Protein AF-A0A3L8PY35-F1 (afdb_monomer_lite)

Sequence (473 aa):
MGLNYTQHKTWMLDGEMSINNSGISSAGLQVKLGQGNDEPKVETSASKVFNLTQVGLEAPSSVPQKADEHLDVKSSIEATAQSHKDAENQGVNLKKKAFIKNLAIAIGSGVAVGATLMATIGTLGATTPLLFLATTHLGVAVGDSICSYMDWKGKRPDLLPMGQDSVGNMAFAALKKLGYQDPKAFNFADKISMATRGLLAFATLSSNETIREKAPAVIKTAVKQGYYSAQASHIKQQDALATPVKLSQLSQQSDKASSVDESTPLLKTSEQAQDKVTELEEKHKHAEDVLNQKLKQVSDRRLQWSQKHSQAVQFDPSREQLTFRQSQPTGEPEKPTEVDTRGNDKSAARAKAQKSVEYRAIQHEIGNLRTQLDYREKIKAQHLQHKADQLKHSPLMQRSQVVNKKGVESFKKNAVDETKVNAELRQEARRLDNQTEKLKAEIKDKRMQREKILSAAMEYYDIIDGHQLAESE

Structure (mmCIF, N/CA/C/O backbone):
data_AF-A0A3L8PY35-F1
#
_entry.id   AF-A0A3L8PY35-F1
#
loop_
_atom_site.group_PDB
_atom_site.id
_atom_site.type_symbol
_atom_site.label_atom_id
_atom_site.label_alt_id
_atom_site.label_comp_id
_atom_site.label_asym_id
_atom_site.label_entity_id
_atom_site.label_seq_id
_atom_site.pdbx_PDB_ins_code
_atom_site.Cartn_x
_atom_site.Cartn_y
_atom_site.Cartn_z
_atom_site.occupancy
_atom_site.B_iso_or_equiv
_atom_site.auth_seq_id
_atom_site.auth_comp_id
_atom_site.auth_asym_id
_atom_site.auth_atom_id
_atom_site.pdbx_PDB_model_num
ATOM 1 N N . MET A 1 1 ? 28.977 22.858 -81.854 1.00 36.41 1 MET A N 1
ATOM 2 C CA . MET A 1 1 ? 28.378 24.186 -81.591 1.00 36.41 1 MET A CA 1
ATOM 3 C C . MET A 1 1 ? 27.694 24.070 -80.232 1.00 36.41 1 MET A C 1
ATOM 5 O O . MET A 1 1 ? 26.712 23.357 -80.158 1.00 36.41 1 MET A O 1
ATOM 9 N N . GLY A 1 2 ? 28.368 24.355 -79.109 1.00 35.72 2 GLY A N 1
ATOM 10 C CA . GLY A 1 2 ? 28.514 25.694 -78.500 1.00 35.72 2 GLY A CA 1
ATOM 11 C C . GLY A 1 2 ? 27.171 26.090 -77.859 1.00 35.72 2 GLY A C 1
ATOM 12 O O . GLY A 1 2 ? 26.210 26.196 -78.600 1.00 35.72 2 GLY A O 1
ATOM 13 N N . LEU A 1 3 ? 26.976 26.261 -76.547 1.00 37.19 3 LEU A N 1
ATOM 14 C CA . LEU A 1 3 ? 27.824 26.814 -75.486 1.00 37.19 3 LEU A CA 1
ATOM 15 C C . LEU A 1 3 ? 27.390 26.291 -74.097 1.00 37.19 3 LEU A C 1
ATOM 17 O O . LEU A 1 3 ? 26.212 26.041 -73.857 1.00 37.19 3 LEU A O 1
ATOM 21 N N . ASN A 1 4 ? 28.369 26.191 -73.195 1.00 39.25 4 ASN A N 1
ATOM 22 C CA . ASN A 1 4 ? 28.229 25.987 -71.751 1.00 39.25 4 ASN A CA 1
ATOM 23 C C . ASN A 1 4 ? 27.670 27.238 -71.053 1.00 39.25 4 ASN A C 1
ATOM 25 O O . ASN A 1 4 ? 28.065 28.350 -71.400 1.00 39.25 4 ASN A O 1
ATOM 29 N N . TYR A 1 5 ? 26.876 27.052 -69.993 1.00 40.47 5 TYR A N 1
ATOM 30 C CA . TYR A 1 5 ? 26.711 28.050 -68.931 1.00 40.47 5 TYR A CA 1
ATOM 31 C C . TYR A 1 5 ? 26.574 27.350 -67.573 1.00 40.47 5 TYR A C 1
ATOM 33 O O . TYR A 1 5 ? 25.541 26.772 -67.244 1.00 40.47 5 TYR A O 1
ATOM 41 N N . THR A 1 6 ? 27.649 27.406 -66.791 1.00 39.72 6 THR A N 1
ATOM 42 C CA . THR A 1 6 ? 27.736 26.931 -65.407 1.00 39.72 6 THR A CA 1
ATOM 43 C C . THR A 1 6 ? 27.689 28.165 -64.506 1.00 39.72 6 THR A C 1
ATOM 45 O O . THR A 1 6 ? 28.568 29.018 -64.603 1.00 39.72 6 THR A O 1
ATOM 48 N N . GLN A 1 7 ? 26.681 28.294 -63.638 1.00 40.94 7 GLN A N 1
ATOM 49 C CA . GLN A 1 7 ? 26.681 29.304 -62.573 1.00 40.94 7 GLN A CA 1
ATOM 50 C C . GLN A 1 7 ? 27.105 28.660 -61.250 1.00 40.94 7 GLN A C 1
ATOM 52 O O . GLN A 1 7 ? 26.333 27.947 -60.613 1.00 40.94 7 GLN A O 1
ATOM 57 N N . HIS A 1 8 ? 28.339 28.945 -60.834 1.00 32.97 8 HIS A N 1
ATOM 58 C CA . HIS A 1 8 ? 28.792 28.801 -59.454 1.00 32.97 8 HIS A CA 1
ATOM 59 C C . HIS A 1 8 ? 28.327 30.022 -58.655 1.00 32.97 8 HIS A C 1
ATOM 61 O O . HIS A 1 8 ? 28.639 31.156 -59.017 1.00 32.97 8 HIS A O 1
ATOM 67 N N . LYS A 1 9 ? 27.597 29.797 -57.558 1.00 39.84 9 LYS A N 1
ATOM 68 C CA . LYS A 1 9 ? 27.227 30.837 -56.593 1.00 39.84 9 LYS A CA 1
ATOM 69 C C . LYS A 1 9 ? 27.974 30.573 -55.286 1.00 39.84 9 LYS A C 1
ATOM 71 O O . LYS A 1 9 ? 27.567 29.740 -54.482 1.00 39.84 9 LYS A O 1
ATOM 76 N N . THR A 1 10 ? 29.102 31.255 -55.133 1.00 36.72 10 THR A N 1
ATOM 77 C CA . THR A 1 10 ? 29.947 31.265 -53.935 1.00 36.72 10 THR A CA 1
ATOM 78 C C . THR A 1 10 ? 29.349 32.240 -52.922 1.00 36.72 10 THR A C 1
ATOM 80 O O . THR A 1 10 ? 29.167 33.414 -53.239 1.00 36.72 10 THR A O 1
ATOM 83 N N . TRP A 1 11 ? 29.040 31.770 -51.715 1.00 41.81 11 TRP A N 1
ATOM 84 C CA . TRP A 1 11 ? 28.736 32.632 -50.573 1.00 41.81 11 TRP A CA 1
ATOM 85 C C . TRP A 1 11 ? 30.014 32.788 -49.747 1.00 41.81 11 TRP A C 1
ATOM 87 O O . TRP A 1 11 ? 30.497 31.814 -49.175 1.00 41.81 11 TRP A O 1
ATOM 97 N N . MET A 1 12 ? 30.573 33.999 -49.725 1.00 34.19 12 MET A N 1
ATOM 98 C CA . MET A 1 12 ? 31.579 34.413 -48.747 1.00 34.19 12 MET A CA 1
ATOM 99 C C . MET A 1 12 ? 30.862 34.865 -47.472 1.00 34.19 12 MET A C 1
ATOM 101 O O . MET A 1 12 ? 29.985 35.727 -47.531 1.00 34.19 12 MET A O 1
ATOM 105 N N . LEU A 1 13 ? 31.247 34.296 -46.335 1.00 37.38 13 LEU A N 1
ATOM 106 C CA . LEU A 1 13 ? 30.966 34.818 -45.000 1.00 37.38 13 LEU A CA 1
ATOM 107 C C . LEU A 1 13 ? 32.298 34.835 -44.250 1.00 37.38 13 LEU A C 1
ATOM 109 O O . LEU A 1 13 ? 32.650 33.873 -43.572 1.00 37.38 13 LEU A O 1
ATOM 113 N N . ASP A 1 14 ? 33.035 35.932 -44.410 1.00 37.38 14 ASP A N 1
ATOM 114 C CA . ASP A 1 14 ? 34.103 36.311 -43.493 1.00 37.38 14 ASP A CA 1
ATOM 115 C C . ASP A 1 14 ? 33.448 36.936 -42.259 1.00 37.38 14 ASP A C 1
ATOM 117 O O . ASP A 1 14 ? 32.879 38.028 -42.308 1.00 37.38 14 ASP A O 1
ATOM 121 N N . GLY A 1 15 ? 33.482 36.199 -41.153 1.00 33.78 15 GLY A N 1
ATOM 122 C CA . GLY A 1 15 ? 33.091 36.669 -39.833 1.00 33.78 15 GLY A CA 1
ATOM 123 C C . GLY A 1 15 ? 34.172 36.284 -38.836 1.00 33.78 15 GLY A C 1
ATOM 124 O O . GLY A 1 15 ? 34.145 35.185 -38.286 1.00 33.78 15 GLY A O 1
ATOM 125 N N . GLU A 1 16 ? 35.130 37.182 -38.614 1.00 35.75 16 GLU A N 1
ATOM 126 C CA . GLU A 1 16 ? 36.100 37.074 -37.526 1.00 35.75 16 GLU A CA 1
ATOM 127 C C . GLU A 1 16 ? 35.366 37.145 -36.176 1.00 35.75 16 GLU A C 1
ATOM 129 O O . GLU A 1 16 ? 34.964 38.211 -35.707 1.00 35.75 16 GLU A O 1
ATOM 134 N N . MET A 1 17 ? 35.174 35.993 -35.529 1.00 32.22 17 MET A N 1
ATOM 135 C CA . MET A 1 17 ? 34.784 35.931 -34.121 1.00 32.22 17 MET A CA 1
ATOM 136 C C . MET A 1 17 ? 36.033 36.077 -33.247 1.00 32.22 17 MET A C 1
ATOM 138 O O . MET A 1 17 ? 36.791 35.130 -33.045 1.00 32.22 17 MET A O 1
ATOM 142 N N . SER A 1 18 ? 36.225 37.276 -32.698 1.00 31.94 18 SER A N 1
ATOM 143 C CA . SER A 1 18 ? 37.152 37.522 -31.592 1.00 31.94 18 SER A CA 1
ATOM 144 C C . SER A 1 18 ? 36.645 36.803 -30.333 1.00 31.94 18 SER A C 1
ATOM 146 O O . SER A 1 18 ? 35.623 37.176 -29.754 1.00 31.94 18 SER A O 1
ATOM 148 N N . ILE A 1 19 ? 37.333 35.735 -29.922 1.00 36.28 19 ILE A N 1
ATOM 149 C CA . ILE A 1 19 ? 37.051 35.022 -28.671 1.00 36.28 19 ILE A CA 1
ATOM 150 C C . ILE A 1 19 ? 37.766 35.766 -27.539 1.00 36.28 19 ILE A C 1
ATOM 152 O O . ILE A 1 19 ? 38.977 35.647 -27.358 1.00 36.28 19 ILE A O 1
ATOM 156 N N . ASN A 1 20 ? 37.001 36.540 -26.767 1.00 34.97 20 ASN A N 1
ATOM 157 C CA . ASN A 1 20 ? 37.469 37.135 -25.519 1.00 34.97 20 ASN A CA 1
ATOM 158 C C . ASN A 1 20 ? 37.741 36.034 -24.485 1.00 34.97 20 ASN A C 1
ATOM 160 O O . ASN A 1 20 ? 36.846 35.296 -24.073 1.00 34.97 20 ASN A O 1
ATOM 164 N N . ASN A 1 21 ? 38.997 35.947 -24.057 1.00 40.00 21 ASN A N 1
ATOM 165 C CA . ASN A 1 21 ? 39.503 34.952 -23.122 1.00 40.00 21 ASN A CA 1
ATOM 166 C C . ASN A 1 21 ? 39.194 35.394 -21.676 1.00 40.00 21 ASN A C 1
ATOM 168 O O . ASN A 1 21 ? 40.032 35.980 -20.991 1.00 40.00 21 ASN A O 1
ATOM 172 N N . SER A 1 22 ? 37.960 35.179 -21.211 1.00 38.22 22 SER A N 1
ATOM 173 C CA . SER A 1 22 ? 37.576 35.440 -19.818 1.00 38.22 22 SER A CA 1
ATOM 174 C C . SER A 1 22 ? 37.982 34.261 -18.929 1.00 38.22 22 SER A C 1
ATOM 176 O O . SER A 1 22 ? 37.306 33.232 -18.895 1.00 38.22 22 SER A O 1
ATOM 178 N N . GLY A 1 23 ? 39.096 34.411 -18.211 1.00 39.97 23 GLY A N 1
ATOM 179 C CA . GLY A 1 23 ? 39.552 33.451 -17.208 1.00 39.97 23 GLY A CA 1
ATOM 180 C C . GLY A 1 23 ? 38.568 33.327 -16.041 1.00 39.97 23 GLY A C 1
ATOM 181 O O . GLY A 1 23 ? 38.151 34.323 -15.451 1.00 39.97 23 GLY A O 1
ATOM 182 N N . ILE A 1 24 ? 38.213 32.091 -15.690 1.00 41.66 24 ILE A N 1
ATOM 183 C CA . ILE A 1 24 ? 37.434 31.772 -14.492 1.00 41.66 24 ILE A CA 1
ATOM 184 C C . ILE A 1 24 ? 38.387 31.835 -13.294 1.00 41.66 24 ILE A C 1
ATOM 186 O O . ILE A 1 24 ? 39.263 30.988 -13.143 1.00 41.66 24 ILE A O 1
ATOM 190 N N . SER A 1 25 ? 38.227 32.856 -12.452 1.00 36.88 25 SER A N 1
ATOM 191 C CA . SER A 1 25 ? 38.953 32.995 -11.187 1.00 36.88 25 SER A CA 1
ATOM 192 C C . SER A 1 25 ? 38.088 32.466 -10.044 1.00 36.88 25 SER A C 1
ATOM 194 O O . SER A 1 25 ? 37.173 33.141 -9.577 1.00 36.88 25 SER A O 1
ATOM 196 N N . SER A 1 26 ? 38.373 31.247 -9.587 1.00 45.66 26 SER A N 1
ATOM 197 C CA . SER A 1 26 ? 38.008 30.796 -8.242 1.00 45.66 26 SER A CA 1
ATOM 198 C C . SER A 1 26 ? 39.240 30.956 -7.359 1.00 45.66 26 SER A C 1
ATOM 200 O O . SER A 1 26 ? 40.307 30.447 -7.709 1.00 45.66 26 SER A O 1
ATOM 202 N N . ALA A 1 27 ? 39.106 31.685 -6.250 1.00 51.94 27 ALA A N 1
ATOM 203 C CA . ALA A 1 27 ? 40.203 32.035 -5.352 1.00 51.94 27 ALA A CA 1
ATOM 204 C C . ALA A 1 27 ? 41.104 30.822 -5.039 1.00 51.94 27 ALA A C 1
ATOM 206 O O . ALA A 1 27 ? 40.707 29.918 -4.309 1.00 51.94 27 ALA A O 1
ATOM 207 N N . GLY A 1 28 ? 42.316 30.820 -5.606 1.00 51.00 28 GLY A N 1
ATOM 208 C CA . GLY A 1 28 ? 43.391 29.892 -5.247 1.00 51.00 28 GLY A CA 1
ATOM 209 C C . GLY A 1 28 ? 43.987 29.032 -6.366 1.00 51.00 28 GLY A C 1
ATOM 210 O O . GLY A 1 28 ? 45.041 28.452 -6.133 1.00 51.00 28 GLY A O 1
ATOM 211 N N . LEU A 1 29 ? 43.404 28.965 -7.569 1.00 43.56 29 LEU A N 1
ATOM 212 C CA . LEU A 1 29 ? 44.012 28.222 -8.685 1.00 43.56 29 LEU A CA 1
ATOM 213 C C . LEU A 1 29 ? 44.042 29.063 -9.964 1.00 43.56 29 LEU A C 1
ATOM 215 O O . LEU A 1 29 ? 42.996 29.418 -10.499 1.00 43.56 29 LEU A O 1
ATOM 219 N N . GLN A 1 30 ? 45.241 29.357 -10.472 1.00 46.06 30 GLN A N 1
ATOM 220 C CA . GLN A 1 30 ? 45.427 29.913 -11.812 1.00 46.06 30 GLN A CA 1
ATOM 221 C C . GLN A 1 30 ? 45.981 28.821 -12.725 1.00 46.06 30 GLN A C 1
ATOM 223 O O . GLN A 1 30 ? 47.087 28.333 -12.515 1.00 46.06 30 GLN A O 1
ATOM 228 N N . VAL A 1 31 ? 45.212 28.446 -13.745 1.00 50.59 31 VAL A N 1
ATOM 229 C CA . VAL A 1 31 ? 45.666 27.552 -14.814 1.00 50.59 31 VAL A CA 1
ATOM 230 C C . VAL A 1 31 ? 45.904 28.412 -16.050 1.00 50.59 31 VAL A C 1
ATOM 232 O O . VAL A 1 31 ? 44.960 28.970 -16.607 1.00 50.59 31 VAL A O 1
ATOM 235 N N . LYS A 1 32 ? 47.166 28.555 -16.467 1.00 56.16 32 LYS A N 1
ATOM 236 C CA . LYS A 1 32 ? 47.515 29.185 -17.747 1.00 56.16 32 LYS A CA 1
ATOM 237 C C . LYS A 1 32 ? 47.523 28.116 -18.834 1.00 56.16 32 LYS A C 1
ATOM 239 O O . LYS A 1 32 ? 48.321 27.188 -18.780 1.00 56.16 32 LYS A O 1
ATOM 244 N N . LEU A 1 33 ? 46.648 28.265 -19.822 1.00 50.22 33 LEU A N 1
ATOM 245 C CA . LEU A 1 33 ? 46.668 27.471 -21.049 1.00 50.22 33 LEU A CA 1
ATOM 246 C C . LEU A 1 33 ? 47.522 28.214 -22.083 1.00 50.22 33 LEU A C 1
ATOM 248 O O . LEU A 1 33 ? 47.181 29.329 -22.476 1.00 50.22 33 LEU A O 1
ATOM 252 N N . GLY A 1 34 ? 48.653 27.625 -22.474 1.00 55.09 34 GLY A N 1
ATOM 253 C CA . GLY A 1 34 ? 49.469 28.118 -23.584 1.00 55.09 34 GLY A CA 1
ATOM 254 C C . GLY A 1 34 ? 48.838 27.748 -24.929 1.00 55.09 34 GLY A C 1
ATOM 255 O O . GLY A 1 34 ? 48.243 26.682 -25.063 1.00 55.09 34 GLY A O 1
ATOM 256 N N . GLN A 1 35 ? 48.944 28.626 -25.927 1.00 48.94 35 GLN A N 1
ATOM 257 C CA . GLN A 1 35 ? 48.568 28.300 -27.304 1.00 48.94 35 GLN A CA 1
ATOM 258 C C . GLN A 1 35 ? 49.704 27.516 -27.972 1.00 48.94 35 GLN A C 1
ATOM 260 O O . GLN A 1 35 ? 50.740 28.085 -28.303 1.00 48.94 35 GLN A O 1
ATOM 265 N N . GLY A 1 36 ? 49.493 26.215 -28.161 1.00 59.00 36 GLY A N 1
ATOM 266 C CA . GLY A 1 36 ? 50.427 25.293 -28.814 1.00 59.00 36 GLY A CA 1
ATOM 267 C C . GLY A 1 36 ? 50.343 23.902 -28.186 1.00 59.00 36 GLY A C 1
ATOM 268 O O . GLY A 1 36 ? 49.946 23.794 -27.033 1.00 59.00 36 GLY A O 1
ATOM 269 N N . ASN A 1 37 ? 50.679 22.852 -28.944 1.00 55.38 37 ASN A N 1
ATOM 270 C CA . ASN A 1 37 ? 50.536 21.421 -28.599 1.00 55.38 37 ASN A CA 1
ATOM 271 C C . ASN A 1 37 ? 51.391 20.921 -27.404 1.00 55.38 37 ASN A C 1
ATOM 273 O O . ASN A 1 37 ? 51.711 19.735 -27.339 1.00 55.38 37 ASN A O 1
ATOM 277 N N . ASP A 1 38 ? 51.741 21.780 -26.452 1.00 54.62 38 ASP A N 1
ATOM 278 C CA . ASP A 1 38 ? 52.511 21.402 -25.270 1.00 54.62 38 ASP A CA 1
ATOM 279 C C . ASP A 1 38 ? 51.585 21.063 -24.089 1.00 54.62 38 ASP A C 1
ATOM 281 O O . ASP A 1 38 ? 50.570 21.723 -23.847 1.00 54.62 38 ASP A O 1
ATOM 285 N N . GLU A 1 39 ? 51.932 20.003 -23.351 1.00 48.34 39 GLU A N 1
ATOM 286 C CA . GLU A 1 39 ? 51.164 19.501 -22.205 1.00 48.34 39 GLU A CA 1
ATOM 287 C C . GLU A 1 39 ? 50.941 20.579 -21.123 1.00 48.34 39 GLU A C 1
ATOM 289 O O . GLU A 1 39 ? 51.856 21.344 -20.793 1.00 48.34 39 GLU A O 1
ATOM 294 N N . PRO A 1 40 ? 49.742 20.636 -20.507 1.00 51.66 40 PRO A N 1
ATOM 295 C CA . PRO A 1 40 ? 49.423 21.637 -19.497 1.00 51.66 40 PRO A CA 1
ATOM 296 C C . PRO A 1 40 ? 50.278 21.439 -18.240 1.00 51.66 40 PRO A C 1
ATOM 298 O O . PRO A 1 40 ? 50.112 20.480 -17.486 1.00 51.66 40 PRO A O 1
ATOM 301 N N . LYS A 1 41 ? 51.177 22.392 -17.983 1.00 48.31 41 LYS A N 1
ATOM 302 C CA . LYS A 1 41 ? 52.038 22.414 -16.799 1.00 48.31 41 LYS A CA 1
ATOM 303 C C . LYS A 1 41 ? 51.361 23.205 -15.674 1.00 48.31 41 LYS A C 1
ATOM 305 O O . LYS A 1 41 ? 51.139 24.407 -15.794 1.00 48.31 41 LYS A O 1
ATOM 310 N N . VAL A 1 42 ? 51.014 22.526 -14.580 1.00 53.38 42 VAL A N 1
ATOM 311 C CA . VAL A 1 42 ? 50.388 23.143 -13.398 1.00 53.38 42 VAL A CA 1
ATOM 312 C C . VAL A 1 42 ? 51.480 23.659 -12.460 1.00 53.38 42 VAL A C 1
ATOM 314 O O . VAL A 1 42 ? 52.168 22.873 -11.813 1.00 53.38 42 VAL A O 1
ATOM 317 N N . GLU A 1 43 ? 51.640 24.979 -12.366 1.00 48.19 43 GLU A N 1
ATOM 318 C CA . GLU A 1 43 ? 52.507 25.607 -11.364 1.00 48.19 43 GLU A CA 1
ATOM 319 C C . GLU A 1 43 ? 51.713 25.863 -10.077 1.00 48.19 43 GLU A C 1
ATOM 321 O O . GLU A 1 43 ? 50.929 26.805 -9.967 1.00 48.19 43 GLU A O 1
ATOM 326 N N . THR A 1 44 ? 51.907 25.010 -9.072 1.00 47.41 44 THR A N 1
ATOM 327 C CA . THR A 1 44 ? 51.380 25.241 -7.723 1.00 47.41 44 THR A CA 1
ATOM 328 C C . THR A 1 44 ? 52.201 26.329 -7.037 1.00 47.41 44 THR A C 1
ATOM 330 O O . THR A 1 44 ? 53.342 26.092 -6.638 1.00 47.41 44 THR A O 1
ATOM 333 N N . SER A 1 45 ? 51.636 27.529 -6.887 1.00 50.31 45 SER A N 1
ATOM 334 C CA . SER A 1 45 ? 52.240 28.582 -6.064 1.00 50.31 45 SER A CA 1
ATOM 335 C C . SER A 1 45 ? 52.341 28.104 -4.612 1.00 50.31 45 SER A C 1
ATOM 337 O O . SER A 1 45 ? 51.365 27.606 -4.051 1.00 50.31 45 SER A O 1
ATOM 339 N N . ALA A 1 46 ? 53.531 28.230 -4.020 1.00 50.78 46 ALA A N 1
ATOM 340 C CA . ALA A 1 46 ? 53.840 27.781 -2.666 1.00 50.78 46 ALA A CA 1
ATOM 341 C C . ALA A 1 46 ? 52.783 28.252 -1.652 1.00 50.78 46 ALA A C 1
ATOM 343 O O . ALA A 1 46 ? 52.460 29.440 -1.571 1.00 50.78 46 ALA A O 1
ATOM 344 N N . SER A 1 47 ? 52.239 27.306 -0.880 1.00 47.56 47 SER A N 1
ATOM 345 C CA . SER A 1 47 ? 51.201 27.572 0.112 1.00 47.56 47 SER A CA 1
ATOM 346 C C . SER A 1 47 ? 51.696 28.589 1.136 1.00 47.56 47 SER A C 1
ATOM 348 O O . SER A 1 47 ? 52.657 28.335 1.867 1.00 47.56 47 SER A O 1
ATOM 350 N N . LYS A 1 48 ? 51.015 29.730 1.231 1.00 50.97 48 LYS A N 1
ATOM 351 C CA . LYS A 1 48 ? 51.178 30.651 2.353 1.00 50.97 48 LYS A CA 1
ATOM 352 C C . LYS A 1 48 ? 50.670 29.926 3.602 1.00 50.97 48 LYS A C 1
ATOM 354 O O . LYS A 1 48 ? 49.468 29.722 3.747 1.00 50.97 48 LYS A O 1
ATOM 359 N N . VAL A 1 49 ? 51.596 29.465 4.443 1.00 55.44 49 VAL A N 1
ATOM 360 C CA . VAL A 1 49 ? 51.311 28.746 5.692 1.00 55.44 49 VAL A CA 1
ATOM 361 C C . VAL A 1 49 ? 50.379 29.607 6.543 1.00 55.44 49 VAL A C 1
ATOM 363 O O . VAL A 1 49 ? 50.748 30.693 6.988 1.00 55.44 49 VAL A O 1
ATOM 366 N N . PHE A 1 50 ? 49.144 29.140 6.710 1.00 55.16 50 PHE A N 1
ATOM 367 C CA . PHE A 1 50 ? 48.139 29.774 7.551 1.00 55.16 50 PHE A CA 1
ATOM 368 C C . PHE A 1 50 ? 48.580 29.638 9.013 1.00 55.16 50 PHE A C 1
ATOM 370 O O . PHE A 1 50 ? 48.672 28.530 9.540 1.00 55.16 50 PHE A O 1
ATOM 377 N N . ASN A 1 51 ? 48.919 30.758 9.651 1.00 50.75 51 ASN A N 1
ATOM 378 C CA . ASN A 1 51 ? 49.417 30.776 11.021 1.00 50.75 51 ASN A CA 1
ATOM 379 C C . ASN A 1 51 ? 48.235 30.987 11.982 1.00 50.75 51 ASN A C 1
ATOM 381 O O . ASN A 1 51 ? 47.687 32.086 12.064 1.00 50.75 51 ASN A O 1
ATOM 385 N N . LEU A 1 52 ? 47.834 29.924 12.693 1.00 54.78 52 LEU A N 1
ATOM 386 C CA . LEU A 1 52 ? 46.670 29.895 13.598 1.00 54.78 52 LEU A CA 1
ATOM 387 C C . LEU A 1 52 ? 46.737 30.922 14.746 1.00 54.78 52 LEU A C 1
ATOM 389 O O . LEU A 1 52 ? 45.735 31.170 15.406 1.00 54.78 52 LEU A O 1
ATOM 393 N N . THR A 1 53 ? 47.899 31.528 14.987 1.00 58.00 53 THR A N 1
ATOM 394 C CA . THR A 1 53 ? 48.124 32.501 16.066 1.00 58.00 53 THR A CA 1
ATOM 395 C C . THR A 1 53 ? 47.624 33.915 15.755 1.00 58.00 53 THR A C 1
ATOM 397 O O . THR A 1 53 ? 47.610 34.753 16.651 1.00 58.00 53 THR A O 1
ATOM 400 N N . GLN A 1 54 ? 47.180 34.198 14.524 1.00 55.12 54 GLN A N 1
ATOM 401 C CA . GLN A 1 54 ? 46.641 35.515 14.143 1.00 55.12 54 GLN A CA 1
ATOM 402 C C . GLN A 1 54 ? 45.111 35.626 14.239 1.00 55.12 54 GLN A C 1
ATOM 404 O O . GLN A 1 54 ? 44.564 36.697 13.982 1.00 55.12 54 GLN A O 1
ATOM 409 N N . VAL A 1 55 ? 44.411 34.561 14.645 1.00 53.38 55 VAL A N 1
ATOM 410 C CA . VAL A 1 55 ? 42.978 34.627 14.963 1.00 53.38 55 VAL A CA 1
ATOM 411 C C . VAL A 1 55 ? 42.838 34.848 16.467 1.00 53.38 55 VAL A C 1
ATOM 413 O O . VAL A 1 55 ? 42.831 33.901 17.250 1.00 53.38 55 VAL A O 1
ATOM 416 N N . GLY A 1 56 ? 42.775 36.115 16.879 1.00 47.50 56 GLY A N 1
ATOM 417 C CA . GLY A 1 56 ? 42.438 36.484 18.251 1.00 47.50 56 GLY A CA 1
ATOM 418 C C . GLY A 1 56 ? 40.996 36.087 18.553 1.00 47.50 56 GLY A C 1
ATOM 419 O O . GLY A 1 56 ? 40.067 36.794 18.176 1.00 47.50 56 GLY A O 1
ATOM 420 N N . LEU A 1 57 ? 40.803 34.939 19.202 1.00 47.59 57 LEU A N 1
ATOM 421 C CA . LEU A 1 57 ? 39.535 34.594 19.834 1.00 47.59 57 LEU A CA 1
ATOM 422 C C . LEU A 1 57 ? 39.420 35.456 21.092 1.00 47.59 57 LEU A C 1
ATOM 424 O O . LEU A 1 57 ? 40.009 35.137 22.126 1.00 47.59 57 LEU A O 1
ATOM 428 N N . GLU A 1 58 ? 38.714 36.581 20.987 1.00 47.56 58 GLU A N 1
ATOM 429 C CA . GLU A 1 58 ? 38.279 37.325 22.166 1.00 47.56 58 GLU A CA 1
ATOM 430 C C . GLU A 1 58 ? 37.508 36.363 23.078 1.00 47.56 58 GLU A C 1
ATOM 432 O O . GLU A 1 58 ? 36.592 35.660 22.642 1.00 47.56 58 GLU A O 1
ATOM 437 N N . ALA A 1 59 ? 37.939 36.279 24.339 1.00 53.62 59 ALA A N 1
ATOM 438 C CA . ALA A 1 59 ? 37.289 35.449 25.341 1.00 53.62 59 ALA A CA 1
ATOM 439 C C . ALA A 1 59 ? 35.798 35.825 25.407 1.00 53.62 59 ALA A C 1
ATOM 441 O O . ALA A 1 59 ? 35.490 37.020 25.438 1.00 53.62 59 ALA A O 1
ATOM 442 N N . PRO A 1 60 ? 34.869 34.850 25.414 1.00 48.25 60 PRO A N 1
ATOM 443 C CA . PRO A 1 60 ? 33.445 35.141 25.401 1.00 48.25 60 PRO A CA 1
ATOM 444 C C . PRO A 1 60 ? 33.090 35.969 26.635 1.00 48.25 60 PRO A C 1
ATOM 446 O O . PRO A 1 60 ? 33.096 35.475 27.763 1.00 48.25 60 PRO A O 1
ATOM 449 N N . SER A 1 61 ? 32.802 37.249 26.398 1.00 46.44 61 SER A N 1
ATOM 450 C CA . SER A 1 61 ? 32.188 38.131 27.378 1.00 46.44 61 SER A CA 1
ATOM 451 C C . SER A 1 61 ? 30.912 37.455 27.870 1.00 46.44 61 SER A C 1
ATOM 453 O O . SER A 1 61 ? 30.109 36.975 27.068 1.00 46.44 61 SER A O 1
ATOM 455 N N . SER A 1 62 ? 30.792 37.350 29.191 1.00 46.59 62 SER A N 1
ATOM 456 C CA . SER A 1 62 ? 29.713 36.700 29.932 1.00 46.59 62 SER A CA 1
ATOM 457 C C . SER A 1 62 ? 28.355 36.860 29.245 1.00 46.59 62 SER A C 1
ATOM 459 O O . SER A 1 62 ? 27.760 37.939 29.271 1.00 46.59 62 SER A O 1
ATOM 461 N N . VAL A 1 63 ? 27.870 35.774 28.637 1.00 48.22 63 VAL A N 1
ATOM 462 C CA . VAL A 1 63 ? 26.511 35.686 28.103 1.00 48.22 63 VAL A CA 1
ATOM 463 C C . VAL A 1 63 ? 25.556 35.894 29.283 1.00 48.22 63 VAL A C 1
ATOM 465 O O . VAL A 1 63 ? 25.637 35.127 30.246 1.00 48.22 63 VAL A O 1
ATOM 468 N N . PRO A 1 64 ? 24.676 36.912 29.265 1.00 48.25 64 PRO A N 1
ATOM 469 C CA . PRO A 1 64 ? 23.655 37.041 30.291 1.00 48.25 64 PRO A CA 1
ATOM 470 C C . PRO A 1 64 ? 22.800 35.774 30.257 1.00 48.25 64 PRO A C 1
ATOM 472 O O . PRO A 1 64 ? 22.264 35.413 29.206 1.00 48.25 64 PRO A O 1
ATOM 475 N N . GLN A 1 65 ? 22.723 35.077 31.394 1.00 45.22 65 GLN A N 1
ATOM 476 C CA . GLN A 1 65 ? 21.834 33.936 31.590 1.00 45.22 65 GLN A CA 1
ATOM 477 C C . GLN A 1 65 ? 20.430 34.339 31.129 1.00 45.22 65 GLN A C 1
ATOM 479 O O . GLN A 1 65 ? 19.778 35.179 31.750 1.00 45.22 65 GLN A O 1
ATOM 484 N N . LYS A 1 66 ? 19.992 33.768 30.002 1.00 48.31 66 LYS A N 1
ATOM 485 C CA . LYS A 1 66 ? 18.614 33.858 29.525 1.00 48.31 66 LYS A CA 1
ATOM 486 C C . LYS A 1 66 ? 17.742 33.214 30.595 1.00 48.31 66 LYS A C 1
ATOM 488 O O . LYS A 1 66 ? 17.751 31.996 30.743 1.00 48.31 66 LYS A O 1
ATOM 493 N N . ALA A 1 67 ? 17.057 34.054 31.363 1.00 49.41 67 ALA A N 1
ATOM 494 C CA . ALA A 1 67 ? 15.988 33.637 32.250 1.00 49.41 67 ALA A CA 1
ATOM 495 C C . ALA A 1 67 ? 14.972 32.807 31.452 1.00 49.41 67 ALA A C 1
ATOM 497 O O . ALA A 1 67 ? 14.671 33.147 30.306 1.00 49.41 67 ALA A O 1
ATOM 498 N N . ASP A 1 68 ? 14.493 31.723 32.061 1.00 50.12 68 ASP A N 1
ATOM 499 C CA . ASP A 1 68 ? 13.495 30.808 31.515 1.00 50.12 68 ASP A CA 1
ATOM 500 C C . ASP A 1 68 ? 12.287 31.573 30.962 1.00 50.12 68 ASP A C 1
ATOM 502 O O . ASP A 1 68 ? 11.400 32.028 31.688 1.00 50.12 68 ASP A O 1
ATOM 506 N N . GLU A 1 69 ? 12.261 31.727 29.641 1.00 51.94 69 GLU A N 1
ATOM 507 C CA . GLU A 1 69 ? 11.153 32.316 28.908 1.00 51.94 69 GLU A CA 1
ATOM 508 C C . GLU A 1 69 ? 10.042 31.262 28.861 1.00 51.94 69 GLU A C 1
ATOM 510 O O . GLU A 1 69 ? 9.976 30.406 27.976 1.00 51.94 69 GLU A O 1
ATOM 515 N N . HIS A 1 70 ? 9.201 31.269 29.895 1.00 55.06 70 HIS A N 1
ATOM 516 C CA . HIS A 1 70 ? 7.989 30.468 29.973 1.00 55.06 70 HIS A CA 1
ATOM 517 C C . HIS A 1 70 ? 7.097 30.880 28.790 1.00 55.06 70 HIS A C 1
ATOM 519 O O . HIS A 1 70 ? 6.397 31.888 28.852 1.00 55.06 70 HIS A O 1
ATOM 525 N N . LEU A 1 71 ? 7.183 30.141 27.678 1.00 57.72 71 LEU A N 1
ATOM 526 C CA . LEU A 1 71 ? 6.400 30.368 26.463 1.00 57.72 71 LEU A CA 1
ATOM 527 C C . LEU A 1 71 ? 4.912 30.354 26.819 1.00 57.72 71 LEU A C 1
ATOM 529 O O . LEU A 1 71 ? 4.295 29.294 26.954 1.00 57.72 71 LEU A O 1
ATOM 533 N N . ASP A 1 72 ? 4.337 31.543 26.984 1.00 77.75 72 ASP A N 1
ATOM 534 C CA . ASP A 1 72 ? 2.915 31.706 27.221 1.00 77.75 72 ASP A CA 1
ATOM 535 C C . ASP A 1 72 ? 2.166 31.268 25.959 1.00 77.75 72 ASP A C 1
ATOM 537 O O . ASP A 1 72 ? 2.073 31.977 24.955 1.00 77.75 72 ASP A O 1
ATOM 541 N N . VAL A 1 73 ? 1.645 30.044 25.999 1.00 72.69 73 VAL A N 1
ATOM 542 C CA . VAL A 1 73 ? 0.922 29.411 24.896 1.00 72.69 73 VAL A CA 1
ATOM 543 C C . VAL A 1 73 ? -0.252 30.279 24.429 1.00 72.69 73 VAL A C 1
ATOM 545 O O . VAL A 1 73 ? -0.582 30.239 23.242 1.00 72.69 73 VAL A O 1
ATOM 548 N N . LYS A 1 74 ? -0.854 31.099 25.302 1.00 80.88 74 LYS A N 1
ATOM 549 C CA . LYS A 1 74 ? -1.932 32.016 24.902 1.00 80.88 74 LYS A CA 1
ATOM 550 C C . LYS A 1 74 ? -1.427 33.088 23.942 1.00 80.88 74 LYS A C 1
ATOM 552 O O . LYS A 1 74 ? -2.020 33.256 22.877 1.00 80.88 74 LYS A O 1
ATOM 557 N N . SER A 1 75 ? -0.284 33.702 24.250 1.00 80.38 75 SER A N 1
ATOM 558 C CA . SER A 1 75 ? 0.353 34.691 23.371 1.00 80.38 75 SER A CA 1
ATOM 559 C C . SER A 1 75 ? 0.697 34.107 21.995 1.00 80.38 75 SER A C 1
ATOM 561 O O . SER A 1 75 ? 0.496 34.762 20.976 1.00 80.38 75 SER A O 1
ATOM 563 N N . SER A 1 76 ? 1.110 32.833 21.930 1.00 78.12 76 SER A N 1
ATOM 564 C CA . SER A 1 76 ? 1.396 32.163 20.653 1.00 78.12 76 SER A CA 1
ATOM 565 C C . SER A 1 76 ? 0.138 31.940 19.802 1.00 78.12 76 SER A C 1
ATOM 567 O O . SER A 1 76 ? 0.182 32.097 18.582 1.00 78.12 76 SER A O 1
ATOM 569 N N . ILE A 1 77 ? -1.005 31.626 20.423 1.00 81.19 77 ILE A N 1
ATOM 570 C CA . ILE A 1 77 ? -2.279 31.429 19.714 1.00 81.19 77 ILE A CA 1
ATOM 571 C C . ILE A 1 77 ? -2.782 32.765 19.165 1.00 81.19 77 ILE A C 1
ATOM 573 O O . ILE A 1 77 ? -3.171 32.840 17.998 1.00 81.19 77 ILE A O 1
ATOM 577 N N . GLU A 1 78 ? -2.724 33.822 19.976 1.00 85.25 78 GLU A N 1
ATOM 578 C CA . GLU A 1 78 ? -3.112 35.170 19.560 1.00 85.25 78 GLU A CA 1
ATOM 579 C C . GLU A 1 78 ? -2.196 35.703 18.452 1.00 85.25 78 GLU A C 1
ATOM 581 O O . GLU A 1 78 ? -2.695 36.187 17.437 1.00 85.25 78 GLU A O 1
ATOM 586 N N . ALA A 1 79 ? -0.878 35.510 18.564 1.00 83.88 79 ALA A N 1
ATOM 587 C CA . ALA A 1 79 ? 0.079 35.876 17.519 1.00 83.88 79 ALA A CA 1
ATOM 588 C C . ALA A 1 79 ? -0.178 35.126 16.201 1.00 83.88 79 ALA A C 1
ATOM 590 O O . ALA A 1 79 ? -0.061 35.706 15.119 1.00 83.88 79 ALA A O 1
ATOM 591 N N . THR A 1 80 ? -0.582 33.853 16.269 1.00 78.94 80 THR A N 1
ATOM 592 C CA . THR A 1 80 ? -0.915 33.059 15.074 1.00 78.94 80 THR A CA 1
ATOM 593 C C . THR A 1 80 ? -2.214 33.548 14.428 1.00 78.94 80 THR A C 1
ATOM 595 O O . THR A 1 80 ? -2.286 33.679 13.205 1.00 78.94 80 THR A O 1
ATOM 598 N N . ALA A 1 81 ? -3.232 33.869 15.234 1.00 82.31 81 ALA A N 1
ATOM 599 C CA . ALA A 1 81 ? -4.491 34.432 14.749 1.00 82.31 81 ALA A CA 1
ATOM 600 C C . ALA A 1 81 ? -4.292 35.821 14.118 1.00 82.31 81 ALA A C 1
ATOM 602 O O . ALA A 1 81 ? -4.879 36.116 13.075 1.00 82.31 81 ALA A O 1
ATOM 603 N N . GLN A 1 82 ? -3.428 36.646 14.713 1.00 88.88 82 GLN A N 1
ATOM 604 C CA . GLN A 1 82 ? -3.085 37.966 14.195 1.00 88.88 82 GLN A CA 1
ATOM 605 C C . GLN A 1 82 ? -2.296 37.864 12.886 1.00 88.88 82 GLN A C 1
ATOM 607 O O . GLN A 1 82 ? -2.687 38.470 11.894 1.00 88.88 82 GLN A O 1
ATOM 612 N N . SER A 1 83 ? -1.288 36.989 12.829 1.00 83.25 83 SER A N 1
ATOM 613 C CA . SER A 1 83 ? -0.526 36.717 11.601 1.00 83.25 83 SER A CA 1
ATOM 614 C C . SER A 1 83 ? -1.423 36.228 10.458 1.00 83.25 83 SER A C 1
ATOM 616 O O . SER A 1 83 ? -1.187 36.546 9.293 1.00 83.25 83 SER A O 1
ATOM 618 N N . HIS A 1 84 ? -2.480 35.471 10.776 1.00 79.88 84 HIS A N 1
ATOM 619 C CA . HIS A 1 84 ? -3.450 35.019 9.783 1.00 79.88 84 HIS A CA 1
ATOM 620 C C . HIS A 1 84 ? -4.285 36.179 9.222 1.00 79.88 84 HIS A C 1
ATOM 622 O O . HIS A 1 84 ? -4.492 36.248 8.011 1.00 79.88 84 HIS A O 1
ATOM 628 N N . LYS A 1 85 ? -4.727 37.108 10.081 1.00 83.88 85 LYS A N 1
ATOM 629 C CA . LYS A 1 85 ? -5.419 38.333 9.649 1.00 83.88 85 LYS A CA 1
ATOM 630 C C . LYS A 1 85 ? -4.501 39.239 8.834 1.00 83.88 85 LYS A C 1
ATOM 632 O O . LYS A 1 85 ? -4.924 39.758 7.808 1.00 83.88 85 LYS A O 1
ATOM 637 N N . ASP A 1 86 ? -3.244 39.384 9.239 1.00 84.94 86 ASP A N 1
ATOM 638 C CA . ASP A 1 86 ? -2.273 40.232 8.544 1.00 84.94 86 ASP A CA 1
ATOM 639 C C . ASP A 1 86 ? -1.937 39.684 7.149 1.00 84.94 86 ASP A C 1
ATOM 641 O O . ASP A 1 86 ? -1.892 40.442 6.181 1.00 84.94 86 ASP A O 1
ATOM 645 N N . ALA A 1 87 ? -1.796 38.362 7.004 1.00 78.12 87 ALA A N 1
ATOM 646 C CA . ALA A 1 87 ? -1.611 37.720 5.702 1.00 78.12 87 ALA A CA 1
ATOM 647 C C . ALA A 1 87 ? -2.836 37.886 4.780 1.00 78.12 87 ALA A C 1
ATOM 649 O O . ALA A 1 87 ? -2.682 38.078 3.570 1.00 78.12 87 ALA A O 1
ATOM 650 N N . GLU A 1 88 ? -4.046 37.841 5.343 1.00 81.44 88 GLU A N 1
ATOM 651 C CA . GLU A 1 88 ? -5.290 38.085 4.607 1.00 81.44 88 GLU A CA 1
ATOM 652 C C . GLU A 1 88 ? -5.404 39.556 4.170 1.00 81.44 88 GLU A C 1
ATOM 654 O O . GLU A 1 88 ? -5.706 39.832 3.007 1.00 81.44 88 GLU A O 1
ATOM 659 N N . ASN A 1 89 ? -5.043 40.493 5.053 1.00 82.38 89 ASN A N 1
ATOM 660 C CA . ASN A 1 89 ? -4.997 41.931 4.773 1.00 82.38 89 ASN A CA 1
ATOM 661 C C . ASN A 1 89 ? -3.955 42.296 3.701 1.00 82.38 89 ASN A C 1
ATOM 663 O O . ASN A 1 89 ? -4.165 43.229 2.929 1.00 82.38 89 ASN A O 1
ATOM 667 N N . GLN A 1 90 ? -2.858 41.540 3.598 1.00 83.56 90 GLN A N 1
ATOM 668 C CA . GLN A 1 90 ? -1.847 41.691 2.541 1.00 83.56 90 GLN A CA 1
ATOM 669 C C . GLN A 1 90 ? -2.273 41.080 1.191 1.00 83.56 90 GLN A C 1
ATOM 671 O O . GLN A 1 90 ? -1.478 41.017 0.253 1.00 83.56 90 GLN A O 1
ATOM 676 N N . GLY A 1 91 ? -3.518 40.603 1.065 1.00 73.50 91 GLY A N 1
ATOM 677 C CA . GLY A 1 91 ? -4.044 40.030 -0.175 1.00 73.50 91 GLY A CA 1
ATOM 678 C C . GLY A 1 91 ? -3.460 38.657 -0.520 1.00 73.50 91 GLY A C 1
ATOM 679 O O . GLY A 1 91 ? -3.698 38.135 -1.616 1.00 73.50 91 GLY A O 1
ATOM 680 N N . VAL A 1 92 ? -2.719 38.027 0.401 1.00 79.56 92 VAL A N 1
ATOM 681 C CA . VAL A 1 92 ? -2.239 36.658 0.217 1.00 79.56 92 VAL A CA 1
ATOM 682 C C . VAL A 1 92 ? -3.416 35.727 0.458 1.00 79.56 92 VAL A C 1
ATOM 684 O O . VAL A 1 92 ? -3.760 35.387 1.585 1.00 79.56 92 VAL A O 1
ATOM 687 N N . ASN A 1 93 ? -4.050 35.280 -0.625 1.00 84.38 93 ASN A N 1
ATOM 688 C CA . ASN A 1 93 ? -5.131 34.307 -0.536 1.00 84.38 93 ASN A CA 1
ATOM 689 C C . ASN A 1 93 ? -4.557 32.934 -0.125 1.00 84.38 93 ASN A C 1
ATOM 691 O O . ASN A 1 93 ? -4.204 32.103 -0.969 1.00 84.38 93 ASN A O 1
ATOM 695 N N . LEU A 1 94 ? -4.430 32.716 1.188 1.00 86.94 94 LEU A N 1
ATOM 696 C CA . LEU A 1 94 ? -3.869 31.507 1.800 1.00 86.94 94 LEU A CA 1
ATOM 697 C C . LEU A 1 94 ? -4.579 30.244 1.297 1.00 86.94 94 LEU A C 1
ATOM 699 O O . LEU A 1 94 ? -3.928 29.242 0.989 1.00 86.94 94 LEU A O 1
ATOM 703 N N . LYS A 1 95 ? -5.900 30.325 1.104 1.00 88.75 95 LYS A N 1
ATOM 704 C CA . LYS A 1 95 ? -6.716 29.228 0.572 1.00 88.75 95 LYS A CA 1
ATOM 705 C C . LYS A 1 95 ? -6.352 28.886 -0.872 1.00 88.75 95 LYS A C 1
ATOM 707 O O . LYS A 1 95 ? -6.197 27.713 -1.202 1.00 88.75 95 LYS A O 1
ATOM 712 N N . LYS A 1 96 ? -6.115 29.895 -1.720 1.00 92.00 96 LYS A N 1
ATOM 713 C CA . LYS A 1 96 ? -5.630 29.690 -3.097 1.00 92.00 96 LYS A CA 1
ATOM 714 C C . LYS A 1 96 ? -4.257 29.017 -3.117 1.00 92.00 96 LYS A C 1
ATOM 716 O O . LYS A 1 96 ? -4.053 28.079 -3.884 1.00 92.00 96 LYS A O 1
ATOM 721 N N . LYS A 1 97 ? -3.318 29.469 -2.276 1.00 91.38 97 LYS A N 1
ATOM 722 C CA . LYS A 1 97 ? -1.970 28.876 -2.183 1.00 91.38 97 LYS A CA 1
ATOM 723 C C . LYS A 1 97 ? -2.041 27.409 -1.764 1.00 91.38 97 LYS A C 1
ATOM 725 O O . LYS A 1 97 ? -1.368 26.563 -2.346 1.00 91.38 97 LYS A O 1
ATOM 730 N N . ALA A 1 98 ? -2.878 27.110 -0.782 1.00 89.75 98 ALA A N 1
ATOM 731 C CA . ALA A 1 98 ? -3.062 25.760 -0.287 1.00 89.75 98 ALA A CA 1
ATOM 732 C C . ALA A 1 98 ? -3.772 24.844 -1.305 1.00 89.75 98 ALA A C 1
ATOM 734 O O . ALA A 1 98 ? -3.365 23.697 -1.477 1.00 89.75 98 ALA A O 1
ATOM 735 N N . PHE A 1 99 ? -4.736 25.365 -2.071 1.00 93.44 99 PHE A N 1
ATOM 736 C CA . PHE A 1 99 ? -5.294 24.663 -3.230 1.00 93.44 99 PHE A CA 1
ATOM 737 C C . PHE A 1 99 ? -4.221 24.326 -4.275 1.00 93.44 99 PHE A C 1
ATOM 739 O O . PHE A 1 99 ? -4.112 23.170 -4.671 1.00 93.44 99 PHE A O 1
ATOM 746 N N . ILE A 1 100 ? -3.390 25.295 -4.682 1.00 94.00 100 ILE A N 1
ATOM 747 C CA . ILE A 1 100 ? -2.314 25.063 -5.664 1.00 94.00 100 ILE A CA 1
ATOM 748 C C . ILE A 1 100 ? -1.315 24.022 -5.144 1.00 94.00 100 ILE A C 1
ATOM 750 O O . ILE A 1 100 ? -0.905 23.138 -5.893 1.00 94.00 100 ILE A O 1
ATOM 754 N N . LYS A 1 101 ? -0.954 24.089 -3.857 1.00 93.88 101 LYS A N 1
ATOM 755 C CA . LYS A 1 101 ? -0.084 23.099 -3.210 1.00 93.88 101 LYS A CA 1
ATOM 756 C C . LYS A 1 101 ? -0.685 21.693 -3.287 1.00 93.88 101 LYS A C 1
ATOM 758 O O . LYS A 1 101 ? -0.001 20.774 -3.727 1.00 93.88 101 LYS A O 1
ATOM 763 N N . ASN A 1 102 ? -1.944 21.522 -2.883 1.00 91.25 102 ASN A N 1
ATOM 764 C CA . ASN A 1 102 ? -2.589 20.207 -2.888 1.00 91.25 102 ASN A CA 1
ATOM 765 C C . ASN A 1 102 ? -2.767 19.679 -4.315 1.00 91.25 102 ASN A C 1
ATOM 767 O O . ASN A 1 102 ? -2.489 18.509 -4.564 1.00 91.25 102 ASN A O 1
ATOM 771 N N . LEU A 1 103 ? -3.097 20.555 -5.268 1.00 94.19 103 LEU A N 1
ATOM 772 C CA . LEU A 1 103 ? -3.179 20.204 -6.682 1.00 94.19 103 LEU A CA 1
ATOM 773 C C . LEU A 1 103 ? -1.827 19.726 -7.231 1.00 94.19 103 LEU A C 1
ATOM 775 O O . LEU A 1 103 ? -1.773 18.718 -7.930 1.00 94.19 103 LEU A O 1
ATOM 779 N N . ALA A 1 104 ? -0.727 20.403 -6.889 1.00 93.88 104 ALA A N 1
ATOM 780 C CA . ALA A 1 104 ? 0.614 19.973 -7.279 1.00 93.88 104 ALA A CA 1
ATOM 781 C C . ALA A 1 104 ? 0.969 18.597 -6.687 1.00 93.88 104 ALA A C 1
ATOM 783 O O . ALA A 1 104 ? 1.529 17.754 -7.387 1.00 93.88 104 ALA A O 1
ATOM 784 N N . ILE A 1 105 ? 0.586 18.333 -5.431 1.00 91.00 105 ILE A N 1
ATOM 785 C CA . ILE A 1 105 ? 0.753 17.017 -4.790 1.00 91.00 105 ILE A CA 1
ATOM 786 C C . ILE A 1 105 ? -0.099 15.949 -5.495 1.00 91.00 105 ILE A C 1
ATOM 788 O O . ILE A 1 105 ? 0.376 14.836 -5.730 1.00 91.00 105 ILE A O 1
ATOM 792 N N . ALA A 1 106 ? -1.337 16.267 -5.880 1.00 93.06 106 ALA A N 1
ATOM 793 C CA . ALA A 1 106 ? -2.208 15.357 -6.623 1.00 93.06 106 ALA A CA 1
ATOM 794 C C . ALA A 1 106 ? -1.626 15.011 -8.005 1.00 93.06 106 ALA A C 1
ATOM 796 O O . ALA A 1 106 ? -1.565 13.841 -8.374 1.00 93.06 106 ALA A O 1
ATOM 797 N N . ILE A 1 107 ? -1.106 15.999 -8.738 1.00 93.50 107 ILE A N 1
ATOM 798 C CA . ILE A 1 107 ? -0.438 15.769 -10.029 1.00 93.50 107 ILE A CA 1
ATOM 799 C C . ILE A 1 107 ? 0.826 14.921 -9.839 1.00 93.50 107 ILE A C 1
ATOM 801 O O . ILE A 1 107 ? 1.010 13.923 -10.535 1.00 93.50 107 ILE A O 1
ATOM 805 N N . GLY A 1 108 ? 1.673 15.272 -8.865 1.00 90.75 108 GLY A N 1
ATOM 806 C CA . GLY A 1 108 ? 2.895 14.524 -8.564 1.00 90.75 108 GLY A CA 1
ATOM 807 C C . GLY A 1 108 ? 2.615 13.070 -8.172 1.00 90.75 108 GLY A C 1
ATOM 808 O O . GLY A 1 108 ? 3.284 12.155 -8.652 1.00 90.75 108 GLY A O 1
ATOM 809 N N . SER A 1 109 ? 1.578 12.831 -7.365 1.00 89.19 109 SER A N 1
ATOM 810 C CA . SER A 1 109 ? 1.145 11.469 -7.025 1.00 89.19 109 SER A CA 1
ATOM 811 C C . SER A 1 109 ? 0.555 10.718 -8.222 1.00 89.19 109 SER A C 1
ATOM 813 O O . SER A 1 109 ? 0.778 9.515 -8.336 1.00 89.19 109 SER A O 1
ATOM 815 N N . GLY A 1 110 ? -0.101 11.404 -9.163 1.00 91.00 110 GLY A N 1
ATOM 816 C CA . GLY A 1 110 ? -0.556 10.809 -10.423 1.00 91.00 110 GLY A CA 1
ATOM 817 C C . GLY A 1 110 ? 0.603 10.272 -11.266 1.00 91.00 110 GLY A C 1
ATOM 818 O O . GLY A 1 110 ? 0.552 9.138 -11.745 1.00 91.00 110 GLY A O 1
ATOM 819 N N . VAL A 1 111 ? 1.693 11.038 -11.371 1.00 92.12 111 VAL A N 1
ATOM 820 C CA . VAL A 1 111 ? 2.922 10.595 -12.052 1.00 92.12 111 VAL A CA 1
ATOM 821 C C . VAL A 1 111 ? 3.544 9.386 -11.344 1.00 92.12 111 VAL A C 1
ATOM 823 O O . VAL A 1 111 ? 3.937 8.423 -12.002 1.00 92.12 111 VAL A O 1
ATOM 826 N N . ALA A 1 112 ? 3.575 9.384 -10.007 1.00 86.25 112 ALA A N 1
ATOM 827 C CA . ALA A 1 112 ? 4.074 8.250 -9.229 1.00 86.25 112 ALA A CA 1
ATOM 828 C C . ALA A 1 112 ? 3.231 6.972 -9.429 1.00 86.25 112 ALA A C 1
ATOM 830 O O . ALA A 1 112 ? 3.785 5.877 -9.555 1.00 86.25 112 ALA A O 1
ATOM 831 N N . VAL A 1 113 ? 1.901 7.090 -9.518 1.00 91.75 113 VAL A N 1
ATOM 832 C CA . VAL A 1 113 ? 1.016 5.962 -9.864 1.00 91.75 113 VAL A CA 1
ATOM 833 C C . VAL A 1 113 ? 1.324 5.438 -11.269 1.00 91.75 113 VAL A C 1
ATOM 835 O O . VAL A 1 113 ? 1.444 4.231 -11.451 1.00 91.75 113 VAL A O 1
ATOM 838 N N . GLY A 1 114 ? 1.533 6.321 -12.249 1.00 88.62 114 GLY A N 1
ATOM 839 C CA . GLY A 1 114 ? 1.940 5.919 -13.600 1.00 88.62 114 GLY A CA 1
ATOM 840 C C . GLY A 1 114 ? 3.261 5.140 -13.611 1.00 88.62 114 GLY A C 1
ATOM 841 O O . GLY A 1 114 ? 3.345 4.063 -14.200 1.00 88.62 114 GLY A O 1
ATOM 842 N N . ALA A 1 115 ? 4.273 5.631 -12.892 1.00 89.12 115 ALA A N 1
ATOM 843 C CA . ALA A 1 115 ? 5.564 4.954 -12.770 1.00 89.12 115 ALA A CA 1
ATOM 844 C C . ALA A 1 115 ? 5.446 3.580 -12.083 1.00 89.12 115 ALA A C 1
ATOM 846 O O . ALA A 1 115 ? 6.005 2.591 -12.560 1.00 89.12 115 ALA A O 1
ATOM 847 N N . THR A 1 116 ? 4.683 3.491 -10.988 1.00 86.94 116 THR A N 1
ATOM 848 C CA . THR A 1 116 ? 4.466 2.222 -10.268 1.00 86.94 116 THR A CA 1
ATOM 849 C C . THR A 1 116 ? 3.629 1.226 -11.067 1.00 86.94 116 THR A C 1
ATOM 851 O O . THR A 1 116 ? 3.880 0.024 -10.984 1.00 86.94 116 THR A O 1
ATOM 854 N N . LEU A 1 117 ? 2.687 1.687 -11.892 1.00 90.31 117 LEU A N 1
ATOM 855 C CA . LEU A 1 117 ? 1.943 0.832 -12.817 1.00 90.31 117 LEU A CA 1
ATOM 856 C C . LEU A 1 117 ? 2.877 0.208 -13.861 1.00 90.31 117 LEU A C 1
ATOM 858 O O . LEU A 1 117 ? 2.860 -1.009 -14.035 1.00 90.31 117 LEU A O 1
ATOM 862 N N . MET A 1 118 ? 3.743 1.011 -14.490 1.00 90.44 118 MET A N 1
ATOM 863 C CA . MET A 1 118 ? 4.736 0.514 -15.453 1.00 90.44 118 MET A CA 1
ATOM 864 C C . MET A 1 118 ? 5.706 -0.478 -14.803 1.00 90.44 118 MET A C 1
ATOM 866 O O . MET A 1 118 ? 5.981 -1.533 -15.373 1.00 90.44 118 MET A O 1
ATOM 870 N N . ALA A 1 119 ? 6.158 -0.199 -13.576 1.00 87.38 119 ALA A N 1
ATOM 871 C CA . ALA A 1 119 ? 6.968 -1.138 -12.800 1.00 87.38 119 ALA A CA 1
ATOM 872 C C . ALA A 1 119 ? 6.211 -2.440 -12.483 1.00 87.38 119 ALA A C 1
ATOM 874 O O . ALA A 1 119 ? 6.793 -3.521 -12.529 1.00 87.38 119 ALA A O 1
ATOM 875 N N . THR A 1 120 ? 4.905 -2.367 -12.218 1.00 90.44 120 THR A N 1
ATOM 876 C CA . THR A 1 120 ? 4.071 -3.549 -11.942 1.00 90.44 120 THR A CA 1
ATOM 877 C C . THR A 1 120 ? 3.925 -4.425 -13.176 1.00 90.44 120 THR A C 1
ATOM 879 O O . THR A 1 120 ? 4.048 -5.641 -13.066 1.00 90.44 120 THR A O 1
ATOM 882 N N . ILE A 1 121 ? 3.738 -3.821 -14.351 1.00 88.00 121 ILE A N 1
ATOM 883 C CA . ILE A 1 121 ? 3.714 -4.546 -15.626 1.00 88.00 121 ILE A CA 1
ATOM 884 C C . ILE A 1 121 ? 5.083 -5.191 -15.886 1.00 88.00 121 ILE A C 1
ATOM 886 O O . ILE A 1 121 ? 5.153 -6.390 -16.146 1.00 88.00 121 ILE A O 1
ATOM 890 N N . GLY A 1 122 ? 6.174 -4.431 -15.737 1.00 85.88 122 GLY A N 1
ATOM 891 C CA . GLY A 1 122 ? 7.535 -4.923 -15.973 1.00 85.88 122 GLY A CA 1
ATOM 892 C C . GLY A 1 122 ? 7.988 -6.016 -14.999 1.00 85.88 122 GLY A C 1
ATOM 893 O O . GLY A 1 122 ? 8.784 -6.874 -15.363 1.00 85.88 122 GLY A O 1
ATOM 894 N N . THR A 1 123 ? 7.458 -6.023 -13.776 1.00 88.94 123 THR A N 1
ATOM 895 C CA . THR A 1 123 ? 7.759 -7.039 -12.753 1.00 88.94 123 THR A CA 1
ATOM 896 C C . THR A 1 123 ? 6.719 -8.158 -12.678 1.00 88.94 123 THR A C 1
ATOM 898 O O . THR A 1 123 ? 6.745 -8.946 -11.733 1.00 88.94 123 THR A O 1
ATOM 901 N N . LEU A 1 124 ? 5.790 -8.232 -13.642 1.00 88.94 124 LEU A N 1
ATOM 902 C CA . LEU A 1 124 ? 4.711 -9.229 -13.682 1.00 88.94 124 LEU A CA 1
ATOM 903 C C . LEU A 1 124 ? 3.887 -9.289 -12.378 1.00 88.94 124 LEU A C 1
ATOM 905 O O . LEU A 1 124 ? 3.462 -10.357 -11.943 1.00 88.94 124 LEU A O 1
ATOM 909 N N . GLY A 1 125 ? 3.663 -8.138 -11.739 1.00 84.69 125 GLY A N 1
ATOM 910 C CA . GLY A 1 125 ? 2.845 -8.023 -10.528 1.00 84.69 125 GLY A CA 1
ATOM 911 C C . GLY A 1 125 ? 3.611 -8.016 -9.202 1.00 84.69 125 GLY A C 1
ATOM 912 O O . GLY A 1 125 ? 2.984 -7.884 -8.152 1.00 84.69 125 GLY A O 1
ATOM 913 N N . ALA A 1 126 ? 4.946 -8.091 -9.191 1.00 84.56 126 ALA A N 1
ATOM 914 C CA . ALA A 1 126 ? 5.692 -8.073 -7.926 1.00 84.56 126 ALA A CA 1
ATOM 915 C C . ALA A 1 126 ? 5.479 -6.770 -7.123 1.00 84.56 126 ALA A C 1
ATOM 917 O O . ALA A 1 126 ? 5.502 -6.781 -5.892 1.00 84.56 126 ALA A O 1
ATOM 918 N N . THR A 1 127 ? 5.212 -5.647 -7.801 1.00 86.75 127 THR A N 1
ATOM 919 C CA . THR A 1 127 ? 4.977 -4.339 -7.162 1.00 86.75 127 THR A CA 1
ATOM 920 C C . THR A 1 127 ? 3.499 -3.994 -6.935 1.00 86.75 127 THR A C 1
ATOM 922 O O . THR A 1 127 ? 3.188 -2.847 -6.613 1.00 86.75 127 THR A O 1
ATOM 925 N N . THR A 1 128 ? 2.568 -4.952 -7.035 1.00 88.50 128 THR A N 1
ATOM 926 C CA . THR A 1 128 ? 1.132 -4.698 -6.794 1.00 88.50 128 THR A CA 1
ATOM 927 C C . THR A 1 128 ? 0.826 -4.040 -5.434 1.00 88.50 128 THR A C 1
ATOM 929 O O . THR A 1 128 ? 0.013 -3.112 -5.413 1.00 88.50 128 THR A O 1
ATOM 932 N N . PRO A 1 129 ? 1.470 -4.405 -4.301 1.00 87.69 129 PRO A N 1
ATOM 933 C CA . PRO A 1 129 ? 1.243 -3.707 -3.029 1.00 87.69 129 PRO A CA 1
ATOM 934 C C . PRO A 1 129 ? 1.635 -2.223 -3.068 1.00 87.69 129 PRO A C 1
ATOM 936 O O . PRO A 1 129 ? 0.966 -1.384 -2.466 1.00 87.69 129 PRO A O 1
ATOM 939 N N . LEU A 1 130 ? 2.695 -1.887 -3.811 1.00 85.62 130 LEU A N 1
ATOM 940 C CA . LEU A 1 130 ? 3.156 -0.510 -3.975 1.00 85.62 130 LEU A CA 1
ATOM 941 C C . LEU A 1 130 ? 2.169 0.300 -4.825 1.00 85.62 130 LEU A C 1
ATOM 943 O O . LEU A 1 130 ? 1.864 1.442 -4.490 1.00 85.62 130 LEU A O 1
ATOM 947 N N . LEU A 1 131 ? 1.608 -0.316 -5.870 1.00 89.81 131 LEU A N 1
ATOM 948 C CA . LEU A 1 131 ? 0.557 0.289 -6.690 1.00 89.81 131 LEU A CA 1
ATOM 949 C C . LEU A 1 131 ? -0.708 0.580 -5.864 1.00 89.81 131 LEU A C 1
ATOM 951 O O . LEU A 1 131 ? -1.301 1.651 -5.992 1.00 89.81 131 LEU A O 1
ATOM 955 N N . PHE A 1 132 ? -1.103 -0.332 -4.970 1.00 91.56 132 PHE A N 1
ATOM 956 C CA . PHE A 1 132 ? -2.237 -0.111 -4.065 1.00 91.56 132 PHE A CA 1
ATOM 957 C C . PHE A 1 132 ? -2.002 1.076 -3.112 1.00 91.56 132 PHE A C 1
ATOM 959 O O . PHE A 1 132 ? -2.884 1.913 -2.912 1.00 91.56 132 PHE A O 1
ATOM 966 N N . LEU A 1 133 ? -0.793 1.202 -2.558 1.00 88.44 133 LEU A N 1
ATOM 967 C CA . LEU A 1 133 ? -0.434 2.347 -1.717 1.00 88.44 133 LEU A CA 1
ATOM 968 C C . LEU A 1 133 ? -0.412 3.661 -2.507 1.00 88.44 133 LEU A C 1
ATOM 970 O O . LEU A 1 133 ? -0.983 4.654 -2.055 1.00 88.44 133 LEU A O 1
ATOM 974 N N . ALA A 1 134 ? 0.192 3.663 -3.697 1.00 89.31 134 ALA A N 1
ATOM 975 C CA . ALA A 1 134 ? 0.272 4.844 -4.552 1.00 89.31 134 ALA A CA 1
ATOM 976 C C . ALA A 1 134 ? -1.123 5.329 -4.984 1.00 89.31 134 ALA A C 1
ATOM 978 O O . ALA A 1 134 ? -1.409 6.524 -4.931 1.00 89.31 134 ALA A O 1
ATOM 979 N N . THR A 1 135 ? -2.018 4.405 -5.347 1.00 92.69 135 THR A N 1
ATOM 980 C CA . THR A 1 135 ? -3.409 4.727 -5.715 1.00 92.69 135 THR A CA 1
ATOM 981 C C . THR A 1 135 ? -4.214 5.253 -4.529 1.00 92.69 135 THR A C 1
ATOM 983 O O . THR A 1 135 ? -4.952 6.225 -4.681 1.00 92.69 135 THR A O 1
ATOM 986 N N . THR A 1 136 ? -4.020 4.692 -3.332 1.00 92.88 136 THR A N 1
ATOM 987 C CA . THR A 1 136 ? -4.643 5.208 -2.102 1.00 92.88 136 THR A CA 1
ATOM 988 C C . THR A 1 136 ? -4.165 6.630 -1.796 1.00 92.88 136 THR A C 1
ATOM 990 O O . THR A 1 136 ? -4.978 7.511 -1.520 1.00 92.88 136 THR A O 1
ATOM 993 N N . HIS A 1 137 ? -2.857 6.885 -1.902 1.00 92.25 137 HIS A N 1
ATOM 994 C CA . HIS A 1 137 ? -2.284 8.215 -1.692 1.00 92.25 137 HIS A CA 1
ATOM 995 C C . HIS A 1 137 ? -2.790 9.230 -2.727 1.00 92.25 137 HIS A C 1
ATOM 997 O O . HIS A 1 137 ? -3.119 10.360 -2.367 1.00 92.25 137 HIS A O 1
ATOM 1003 N N . LEU A 1 138 ? -2.898 8.833 -3.999 1.00 93.12 138 LEU A N 1
ATOM 1004 C CA . LEU A 1 138 ? -3.492 9.664 -5.046 1.00 93.12 138 LEU A CA 1
ATOM 1005 C C . LEU A 1 138 ? -4.951 10.006 -4.720 1.00 93.12 138 LEU A C 1
ATOM 1007 O O . LEU A 1 138 ? -5.338 11.166 -4.827 1.00 93.12 138 LEU A O 1
ATOM 1011 N N . GLY A 1 139 ? -5.744 9.028 -4.275 1.00 95.38 139 GLY A N 1
ATOM 1012 C CA . GLY A 1 139 ? -7.133 9.252 -3.867 1.00 95.38 139 GLY A CA 1
ATOM 1013 C C . GLY A 1 139 ? -7.256 10.303 -2.761 1.00 95.38 139 GLY A C 1
ATOM 1014 O O . GLY A 1 139 ? -8.054 11.232 -2.882 1.00 95.38 139 GLY A O 1
ATOM 1015 N N . VAL A 1 140 ? -6.411 10.210 -1.729 1.00 94.94 140 VAL A N 1
ATOM 1016 C CA . VAL A 1 140 ? -6.350 11.205 -0.644 1.00 94.94 140 VAL A CA 1
ATOM 1017 C C . VAL A 1 140 ? -5.902 12.574 -1.164 1.00 94.94 140 VAL A C 1
ATOM 1019 O O . VAL A 1 140 ? -6.527 13.579 -0.844 1.00 94.94 140 VAL A O 1
ATOM 1022 N N . ALA A 1 141 ? -4.873 12.640 -2.014 1.00 94.25 141 ALA A N 1
ATOM 1023 C CA . ALA A 1 141 ? -4.373 13.905 -2.559 1.00 94.25 141 ALA A CA 1
ATOM 1024 C C . ALA A 1 141 ? -5.400 14.616 -3.461 1.00 94.25 141 ALA A C 1
ATOM 1026 O O . ALA A 1 141 ? -5.540 15.842 -3.412 1.00 94.25 141 ALA A O 1
ATOM 1027 N N . VAL A 1 142 ? -6.148 13.857 -4.268 1.00 96.25 142 VAL A N 1
ATOM 1028 C CA . VAL A 1 142 ? -7.261 14.379 -5.075 1.00 96.25 142 VAL A CA 1
ATOM 1029 C C . VAL A 1 142 ? -8.388 14.867 -4.167 1.00 96.25 142 VAL A C 1
ATOM 1031 O O . VAL A 1 142 ? -8.890 15.972 -4.370 1.00 96.25 142 VAL A O 1
ATOM 1034 N N . GLY A 1 143 ? -8.740 14.096 -3.134 1.00 95.12 143 GLY A N 1
ATOM 1035 C CA . GLY A 1 143 ? -9.713 14.506 -2.123 1.00 95.12 143 GLY A CA 1
ATOM 1036 C C . GLY A 1 143 ? -9.328 15.828 -1.456 1.00 95.12 143 GLY A C 1
ATOM 1037 O O . GLY A 1 143 ? -10.120 16.769 -1.459 1.00 95.12 143 GLY A O 1
ATOM 1038 N N . ASP A 1 144 ? -8.097 15.933 -0.953 1.00 95.25 144 ASP A N 1
ATOM 1039 C CA . ASP A 1 144 ? -7.576 17.138 -0.297 1.00 95.25 144 ASP A CA 1
ATOM 1040 C C . ASP A 1 144 ? -7.550 18.334 -1.266 1.00 95.25 144 ASP A C 1
ATOM 1042 O O . ASP A 1 144 ? -7.801 19.472 -0.871 1.00 95.25 144 ASP A O 1
ATOM 1046 N N . SER A 1 145 ? -7.310 18.098 -2.560 1.00 94.88 145 SER A N 1
ATOM 1047 C CA . SER A 1 145 ? -7.381 19.141 -3.594 1.00 94.88 145 SER A CA 1
ATOM 1048 C C . SER A 1 145 ? -8.807 19.648 -3.813 1.00 94.88 145 SER A C 1
ATOM 1050 O O . SER A 1 145 ? -9.013 20.856 -3.948 1.00 94.88 145 SER A O 1
ATOM 1052 N N . ILE A 1 146 ? -9.799 18.751 -3.823 1.00 94.88 146 ILE A N 1
ATOM 1053 C CA . ILE A 1 146 ? -11.219 19.107 -3.957 1.00 94.88 146 ILE A CA 1
ATOM 1054 C C . ILE A 1 146 ? -11.695 19.867 -2.714 1.00 94.88 146 ILE A C 1
ATOM 1056 O O . ILE A 1 146 ? -12.322 20.918 -2.854 1.00 94.88 146 ILE A O 1
ATOM 1060 N N . CYS A 1 147 ? -11.357 19.394 -1.511 1.00 94.25 147 CYS A N 1
ATOM 1061 C CA . CYS A 1 147 ? -11.678 20.084 -0.260 1.00 94.25 147 CYS A CA 1
ATOM 1062 C C . CYS A 1 147 ? -11.054 21.486 -0.225 1.00 94.25 147 CYS A C 1
ATOM 1064 O O . CYS A 1 147 ? -11.760 22.459 0.042 1.00 94.25 147 CYS A O 1
ATOM 1066 N N . SER A 1 148 ? -9.777 21.627 -0.600 1.00 93.81 148 SER A N 1
ATOM 1067 C CA . SER A 1 148 ? -9.126 22.939 -0.715 1.00 93.81 148 SER A CA 1
ATOM 1068 C C . SER A 1 148 ? -9.758 23.840 -1.765 1.00 93.81 148 SER A C 1
ATOM 1070 O O . SER A 1 148 ? -9.853 25.048 -1.557 1.00 93.81 148 SER A O 1
ATOM 1072 N N . TYR A 1 149 ? -10.205 23.285 -2.892 1.00 95.31 149 TYR A N 1
ATOM 1073 C CA . TYR A 1 149 ? -10.913 24.053 -3.910 1.00 95.31 149 TYR A CA 1
ATOM 1074 C C . TYR A 1 149 ? -12.257 24.577 -3.392 1.00 95.31 149 TYR A C 1
ATOM 1076 O O . TYR A 1 149 ? -12.584 25.748 -3.591 1.00 95.31 149 TYR A O 1
ATOM 1084 N N . MET A 1 150 ? -13.034 23.725 -2.718 1.00 94.38 150 MET A N 1
ATOM 1085 C CA . MET A 1 150 ? -14.322 24.102 -2.133 1.00 94.38 150 MET A CA 1
ATOM 1086 C C . MET A 1 150 ? -14.160 25.162 -1.041 1.00 94.38 150 MET A C 1
ATOM 1088 O O . MET A 1 150 ? -14.891 26.155 -1.057 1.00 94.38 150 MET A O 1
ATOM 1092 N N . ASP A 1 151 ? -13.166 24.993 -0.165 1.00 92.44 151 ASP A N 1
ATOM 1093 C CA . ASP A 1 151 ? -12.821 25.962 0.877 1.00 92.44 151 ASP A CA 1
ATOM 1094 C C . ASP A 1 151 ? -12.357 27.301 0.278 1.00 92.44 151 ASP A C 1
ATOM 1096 O O . ASP A 1 151 ? -12.829 28.367 0.681 1.00 92.44 151 ASP A O 1
ATOM 1100 N N . TRP A 1 152 ? -11.516 27.272 -0.763 1.00 92.56 152 TRP A N 1
ATOM 1101 C CA . TRP A 1 152 ? -11.105 28.478 -1.489 1.00 92.56 152 TRP A CA 1
ATOM 1102 C C . TRP A 1 152 ? -12.287 29.198 -2.149 1.00 92.56 152 TRP A C 1
ATOM 1104 O O . TRP A 1 152 ? -12.347 30.427 -2.141 1.00 92.56 152 TRP A O 1
ATOM 1114 N N . LYS A 1 153 ? -13.255 28.456 -2.693 1.00 93.38 153 LYS A N 1
ATOM 1115 C CA . LYS A 1 153 ? -14.476 29.034 -3.270 1.00 93.38 153 LYS A CA 1
ATOM 1116 C C . LYS A 1 153 ? -15.498 29.482 -2.223 1.00 93.38 153 LYS A C 1
ATOM 1118 O O . LYS A 1 153 ? -16.524 30.028 -2.621 1.00 93.38 153 LYS A O 1
ATOM 1123 N N . GLY A 1 154 ? -15.260 29.233 -0.932 1.00 87.12 154 GLY A N 1
ATOM 1124 C CA . GLY A 1 154 ? -16.219 29.512 0.140 1.00 87.12 154 GLY A CA 1
ATOM 1125 C C . GLY A 1 154 ? -17.528 28.731 -0.010 1.00 87.12 154 GLY A C 1
ATOM 1126 O O . GLY A 1 154 ? -18.563 29.129 0.522 1.00 87.12 154 GLY A O 1
ATOM 1127 N N . LYS A 1 155 ? -17.522 27.634 -0.779 1.00 76.62 155 LYS A N 1
ATOM 1128 C CA . LYS A 1 155 ? -18.727 26.850 -1.043 1.00 76.62 155 LYS A CA 1
ATOM 1129 C C . LYS A 1 155 ? -18.929 25.863 0.100 1.00 76.62 155 LYS A C 1
ATOM 1131 O O . LYS A 1 155 ? -18.261 24.837 0.147 1.00 76.62 155 LYS A O 1
ATOM 1136 N N . ARG A 1 156 ? -19.924 26.157 0.943 1.00 80.69 156 ARG A N 1
ATOM 1137 C CA . ARG A 1 156 ? -20.427 25.297 2.028 1.00 80.69 156 ARG A CA 1
ATOM 1138 C C . ARG A 1 156 ? -19.405 25.051 3.159 1.00 80.69 156 ARG A C 1
ATOM 1140 O O . ARG A 1 156 ? -18.957 23.916 3.323 1.00 80.69 156 ARG A O 1
ATOM 1147 N N . PRO A 1 157 ? -19.070 26.082 3.959 1.00 79.50 157 PRO A N 1
ATOM 1148 C CA . PRO A 1 157 ? -18.174 25.932 5.112 1.00 79.50 157 PRO A CA 1
ATOM 1149 C C . PRO A 1 157 ? -18.668 24.867 6.106 1.00 79.50 157 PRO A C 1
ATOM 1151 O O . PRO A 1 157 ? -17.868 24.111 6.647 1.00 79.50 157 PRO A O 1
ATOM 1154 N N . ASP A 1 158 ? -19.986 24.720 6.248 1.00 84.69 158 ASP A N 1
ATOM 1155 C CA . ASP A 1 158 ? -20.614 23.767 7.173 1.00 84.69 158 ASP A CA 1
ATOM 1156 C C . ASP A 1 158 ? -20.335 22.291 6.830 1.00 84.69 158 ASP A C 1
ATOM 1158 O O . ASP A 1 158 ? -20.454 21.413 7.681 1.00 84.69 158 ASP A O 1
ATOM 1162 N N . LEU A 1 159 ? -19.976 21.997 5.575 1.00 85.50 159 LEU A N 1
ATOM 1163 C CA . LEU A 1 159 ? -19.696 20.637 5.099 1.00 85.50 159 LEU A CA 1
ATOM 1164 C C . LEU A 1 159 ? -18.227 20.232 5.235 1.00 85.50 159 LEU A C 1
ATOM 1166 O O . LEU A 1 159 ? -17.912 19.056 5.059 1.00 85.50 159 LEU A O 1
ATOM 1170 N N . LEU A 1 160 ? -17.340 21.183 5.533 1.00 90.62 160 LEU A N 1
ATOM 1171 C CA . LEU A 1 160 ? -15.896 20.970 5.619 1.00 90.62 160 LEU A CA 1
ATOM 1172 C C . LEU A 1 160 ? -15.371 21.451 6.981 1.00 90.62 160 LEU A C 1
ATOM 1174 O O . LEU A 1 160 ? -14.528 22.349 7.030 1.00 90.62 160 LEU A O 1
ATOM 1178 N N . PRO A 1 161 ? -15.841 20.869 8.101 1.00 92.31 161 PRO A N 1
ATOM 1179 C CA . PRO A 1 161 ? -15.425 21.299 9.435 1.00 92.31 161 PRO A CA 1
ATOM 1180 C C . PRO A 1 161 ? -13.918 21.137 9.663 1.00 92.31 161 PRO A C 1
ATOM 1182 O O . PRO A 1 161 ? -13.348 21.856 10.476 1.00 92.31 161 PRO A O 1
ATOM 1185 N N . MET A 1 162 ? -13.256 20.232 8.933 1.00 93.12 162 MET A N 1
ATOM 1186 C CA . MET A 1 162 ? -11.807 20.003 9.004 1.00 93.12 162 MET A CA 1
ATOM 1187 C C . MET A 1 162 ? -11.042 20.674 7.847 1.00 93.12 162 MET A C 1
ATOM 1189 O O . MET A 1 162 ? -9.900 20.320 7.550 1.00 93.12 162 MET A O 1
ATOM 1193 N N . GLY A 1 163 ? -11.670 21.631 7.157 1.00 93.44 163 GLY A N 1
ATOM 1194 C CA . GLY A 1 163 ? -11.060 22.405 6.080 1.00 93.44 163 GLY A CA 1
ATOM 1195 C C . GLY A 1 163 ? -10.621 21.531 4.905 1.00 93.44 163 GLY A C 1
ATOM 1196 O O . GLY A 1 163 ? -11.441 20.915 4.228 1.00 93.44 163 GLY A O 1
ATOM 1197 N N . GLN A 1 164 ? -9.313 21.482 4.662 1.00 94.44 164 GLN A N 1
ATOM 1198 C CA . GLN A 1 164 ? -8.703 20.841 3.490 1.00 94.44 164 GLN A CA 1
ATOM 1199 C C . GLN A 1 164 ? -8.494 19.333 3.635 1.00 94.44 164 GLN A C 1
ATOM 1201 O O . GLN A 1 164 ? -8.016 18.687 2.708 1.00 94.44 164 GLN A O 1
ATOM 1206 N N . ASP A 1 165 ? -8.816 18.776 4.799 1.00 94.94 165 ASP A N 1
ATOM 1207 C CA . ASP A 1 165 ? -8.587 17.375 5.116 1.00 94.94 165 ASP A CA 1
ATOM 1208 C C . ASP A 1 165 ? -9.737 16.486 4.637 1.00 94.94 165 ASP A C 1
ATOM 1210 O O . ASP A 1 165 ? -10.771 16.369 5.294 1.00 94.94 165 ASP A O 1
ATOM 1214 N N . SER A 1 166 ? -9.579 15.851 3.479 1.00 96.31 166 SER A N 1
ATOM 1215 C CA . SER A 1 166 ? -10.625 15.005 2.900 1.00 96.31 166 SER A CA 1
ATOM 1216 C C . SER A 1 166 ? -10.919 13.759 3.732 1.00 96.31 166 SER A C 1
ATOM 1218 O O . SER A 1 166 ? -12.086 13.398 3.894 1.00 96.31 166 SER A O 1
ATOM 1220 N N . VAL A 1 167 ? -9.891 13.133 4.313 1.00 96.12 167 VAL A N 1
ATOM 1221 C CA . VAL A 1 167 ? -10.039 11.936 5.154 1.00 96.12 167 VAL A CA 1
ATOM 1222 C C . VAL A 1 167 ? -10.744 12.297 6.454 1.00 96.12 167 VAL A C 1
ATOM 1224 O O . VAL A 1 167 ? -11.692 11.615 6.845 1.00 96.12 167 VAL A O 1
ATOM 1227 N N . GLY A 1 168 ? -10.328 13.395 7.088 1.00 96.25 168 GLY A N 1
ATOM 1228 C CA . GLY A 1 168 ? -10.975 13.935 8.278 1.00 96.25 168 GLY A CA 1
ATOM 1229 C C . GLY A 1 168 ? -12.438 14.294 8.017 1.00 96.25 168 GLY A C 1
ATOM 1230 O O . GLY A 1 168 ? -13.326 13.823 8.723 1.00 96.25 168 GLY A O 1
ATOM 1231 N N . ASN A 1 169 ? -12.724 15.037 6.945 1.00 96.31 169 ASN A N 1
ATOM 1232 C CA . ASN A 1 169 ? -14.096 15.405 6.585 1.00 96.31 169 ASN A CA 1
ATOM 1233 C C . ASN A 1 169 ? -14.970 14.174 6.269 1.00 96.31 169 ASN A C 1
ATOM 1235 O O . ASN A 1 169 ? -16.128 14.113 6.690 1.00 96.31 169 ASN A O 1
ATOM 1239 N N . MET A 1 170 ? -14.425 13.158 5.589 1.00 96.00 170 MET A N 1
ATOM 1240 C CA . MET A 1 170 ? -15.135 11.900 5.329 1.00 96.00 170 MET A CA 1
ATOM 1241 C C . MET A 1 170 ? -15.416 11.131 6.627 1.00 96.00 170 MET A C 1
ATOM 1243 O O . MET A 1 170 ? -16.540 10.668 6.838 1.00 96.00 170 MET A O 1
ATOM 1247 N N . ALA A 1 171 ? -14.422 11.017 7.512 1.00 96.50 171 ALA A N 1
ATOM 1248 C CA . ALA A 1 171 ? -14.569 10.370 8.811 1.00 96.50 171 ALA A CA 1
ATOM 1249 C C . ALA A 1 171 ? -15.591 11.106 9.689 1.00 96.50 171 ALA A C 1
ATOM 1251 O O . ALA A 1 171 ? -16.454 10.469 10.290 1.00 96.50 171 ALA A O 1
ATOM 1252 N N . PHE A 1 172 ? -15.561 12.440 9.703 1.00 96.94 172 PHE A N 1
ATOM 1253 C CA . PHE A 1 172 ? -16.532 13.269 10.410 1.00 96.94 172 PHE A CA 1
ATOM 1254 C C . PHE A 1 172 ? -17.955 13.025 9.897 1.00 96.94 172 PHE A C 1
ATOM 1256 O O . PHE A 1 172 ? -18.858 12.748 10.687 1.00 96.94 172 PHE A O 1
ATOM 1263 N N . ALA A 1 173 ? -18.155 13.044 8.576 1.00 96.19 173 ALA A N 1
ATOM 1264 C CA . ALA A 1 173 ? -19.455 12.766 7.969 1.00 96.19 173 ALA A CA 1
ATOM 1265 C C . ALA A 1 173 ? -19.961 11.350 8.303 1.00 96.19 173 ALA A C 1
ATOM 1267 O O . ALA A 1 173 ? -21.149 11.167 8.582 1.00 96.19 173 ALA A O 1
ATOM 1268 N N . ALA A 1 174 ? -19.072 10.353 8.322 1.00 96.62 174 ALA A N 1
ATOM 1269 C CA . ALA A 1 174 ? -19.409 8.990 8.726 1.00 96.62 174 ALA A CA 1
ATOM 1270 C C . ALA A 1 174 ? -19.811 8.911 10.210 1.00 96.62 174 ALA A C 1
ATOM 1272 O O . ALA A 1 174 ? -20.846 8.334 10.535 1.00 96.62 174 ALA A O 1
ATOM 1273 N N . LEU A 1 175 ? -19.057 9.548 11.110 1.00 97.06 175 LEU A N 1
ATOM 1274 C CA . LEU A 1 175 ? -19.351 9.578 12.549 1.00 97.06 175 LEU A CA 1
ATOM 1275 C C . LEU A 1 175 ? -20.655 10.313 12.863 1.00 97.06 175 LEU A C 1
ATOM 1277 O O . LEU A 1 175 ? -21.427 9.869 13.713 1.00 97.06 175 LEU A O 1
ATOM 1281 N N . LYS A 1 176 ? -20.949 11.399 12.142 1.00 97.06 176 LYS A N 1
ATOM 1282 C CA . LYS A 1 176 ? -22.231 12.104 12.251 1.00 97.06 176 LYS A CA 1
ATOM 1283 C C . LYS A 1 176 ? -23.402 11.216 11.842 1.00 97.06 176 LYS A C 1
ATOM 1285 O O . LYS A 1 176 ? -24.411 11.200 12.542 1.00 97.06 176 LYS A O 1
ATOM 1290 N N . LYS A 1 177 ? -23.259 10.423 10.773 1.00 97.00 177 LYS A N 1
ATOM 1291 C CA . LYS A 1 177 ? -24.272 9.423 10.379 1.00 97.00 177 LYS A CA 1
ATOM 1292 C C . LYS A 1 177 ? -24.460 8.320 11.424 1.00 97.00 177 LYS A C 1
ATOM 1294 O O . LYS A 1 177 ? -25.547 7.764 11.516 1.00 97.00 177 LYS A O 1
ATOM 1299 N N . LEU A 1 178 ? -23.435 8.039 12.226 1.00 96.62 178 LEU A N 1
ATOM 1300 C CA . LEU A 1 178 ? -23.492 7.101 13.350 1.00 96.62 178 LEU A CA 1
ATOM 1301 C C . LEU A 1 178 ? -24.037 7.730 14.649 1.00 96.62 178 LEU A C 1
ATOM 1303 O O . LEU A 1 178 ? -24.036 7.074 15.686 1.00 96.62 178 LEU A O 1
ATOM 1307 N N . GLY A 1 179 ? -24.500 8.985 14.620 1.00 97.31 179 GLY A N 1
ATOM 1308 C CA . GLY A 1 179 ? -25.124 9.647 15.770 1.00 97.31 179 GLY A CA 1
ATOM 1309 C C . GLY A 1 179 ? -24.143 10.240 16.786 1.00 97.31 179 GLY A C 1
ATOM 1310 O O . GLY A 1 179 ? -24.550 10.601 17.891 1.00 97.31 179 GLY A O 1
ATOM 1311 N N . TYR A 1 180 ? -22.856 10.370 16.448 1.00 96.19 180 TYR A N 1
ATOM 1312 C CA . TYR A 1 180 ? -21.902 11.051 17.324 1.00 96.19 180 TYR A CA 1
ATOM 1313 C C . TYR A 1 180 ? -22.195 12.559 17.393 1.00 96.19 180 TYR A C 1
ATOM 1315 O O . TYR A 1 180 ? -22.500 13.204 16.389 1.00 96.19 180 TYR A O 1
ATOM 1323 N N . GLN A 1 181 ? -22.058 13.137 18.590 1.00 95.94 181 GLN A N 1
ATOM 1324 C CA . GLN A 1 181 ? -22.121 14.588 18.800 1.00 95.94 181 GLN A CA 1
ATOM 1325 C C . GLN A 1 181 ? -20.952 15.291 18.092 1.00 95.94 181 GLN A C 1
ATOM 1327 O O . GLN A 1 181 ? -19.841 14.760 18.093 1.00 95.94 181 GLN A O 1
ATOM 1332 N N . ASP A 1 182 ? -21.177 16.499 17.565 1.00 94.38 182 ASP A N 1
ATOM 1333 C CA . ASP A 1 182 ? -20.190 17.285 16.801 1.00 94.38 182 ASP A CA 1
ATOM 1334 C C . ASP A 1 182 ? -18.780 17.340 17.412 1.00 94.38 182 ASP A C 1
ATOM 1336 O O . ASP A 1 182 ? -17.834 16.951 16.724 1.00 94.38 182 ASP A O 1
ATOM 1340 N N . PRO A 1 183 ? -18.587 17.714 18.695 1.00 94.81 183 PRO A N 1
ATOM 1341 C CA . PRO A 1 183 ? -17.241 17.804 19.264 1.00 94.81 183 PRO A CA 1
ATOM 1342 C C . PRO A 1 183 ? -16.544 16.439 19.359 1.00 94.81 183 PRO A C 1
ATOM 1344 O O . PRO A 1 183 ? -15.333 16.332 19.172 1.00 94.81 183 PRO A O 1
ATOM 1347 N N . LYS A 1 184 ? -17.301 15.362 19.613 1.00 94.81 184 LYS A N 1
ATOM 1348 C CA . LYS A 1 184 ? -16.748 14.001 19.679 1.00 94.81 184 LYS A CA 1
ATOM 1349 C C . LYS A 1 184 ? -16.419 13.470 18.286 1.00 94.81 184 LYS A C 1
ATOM 1351 O O . LYS A 1 184 ? -15.371 12.853 18.111 1.00 94.81 184 LYS A O 1
ATOM 1356 N N . ALA A 1 185 ? -17.293 13.723 17.313 1.00 95.31 185 ALA A N 1
ATOM 1357 C CA . ALA A 1 185 ? -17.080 13.352 15.921 1.00 95.31 185 ALA A CA 1
ATOM 1358 C C . ALA A 1 185 ? -15.839 14.052 15.354 1.00 95.31 185 ALA A C 1
ATOM 1360 O O . ALA A 1 185 ? -15.011 13.395 14.731 1.00 95.31 185 ALA A O 1
ATOM 1361 N N . PHE A 1 186 ? -15.666 15.346 15.642 1.00 95.31 186 PHE A N 1
ATOM 1362 C CA . PHE A 1 186 ? -14.497 16.121 15.231 1.00 95.31 186 PHE A CA 1
ATOM 1363 C C . PHE A 1 186 ? -13.198 15.542 15.803 1.00 95.31 186 PHE A C 1
ATOM 1365 O O . PHE A 1 186 ? -12.294 15.196 15.048 1.00 95.31 186 PHE A O 1
ATOM 1372 N N . ASN A 1 187 ? -13.136 15.329 17.123 1.00 94.44 187 ASN A N 1
ATOM 1373 C CA . ASN A 1 187 ? -11.942 14.785 17.780 1.00 94.44 187 ASN A CA 1
ATOM 1374 C C . ASN A 1 187 ? -11.575 13.378 17.286 1.00 94.44 187 ASN A C 1
ATOM 1376 O O . ASN A 1 187 ? -10.400 13.016 17.235 1.00 94.44 187 ASN A O 1
ATOM 1380 N N . PHE A 1 188 ? -12.567 12.546 16.967 1.00 94.69 188 PHE A N 1
ATOM 1381 C CA . PHE A 1 188 ? -12.308 11.197 16.473 1.00 94.69 188 PHE A CA 1
ATOM 1382 C C . PHE A 1 188 ? -11.891 11.206 14.998 1.00 94.69 188 PHE A C 1
ATOM 1384 O O . PHE A 1 188 ? -10.968 10.485 14.625 1.00 94.69 188 PHE A O 1
ATOM 1391 N N . ALA A 1 189 ? -12.507 12.061 14.179 1.00 95.12 189 ALA A N 1
ATOM 1392 C CA . ALA A 1 189 ? -12.114 12.275 12.791 1.00 95.12 189 ALA A CA 1
ATOM 1393 C C . ALA A 1 189 ? -10.680 12.817 12.668 1.00 95.12 189 ALA A C 1
ATOM 1395 O O . ALA A 1 189 ? -9.923 12.329 11.831 1.00 95.12 189 ALA A O 1
ATOM 1396 N N . ASP A 1 190 ? -10.276 13.734 13.553 1.00 94.81 190 ASP A N 1
ATOM 1397 C CA . ASP A 1 190 ? -8.905 14.255 13.628 1.00 94.81 190 ASP A CA 1
ATOM 1398 C C . ASP A 1 190 ? -7.887 13.148 13.914 1.00 94.81 190 ASP A C 1
ATOM 1400 O O . ASP A 1 190 ? -6.915 12.966 13.180 1.00 94.81 190 ASP A O 1
ATOM 1404 N N . LYS A 1 191 ? -8.176 12.300 14.908 1.00 94.38 191 LYS A N 1
ATOM 1405 C CA . LYS A 1 191 ? -7.341 11.133 15.227 1.00 94.38 191 LYS A CA 1
ATOM 1406 C C . LYS A 1 191 ? -7.257 10.144 14.066 1.00 94.38 191 LYS A C 1
ATOM 1408 O O . LYS A 1 191 ? -6.174 9.627 13.799 1.00 94.38 191 LYS A O 1
ATOM 1413 N N . ILE A 1 192 ? -8.368 9.882 13.373 1.00 93.75 192 ILE A N 1
ATOM 1414 C CA . ILE A 1 192 ? -8.385 9.008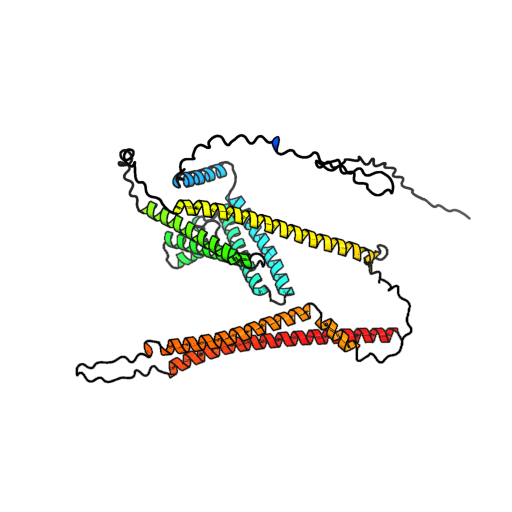 12.190 1.00 93.75 192 ILE A CA 1
ATOM 1415 C C . ILE A 1 192 ? -7.529 9.605 11.075 1.00 93.75 192 ILE A C 1
ATOM 1417 O O . ILE A 1 192 ? -6.739 8.877 10.473 1.00 93.75 192 ILE A O 1
ATOM 1421 N N . SER A 1 193 ? -7.655 10.905 10.804 1.00 93.06 193 SER A N 1
ATOM 1422 C CA . SER A 1 193 ? -6.858 11.569 9.774 1.00 93.06 193 SER A CA 1
ATOM 1423 C C . SER A 1 193 ? -5.368 11.523 10.106 1.00 93.06 193 SER A C 1
ATOM 1425 O O . SER A 1 193 ? -4.572 11.050 9.290 1.00 93.06 193 SER A O 1
ATOM 1427 N N . MET A 1 194 ? -4.986 11.910 11.329 1.00 92.06 194 MET A N 1
ATOM 1428 C CA . MET A 1 194 ? -3.599 11.836 11.793 1.00 92.06 194 MET A CA 1
ATOM 1429 C C . MET A 1 194 ? -3.040 10.415 11.695 1.00 92.06 194 MET A C 1
ATOM 1431 O O . MET A 1 194 ? -1.938 10.225 11.183 1.00 92.06 194 MET A O 1
ATOM 1435 N N . ALA A 1 195 ? -3.801 9.408 12.133 1.00 91.25 195 ALA A N 1
ATOM 1436 C CA . ALA A 1 195 ? -3.385 8.011 12.053 1.00 91.25 195 ALA A CA 1
ATOM 1437 C C . ALA A 1 195 ? -3.234 7.541 10.600 1.00 91.25 195 ALA A C 1
ATOM 1439 O O . ALA A 1 195 ? -2.246 6.893 10.264 1.00 91.25 195 ALA A O 1
ATOM 1440 N N . THR A 1 196 ? -4.176 7.902 9.725 1.00 91.06 196 THR A N 1
ATOM 1441 C CA . THR A 1 196 ? -4.160 7.523 8.306 1.00 91.06 196 THR A CA 1
ATOM 1442 C C . THR A 1 196 ? -2.976 8.162 7.590 1.00 91.06 196 THR A C 1
ATOM 1444 O O . THR A 1 196 ? -2.208 7.467 6.930 1.00 91.06 196 THR A O 1
ATOM 1447 N N . ARG A 1 197 ? -2.761 9.469 7.768 1.00 89.88 197 ARG A N 1
ATOM 1448 C CA . ARG A 1 197 ? -1.615 10.183 7.189 1.00 89.88 197 ARG A CA 1
ATOM 1449 C C . ARG A 1 197 ? -0.289 9.694 7.763 1.00 89.88 197 ARG A C 1
ATOM 1451 O O . ARG A 1 197 ? 0.662 9.529 7.007 1.00 89.88 197 ARG A O 1
ATOM 1458 N N . GLY A 1 198 ? -0.236 9.399 9.062 1.00 88.81 198 GLY A N 1
ATOM 1459 C CA . GLY A 1 198 ? 0.928 8.793 9.704 1.00 88.81 198 GLY A CA 1
ATOM 1460 C C . GLY A 1 198 ? 1.257 7.417 9.125 1.00 88.81 198 GLY A C 1
ATOM 1461 O O . GLY A 1 198 ? 2.412 7.146 8.807 1.00 88.81 198 GLY A O 1
ATOM 1462 N N . LEU A 1 199 ? 0.242 6.576 8.909 1.00 88.00 199 LEU A N 1
ATOM 1463 C CA . LEU A 1 199 ? 0.395 5.266 8.278 1.00 88.00 199 LEU A CA 1
ATOM 1464 C C . LEU A 1 199 ? 0.846 5.391 6.816 1.00 88.00 199 LEU A C 1
ATOM 1466 O O . LEU A 1 199 ? 1.746 4.666 6.406 1.00 88.00 199 LEU A O 1
ATOM 1470 N N . LEU A 1 200 ? 0.263 6.310 6.039 1.00 85.38 200 LEU A N 1
ATOM 1471 C CA . LEU A 1 200 ? 0.660 6.544 4.646 1.00 85.38 200 LEU A CA 1
ATOM 1472 C C . LEU A 1 200 ? 2.100 7.057 4.560 1.00 85.38 200 LEU A C 1
ATOM 1474 O O . LEU A 1 200 ? 2.887 6.527 3.782 1.00 85.38 200 LEU A O 1
ATOM 1478 N N . ALA A 1 201 ? 2.470 8.040 5.384 1.00 84.94 201 ALA A N 1
ATOM 1479 C CA . ALA A 1 201 ? 3.839 8.539 5.455 1.00 84.94 201 ALA A CA 1
ATOM 1480 C C . ALA A 1 201 ? 4.812 7.419 5.846 1.00 84.94 201 ALA A C 1
ATOM 1482 O O . ALA A 1 201 ? 5.866 7.265 5.231 1.00 84.94 201 ALA A O 1
ATOM 1483 N N . PHE A 1 202 ? 4.431 6.588 6.818 1.00 82.44 202 PHE A N 1
ATOM 1484 C CA . PHE A 1 202 ? 5.218 5.434 7.224 1.00 82.44 202 PHE A CA 1
ATOM 1485 C C . PHE A 1 202 ? 5.368 4.396 6.103 1.00 82.44 202 PHE A C 1
ATOM 1487 O O . PHE A 1 202 ? 6.471 3.911 5.855 1.00 82.44 202 PHE A O 1
ATOM 1494 N N . ALA A 1 203 ? 4.288 4.079 5.393 1.00 81.94 203 ALA A N 1
ATOM 1495 C CA . ALA A 1 203 ? 4.309 3.154 4.268 1.00 81.94 203 ALA A CA 1
ATOM 1496 C C . ALA A 1 203 ? 5.241 3.664 3.156 1.00 81.94 203 ALA A C 1
ATOM 1498 O O . ALA A 1 203 ? 6.102 2.921 2.687 1.00 81.94 203 ALA A O 1
ATOM 1499 N N . THR A 1 204 ? 5.155 4.953 2.818 1.00 79.62 204 THR A N 1
ATOM 1500 C CA . THR A 1 204 ? 6.046 5.591 1.840 1.00 79.62 204 THR A CA 1
ATOM 1501 C C . THR A 1 204 ? 7.505 5.535 2.292 1.00 79.62 204 THR A C 1
ATOM 1503 O O . THR A 1 204 ? 8.368 5.116 1.525 1.00 79.62 204 THR A O 1
ATOM 1506 N N . LEU A 1 205 ? 7.795 5.873 3.551 1.00 78.88 205 LEU A N 1
ATOM 1507 C CA . LEU A 1 205 ? 9.156 5.829 4.094 1.00 78.88 205 LEU A CA 1
ATOM 1508 C C . LEU A 1 205 ? 9.717 4.401 4.152 1.00 78.88 205 LEU A C 1
ATOM 1510 O O . LEU A 1 205 ? 10.865 4.179 3.785 1.00 78.88 205 LEU A O 1
ATOM 1514 N N . SER A 1 206 ? 8.917 3.420 4.569 1.00 75.62 206 SER A N 1
ATOM 1515 C CA . SER A 1 206 ? 9.347 2.018 4.678 1.00 75.62 206 SER A CA 1
ATOM 1516 C C . SER A 1 206 ? 9.609 1.344 3.327 1.00 75.62 206 SER A C 1
ATOM 1518 O O . SER A 1 206 ? 10.354 0.366 3.274 1.00 75.62 206 SER A O 1
ATOM 1520 N N . SER A 1 207 ? 9.038 1.879 2.243 1.00 69.25 207 SER A N 1
ATOM 1521 C CA . SER A 1 207 ? 9.273 1.393 0.879 1.00 69.25 207 SER A CA 1
ATOM 1522 C C . SER A 1 207 ? 10.651 1.765 0.317 1.00 69.25 207 SER A C 1
ATOM 1524 O O . SER A 1 207 ? 11.088 1.174 -0.667 1.00 69.25 207 SER A O 1
ATOM 1526 N N . ASN A 1 208 ? 11.362 2.701 0.950 1.00 73.69 208 ASN A N 1
ATOM 1527 C CA . ASN A 1 208 ? 12.705 3.090 0.542 1.00 73.69 208 ASN A CA 1
ATOM 1528 C C . ASN A 1 208 ? 13.749 2.227 1.278 1.00 73.69 208 ASN A C 1
ATOM 1530 O O . ASN A 1 208 ? 13.836 2.275 2.506 1.00 73.69 208 ASN A O 1
ATOM 1534 N N . GLU A 1 209 ? 14.540 1.426 0.551 1.00 65.12 209 GLU A N 1
ATOM 1535 C CA . GLU A 1 209 ? 15.507 0.471 1.129 1.00 65.12 209 GLU A CA 1
ATOM 1536 C C . GLU A 1 209 ? 16.515 1.132 2.079 1.00 65.12 209 GLU A C 1
ATOM 1538 O O . GLU A 1 209 ? 16.828 0.566 3.125 1.00 65.12 209 GLU A O 1
ATOM 1543 N N . THR A 1 210 ? 16.951 2.360 1.789 1.00 57.12 210 THR A N 1
ATOM 1544 C CA . THR A 1 210 ? 17.850 3.136 2.663 1.00 57.12 210 THR A CA 1
ATOM 1545 C C . THR A 1 210 ? 17.177 3.638 3.939 1.00 57.12 210 THR A C 1
ATOM 1547 O O . THR A 1 210 ? 17.850 3.874 4.942 1.00 57.12 210 THR A O 1
ATOM 1550 N N . ILE A 1 211 ? 15.852 3.796 3.937 1.00 53.66 211 ILE A N 1
ATOM 1551 C CA . ILE A 1 211 ? 15.081 4.231 5.109 1.00 53.66 211 ILE A CA 1
ATOM 1552 C C . ILE A 1 211 ? 14.598 3.024 5.911 1.00 53.66 211 ILE A C 1
ATOM 1554 O O . ILE A 1 211 ? 14.425 3.141 7.118 1.00 53.66 211 ILE A O 1
ATOM 1558 N N . ARG A 1 212 ? 14.450 1.845 5.301 1.00 54.62 212 ARG A N 1
ATOM 1559 C CA . ARG A 1 212 ? 13.994 0.618 5.969 1.00 54.62 212 ARG A CA 1
ATOM 1560 C C . ARG A 1 212 ? 14.855 0.226 7.177 1.00 54.62 212 ARG A C 1
ATOM 1562 O O . ARG A 1 212 ? 14.299 -0.214 8.181 1.00 54.62 212 ARG A O 1
ATOM 1569 N N . GLU A 1 213 ? 16.170 0.457 7.131 1.00 62.28 213 GLU A N 1
ATOM 1570 C CA . GLU A 1 213 ? 17.067 0.253 8.285 1.00 62.28 213 GLU A CA 1
ATOM 1571 C C . GLU A 1 213 ? 16.850 1.280 9.411 1.00 62.28 213 GLU A C 1
ATOM 1573 O O . GLU A 1 213 ? 16.999 0.959 10.589 1.00 62.28 213 GLU A O 1
ATOM 1578 N N . LYS A 1 214 ? 16.442 2.510 9.073 1.00 58.25 214 LYS A N 1
ATOM 1579 C CA . LYS A 1 214 ? 16.200 3.609 10.029 1.00 58.25 214 LYS A CA 1
ATOM 1580 C C . LYS A 1 214 ? 14.726 3.772 10.417 1.00 58.25 214 LYS A C 1
ATOM 1582 O O . LYS A 1 214 ? 14.406 4.509 11.352 1.00 58.25 214 LYS A O 1
ATOM 1587 N N . ALA A 1 215 ? 13.827 3.063 9.742 1.00 48.44 215 ALA A N 1
ATOM 1588 C CA . ALA A 1 215 ? 12.386 3.140 9.913 1.00 48.44 215 ALA A CA 1
ATOM 1589 C C . ALA A 1 215 ? 11.947 2.927 11.372 1.00 48.44 215 ALA A C 1
ATOM 1591 O O . ALA A 1 215 ? 11.152 3.734 11.846 1.00 48.44 215 ALA A O 1
ATOM 1592 N N . PRO A 1 216 ? 12.490 1.966 12.151 1.00 60.00 216 PRO A N 1
ATOM 1593 C CA . PRO A 1 216 ? 12.092 1.796 13.550 1.00 60.00 216 PRO A CA 1
ATOM 1594 C C . PRO A 1 216 ? 12.359 3.036 14.417 1.00 60.00 216 PRO A C 1
ATOM 1596 O O . PRO A 1 216 ? 11.579 3.335 15.322 1.00 60.00 216 PRO A O 1
ATOM 1599 N N . ALA A 1 217 ? 13.440 3.772 14.135 1.00 60.09 217 ALA A N 1
ATOM 1600 C CA . ALA A 1 217 ? 13.790 4.993 14.852 1.00 60.09 217 ALA A CA 1
ATOM 1601 C C . ALA A 1 217 ? 12.859 6.148 14.461 1.00 60.09 217 ALA A C 1
ATOM 1603 O O . ALA A 1 217 ? 12.297 6.796 15.338 1.00 60.09 217 ALA A O 1
ATOM 1604 N N . VAL A 1 218 ? 12.611 6.341 13.162 1.00 51.25 218 VAL A N 1
ATOM 1605 C CA . VAL A 1 218 ? 11.701 7.385 12.659 1.00 51.25 218 VAL A CA 1
ATOM 1606 C C . VAL A 1 218 ? 10.256 7.137 13.111 1.00 51.25 218 VAL A C 1
ATOM 1608 O O . VAL A 1 218 ? 9.582 8.079 13.518 1.00 51.25 218 VAL A O 1
ATOM 1611 N N . ILE A 1 219 ? 9.796 5.879 13.138 1.00 49.62 219 ILE A N 1
ATOM 1612 C CA . ILE A 1 219 ? 8.485 5.496 13.693 1.00 49.62 219 ILE A CA 1
ATOM 1613 C C . ILE A 1 219 ? 8.404 5.856 15.168 1.00 49.62 219 ILE A C 1
ATOM 1615 O O . ILE A 1 219 ? 7.428 6.472 15.586 1.00 49.62 219 ILE A O 1
ATOM 1619 N N . LYS A 1 220 ? 9.408 5.476 15.972 1.00 59.59 220 LYS A N 1
ATOM 1620 C CA . LYS A 1 220 ? 9.411 5.807 17.400 1.00 59.59 220 LYS A CA 1
ATOM 1621 C C . LYS A 1 220 ? 9.318 7.313 17.599 1.00 59.59 220 LYS A C 1
ATOM 1623 O O . LYS A 1 220 ? 8.550 7.739 18.452 1.00 59.59 220 LYS A O 1
ATOM 1628 N N . THR A 1 221 ? 10.028 8.106 16.802 1.00 54.88 221 THR A N 1
ATOM 1629 C CA . THR A 1 221 ? 9.992 9.568 16.903 1.00 54.88 221 THR A CA 1
ATOM 1630 C C . THR A 1 221 ? 8.653 10.140 16.443 1.00 54.88 221 THR A C 1
ATOM 1632 O O . THR A 1 221 ? 8.064 10.918 17.181 1.00 54.88 221 THR A O 1
ATOM 1635 N N . ALA A 1 222 ? 8.107 9.705 15.305 1.00 46.16 222 ALA A N 1
ATOM 1636 C CA . ALA A 1 222 ? 6.829 10.190 14.776 1.00 46.16 222 ALA A CA 1
ATOM 1637 C C . ALA A 1 222 ? 5.630 9.786 15.651 1.00 46.16 222 ALA A C 1
ATOM 1639 O O . ALA A 1 222 ? 4.750 10.603 15.912 1.00 46.16 222 ALA A O 1
ATOM 1640 N N . VAL A 1 223 ? 5.614 8.553 16.169 1.00 50.16 223 VAL A N 1
ATOM 1641 C CA . VAL A 1 223 ? 4.601 8.083 17.129 1.00 50.16 223 VAL A CA 1
ATOM 1642 C C . VAL A 1 223 ? 4.722 8.846 18.441 1.00 50.16 223 VAL A C 1
ATOM 1644 O O . VAL A 1 223 ? 3.712 9.262 18.992 1.00 50.16 223 VAL A O 1
ATOM 1647 N N . LYS A 1 224 ? 5.943 9.083 18.929 1.00 56.22 224 LYS A N 1
ATOM 1648 C CA . LYS A 1 224 ? 6.183 9.858 20.150 1.00 56.22 224 LYS A CA 1
ATOM 1649 C C . LYS A 1 224 ? 5.775 11.326 19.968 1.00 56.22 224 LYS A C 1
ATOM 1651 O O . LYS A 1 224 ? 5.158 11.894 20.858 1.00 56.22 224 LYS A O 1
ATOM 1656 N N . GLN A 1 225 ? 6.019 11.911 18.800 1.00 49.03 225 GLN A N 1
ATOM 1657 C CA . GLN A 1 225 ? 5.641 13.285 18.470 1.00 49.03 225 GLN A CA 1
ATOM 1658 C C . GLN A 1 225 ? 4.124 13.436 18.270 1.00 49.03 225 GLN A C 1
ATOM 1660 O O . GLN A 1 225 ? 3.548 14.392 18.778 1.00 49.03 225 GLN A O 1
ATOM 1665 N N . GLY A 1 226 ? 3.463 12.463 17.630 1.00 45.25 226 GLY A N 1
ATOM 1666 C CA . GLY A 1 226 ? 2.000 12.387 17.537 1.00 45.25 226 GLY A CA 1
ATOM 1667 C C . GLY A 1 226 ? 1.322 12.111 18.885 1.00 45.25 226 GLY A C 1
ATOM 1668 O O . GLY A 1 226 ? 0.266 12.661 19.184 1.00 45.25 226 GLY A O 1
ATOM 1669 N N . TYR A 1 227 ? 1.951 11.303 19.740 1.00 51.22 227 TYR A N 1
ATOM 1670 C CA . TYR A 1 227 ? 1.502 11.065 21.110 1.00 51.22 227 TYR A CA 1
ATOM 1671 C C . TYR A 1 227 ? 1.625 12.333 21.964 1.00 51.22 227 TYR A C 1
ATOM 1673 O O . TYR A 1 227 ? 0.672 12.698 22.647 1.00 51.22 227 TYR A O 1
ATOM 1681 N N . TYR A 1 228 ? 2.752 13.049 21.892 1.00 48.91 228 TYR A N 1
ATOM 1682 C CA . TYR A 1 228 ? 2.944 14.288 22.647 1.00 48.91 228 TYR A CA 1
ATOM 1683 C C . TYR A 1 228 ? 2.100 15.451 22.131 1.00 48.91 228 TYR A C 1
ATOM 1685 O O . TYR A 1 228 ? 1.616 16.232 22.946 1.00 48.91 228 TYR A O 1
ATOM 1693 N N . SER A 1 229 ? 1.856 15.566 20.823 1.00 44.09 229 SER A N 1
ATOM 1694 C CA . SER A 1 229 ? 0.935 16.581 20.296 1.00 44.09 229 SER A CA 1
ATOM 1695 C C . SER A 1 229 ? -0.509 16.307 20.733 1.00 44.09 229 SER A C 1
ATOM 1697 O O . SER A 1 229 ? -1.207 17.228 21.164 1.00 44.09 229 SER A O 1
ATOM 1699 N N . ALA A 1 230 ? -0.931 15.038 20.743 1.00 44.06 230 ALA A N 1
ATOM 1700 C CA . ALA A 1 230 ? -2.224 14.626 21.279 1.00 44.06 230 ALA A CA 1
ATOM 1701 C C . ALA A 1 230 ? -2.321 14.852 22.801 1.00 44.06 230 ALA A C 1
ATOM 1703 O O . ALA A 1 230 ? -3.334 15.360 23.284 1.00 44.06 230 ALA A O 1
ATOM 1704 N N . GLN A 1 231 ? -1.267 14.554 23.565 1.00 48.19 231 GLN A N 1
ATOM 1705 C CA . GLN A 1 231 ? -1.231 14.771 25.014 1.00 48.19 231 GLN A CA 1
ATOM 1706 C C . GLN A 1 231 ? -1.240 16.267 25.369 1.00 48.19 231 GLN A C 1
ATOM 1708 O O . GLN A 1 231 ? -1.998 16.681 26.244 1.00 48.19 231 GLN A O 1
ATOM 1713 N N . ALA A 1 232 ? -0.490 17.097 24.639 1.00 44.31 232 ALA A N 1
ATOM 1714 C CA . ALA A 1 232 ? -0.502 18.549 24.799 1.00 44.31 232 ALA A CA 1
ATOM 1715 C C . ALA A 1 232 ? -1.881 19.156 24.481 1.00 44.31 232 ALA A C 1
ATOM 1717 O O . ALA A 1 232 ? -2.302 20.102 25.141 1.00 44.31 232 ALA A O 1
ATOM 1718 N N . SER A 1 233 ? -2.624 18.596 23.518 1.00 42.00 233 SER A N 1
ATOM 1719 C CA . SER A 1 233 ? -4.007 19.017 23.240 1.00 42.00 233 SER A CA 1
ATOM 1720 C C . SER A 1 233 ? -4.993 18.626 24.354 1.00 42.00 233 SER A C 1
ATOM 1722 O O . SER A 1 233 ? -5.922 19.376 24.647 1.00 42.00 233 SER A O 1
ATOM 1724 N N . HIS A 1 234 ? -4.752 17.498 25.032 1.00 40.41 234 HIS A N 1
ATOM 1725 C CA . HIS A 1 234 ? -5.580 17.011 26.139 1.00 40.41 234 HIS A CA 1
ATOM 1726 C C . HIS A 1 234 ? -5.363 17.821 27.429 1.00 40.41 234 HIS A C 1
ATOM 1728 O O . HIS A 1 234 ? -6.325 18.118 28.136 1.00 40.41 234 HIS A O 1
ATOM 1734 N N . ILE A 1 235 ? -4.118 18.232 27.703 1.00 45.00 235 ILE A N 1
ATOM 1735 C CA . ILE A 1 235 ? -3.768 19.121 28.827 1.00 45.00 235 ILE A CA 1
ATOM 1736 C C . ILE A 1 235 ? -4.422 20.500 28.635 1.00 45.00 235 ILE A C 1
ATOM 1738 O O . ILE A 1 235 ? -5.069 21.008 29.546 1.00 45.00 235 ILE A O 1
ATOM 1742 N N . LYS A 1 236 ? -4.396 21.048 27.410 1.00 49.34 236 LYS A N 1
ATOM 1743 C CA . LYS A 1 236 ? -5.068 22.320 27.075 1.00 49.34 236 LYS A CA 1
ATOM 1744 C C . LYS A 1 236 ? -6.588 22.281 27.273 1.00 49.34 236 LYS A C 1
ATOM 1746 O O . LYS A 1 236 ? -7.183 23.303 27.600 1.00 49.34 236 LYS A O 1
ATOM 1751 N N . GLN A 1 237 ? -7.228 21.126 27.077 1.00 44.88 237 GLN A N 1
ATOM 1752 C CA . GLN A 1 237 ? -8.673 20.978 27.279 1.00 44.88 237 GLN A CA 1
ATOM 1753 C C . GLN A 1 237 ? -9.053 20.806 28.752 1.00 44.88 237 GLN A C 1
ATOM 1755 O O . GLN A 1 237 ? -10.107 21.295 29.149 1.00 44.88 237 GLN A O 1
ATOM 1760 N N . GLN A 1 238 ? -8.208 20.171 29.570 1.00 41.50 238 GLN A N 1
ATOM 1761 C CA . GLN A 1 238 ? -8.439 20.113 31.016 1.00 41.50 238 GLN A CA 1
ATOM 1762 C C . GLN A 1 238 ? -8.260 21.486 31.676 1.00 41.50 238 GLN A C 1
ATOM 1764 O O . GLN A 1 238 ? -9.115 21.861 32.473 1.00 41.50 238 GLN A O 1
ATOM 1769 N N . ASP A 1 239 ? -7.269 22.283 31.267 1.00 38.75 239 ASP A N 1
ATOM 1770 C CA . ASP A 1 239 ? -7.092 23.654 31.781 1.00 38.75 239 ASP A CA 1
ATOM 1771 C C . ASP A 1 239 ? -8.206 24.616 31.334 1.00 38.75 239 ASP A C 1
ATOM 1773 O O . ASP A 1 239 ? -8.650 25.467 32.110 1.00 38.75 239 ASP A O 1
ATOM 1777 N N . ALA A 1 240 ? -8.720 24.454 30.107 1.00 40.28 240 ALA A N 1
ATOM 1778 C CA . ALA A 1 240 ? -9.844 25.245 29.597 1.00 40.28 240 ALA A CA 1
ATOM 1779 C C . ALA A 1 240 ? -11.200 24.867 30.228 1.00 40.28 240 ALA A C 1
ATOM 1781 O O . ALA A 1 240 ? -12.118 25.685 30.233 1.00 40.28 240 ALA A O 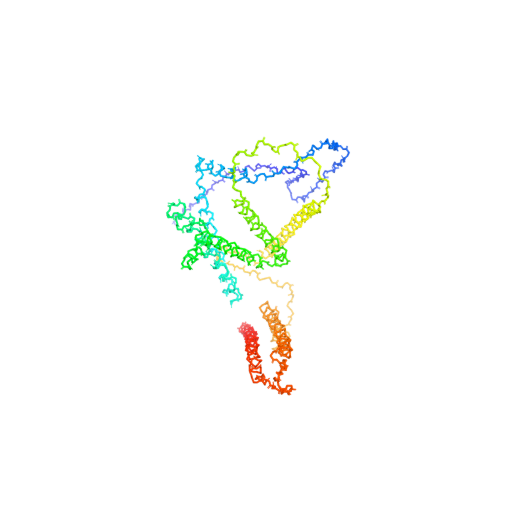1
ATOM 1782 N N . LEU A 1 241 ? -11.339 23.647 30.763 1.00 38.88 241 LEU A N 1
ATOM 1783 C CA . LEU A 1 241 ? -12.551 23.174 31.447 1.00 38.88 241 LEU A CA 1
ATOM 1784 C C . LEU A 1 241 ? -12.481 23.320 32.979 1.00 38.88 241 LEU A C 1
ATOM 1786 O O . LEU A 1 241 ? -13.523 23.279 33.629 1.00 38.88 241 LEU A O 1
ATOM 1790 N N . ALA A 1 242 ? -11.290 23.509 33.561 1.00 38.72 242 ALA A N 1
ATOM 1791 C CA . ALA A 1 242 ? -11.085 23.594 35.011 1.00 38.72 242 ALA A CA 1
ATOM 1792 C C . ALA A 1 242 ? -11.103 25.023 35.594 1.00 38.72 242 ALA A C 1
ATOM 1794 O O . ALA A 1 242 ? -10.965 25.178 36.805 1.00 38.72 242 ALA A O 1
ATOM 1795 N N . THR A 1 243 ? -11.302 26.075 34.791 1.00 38.88 243 THR A N 1
ATOM 1796 C CA . THR A 1 243 ? -11.271 27.466 35.283 1.00 38.88 243 THR A CA 1
ATOM 1797 C C . THR A 1 243 ? -12.610 28.203 35.133 1.00 38.88 243 THR A C 1
ATOM 1799 O O . THR A 1 243 ? -12.868 28.834 34.109 1.00 38.88 243 THR A O 1
ATOM 1802 N N . PRO A 1 244 ? -13.468 28.239 36.173 1.00 40.75 244 PRO A N 1
ATOM 1803 C CA . PRO A 1 244 ? -14.441 29.315 36.318 1.00 40.75 244 PRO A CA 1
ATOM 1804 C C . PRO A 1 244 ? -13.698 30.585 36.763 1.00 40.75 244 PRO A C 1
ATOM 1806 O O . PRO A 1 244 ? -13.450 30.802 37.948 1.00 40.75 244 PRO A O 1
ATOM 1809 N N . VAL A 1 245 ? -13.301 31.428 35.809 1.00 36.06 245 VAL A N 1
ATOM 1810 C CA . VAL A 1 245 ? -12.628 32.703 36.099 1.00 36.06 245 VAL A CA 1
ATOM 1811 C C . VAL A 1 245 ? -13.625 33.679 36.734 1.00 36.06 245 VAL A C 1
ATOM 1813 O O . VAL A 1 245 ? -14.455 34.275 36.050 1.00 36.06 245 VAL A O 1
ATOM 1816 N N . LYS A 1 246 ? -13.523 33.884 38.053 1.00 40.62 246 LYS A N 1
ATOM 1817 C CA . LYS A 1 246 ? -14.004 35.110 38.706 1.00 40.62 246 LYS A CA 1
ATOM 1818 C C . LYS A 1 246 ? -12.886 36.148 38.630 1.00 40.62 246 LYS A C 1
ATOM 1820 O O . LYS A 1 246 ? -11.850 36.002 39.270 1.00 40.62 246 LYS A O 1
ATOM 1825 N N . LEU A 1 247 ? -13.124 37.205 37.854 1.00 39.12 247 LEU A N 1
ATOM 1826 C CA . LEU A 1 247 ? -12.186 38.295 37.543 1.00 39.12 247 LEU A CA 1
ATOM 1827 C C . LEU A 1 247 ? -11.669 39.082 38.772 1.00 39.12 247 LEU A C 1
ATOM 1829 O O . LEU A 1 247 ? -10.814 39.947 38.632 1.00 39.12 247 LEU A O 1
ATOM 1833 N N . SER A 1 248 ? -12.178 38.807 39.975 1.00 38.28 248 SER A N 1
ATOM 1834 C CA . SER A 1 248 ? -11.918 39.579 41.193 1.00 38.28 248 SER A CA 1
ATOM 1835 C C . SER A 1 248 ? -10.745 39.081 42.053 1.00 38.28 248 SER A C 1
ATOM 1837 O O . SER A 1 248 ? -10.522 39.645 43.117 1.00 38.28 248 SER A O 1
ATOM 1839 N N . GLN A 1 249 ? -10.008 38.037 41.651 1.00 45.84 249 GLN A N 1
ATOM 1840 C CA . GLN A 1 249 ? -8.914 37.461 42.465 1.00 45.84 249 GLN A CA 1
ATOM 1841 C C . GLN A 1 249 ? -7.498 37.650 41.887 1.00 45.84 249 GLN A C 1
ATOM 1843 O O . GLN A 1 249 ? -6.524 37.238 42.508 1.00 45.84 249 GLN A O 1
ATOM 1848 N N . LEU A 1 250 ? -7.349 38.322 40.741 1.00 38.94 250 LEU A N 1
ATOM 1849 C CA . LEU A 1 250 ? -6.059 38.467 40.047 1.00 38.94 250 LEU A CA 1
ATOM 1850 C C . LEU A 1 250 ? -5.143 39.590 40.575 1.00 38.94 250 LEU A C 1
ATOM 1852 O O . LEU A 1 250 ? -4.051 39.761 40.049 1.00 38.94 250 LEU A O 1
ATOM 1856 N N . SER A 1 251 ? -5.529 40.333 41.620 1.00 38.56 251 SER A N 1
ATOM 1857 C CA . SER A 1 251 ? -4.719 41.450 42.145 1.00 38.56 251 SER A CA 1
ATOM 1858 C C . SER A 1 251 ? -4.053 41.200 43.505 1.00 38.56 251 SER A C 1
ATOM 1860 O O . SER A 1 251 ? -3.490 42.136 44.062 1.00 38.56 251 SER A O 1
ATOM 1862 N N . GLN A 1 252 ? -4.123 39.991 44.080 1.00 39.75 252 GLN A N 1
ATOM 1863 C CA . GLN A 1 252 ? -3.653 39.757 45.462 1.00 39.75 252 GLN A CA 1
ATOM 1864 C C . GLN A 1 252 ? -2.612 38.648 45.659 1.00 39.75 252 GLN A C 1
ATOM 1866 O O . GLN A 1 252 ? -2.234 38.384 46.797 1.00 39.75 252 GLN A O 1
ATOM 1871 N N . GLN A 1 253 ? -2.089 38.025 44.600 1.00 36.59 253 GLN A N 1
ATOM 1872 C CA . GLN A 1 253 ? -1.200 36.863 44.757 1.00 36.59 253 GLN A CA 1
ATOM 1873 C C . GLN A 1 253 ? 0.166 37.005 44.066 1.00 36.59 253 GLN A C 1
ATOM 1875 O O . GLN A 1 253 ? 0.731 36.017 43.614 1.00 36.59 253 GLN A O 1
ATOM 1880 N N . SER A 1 254 ? 0.705 38.230 44.006 1.00 37.00 254 SER A N 1
ATOM 1881 C CA . SER A 1 254 ? 2.033 38.507 43.427 1.00 37.00 254 SER A CA 1
ATOM 1882 C C . SER A 1 254 ? 3.198 38.470 44.431 1.00 37.00 254 SER A C 1
ATOM 1884 O O . SER A 1 254 ? 4.342 38.465 43.994 1.00 37.00 254 SER A O 1
ATOM 1886 N N . ASP A 1 255 ? 2.959 38.395 45.748 1.00 36.41 255 ASP A N 1
ATOM 1887 C CA . ASP A 1 255 ? 4.032 38.678 46.728 1.00 36.41 255 ASP A CA 1
ATOM 1888 C C . ASP A 1 255 ? 4.476 37.506 47.617 1.00 36.41 255 ASP A C 1
ATOM 1890 O O . ASP A 1 255 ? 5.250 37.707 48.552 1.00 36.41 255 ASP A O 1
ATOM 1894 N N . LYS A 1 256 ? 4.049 36.261 47.366 1.00 41.28 256 LYS A N 1
ATOM 1895 C CA . LYS A 1 256 ? 4.521 35.114 48.171 1.00 41.28 256 LYS A CA 1
ATOM 1896 C C . LYS A 1 256 ? 4.664 33.826 47.370 1.00 41.28 256 LYS A C 1
ATOM 1898 O O . LYS A 1 256 ? 3.743 33.017 47.352 1.00 41.28 256 LYS A O 1
ATOM 1903 N N . ALA A 1 257 ? 5.844 33.618 46.789 1.00 33.25 257 ALA A N 1
ATOM 1904 C CA . ALA A 1 257 ? 6.416 32.288 46.558 1.00 33.25 257 ALA A CA 1
ATOM 1905 C C . ALA A 1 257 ? 7.911 32.400 46.202 1.00 33.25 257 ALA A C 1
ATOM 1907 O O . ALA A 1 257 ? 8.325 32.138 45.077 1.00 33.25 257 ALA A O 1
ATOM 1908 N N . SER A 1 258 ? 8.726 32.820 47.168 1.00 40.12 258 SER A N 1
ATOM 1909 C CA . SER A 1 258 ? 10.156 32.514 47.186 1.00 40.12 258 SER A CA 1
ATOM 1910 C C . SER A 1 258 ? 10.373 31.220 47.978 1.00 40.12 258 SER A C 1
ATOM 1912 O O . SER A 1 258 ? 9.669 30.959 48.950 1.00 40.12 258 SER A O 1
ATOM 1914 N N . SER A 1 259 ? 11.359 30.440 47.530 1.00 45.41 259 SER A N 1
ATOM 1915 C CA . SER A 1 259 ? 11.898 29.201 48.109 1.00 45.41 259 SER A CA 1
ATOM 1916 C C . SER A 1 259 ? 11.035 27.936 48.006 1.00 45.41 259 SER A C 1
ATOM 1918 O O . SER A 1 259 ? 10.241 27.653 48.897 1.00 45.41 259 SER A O 1
ATOM 1920 N N . VAL A 1 260 ? 11.306 27.117 46.983 1.00 34.66 260 VAL A N 1
ATOM 1921 C CA . VAL A 1 260 ? 11.463 25.660 47.140 1.00 34.66 260 VAL A CA 1
ATOM 1922 C C . VAL A 1 260 ? 12.597 25.218 46.213 1.00 34.66 260 VAL A C 1
ATOM 1924 O O . VAL A 1 260 ? 12.518 25.365 44.996 1.00 34.66 260 VAL A O 1
ATOM 1927 N N . ASP A 1 261 ? 13.666 24.740 46.836 1.00 45.72 261 ASP A N 1
ATOM 1928 C CA . ASP A 1 261 ? 14.805 24.050 46.245 1.00 45.72 261 ASP A CA 1
ATOM 1929 C C . ASP A 1 261 ? 14.451 22.558 46.200 1.00 45.72 261 ASP A C 1
ATOM 1931 O O . ASP A 1 261 ? 14.219 21.975 47.255 1.00 45.72 261 ASP A O 1
ATOM 1935 N N . GLU A 1 262 ? 14.333 21.959 45.010 1.00 37.97 262 GLU A N 1
ATOM 1936 C CA . GLU A 1 262 ? 14.543 20.516 44.827 1.00 37.97 262 GLU A CA 1
ATOM 1937 C C . GLU A 1 262 ? 14.657 20.134 43.338 1.00 37.97 262 GLU A C 1
ATOM 1939 O O . GLU A 1 262 ? 13.709 20.140 42.551 1.00 37.97 262 GLU A O 1
ATOM 1944 N N . SER A 1 263 ? 15.888 19.785 42.973 1.00 49.03 263 SER A N 1
ATOM 1945 C CA . SER A 1 263 ? 16.346 19.026 41.806 1.00 49.03 263 SER A CA 1
ATOM 1946 C C . SER A 1 263 ? 15.298 18.189 41.051 1.00 49.03 263 SER A C 1
ATOM 1948 O O . SER A 1 263 ? 14.745 17.229 41.588 1.00 49.03 263 SER A O 1
ATOM 1950 N N . THR A 1 264 ? 15.143 18.442 39.743 1.00 44.25 264 THR A N 1
ATOM 1951 C CA . THR A 1 264 ? 14.368 17.584 38.825 1.00 44.25 264 THR A CA 1
ATOM 1952 C C . THR A 1 264 ? 15.258 16.988 37.713 1.00 44.25 264 THR A C 1
ATOM 1954 O O . THR A 1 264 ? 15.993 17.724 37.054 1.00 44.25 264 THR A O 1
ATOM 1957 N N . PRO A 1 265 ? 15.174 15.675 37.407 1.00 48.16 265 PRO A N 1
ATOM 1958 C CA . PRO A 1 265 ? 15.954 14.997 36.351 1.00 48.16 265 PRO A CA 1
ATOM 1959 C C . PRO A 1 265 ? 15.568 15.376 34.901 1.00 48.16 265 PRO A C 1
ATOM 1961 O O . PRO A 1 265 ? 16.118 14.835 33.940 1.00 48.16 265 PRO A O 1
ATOM 1964 N N . LEU A 1 266 ? 14.637 16.316 34.718 1.00 39.84 266 LEU A N 1
ATOM 1965 C CA . LEU A 1 266 ? 14.104 16.731 33.417 1.00 39.84 266 LEU A CA 1
ATOM 1966 C C . LEU A 1 266 ? 15.082 17.596 32.603 1.00 39.84 266 LEU A C 1
ATOM 1968 O O . LEU A 1 266 ? 15.163 17.427 31.388 1.00 39.84 266 LEU A O 1
ATOM 1972 N N . LEU A 1 267 ? 15.895 18.428 33.261 1.00 41.91 267 LEU A N 1
ATOM 1973 C CA . LEU A 1 267 ? 16.875 19.305 32.599 1.00 41.91 267 LEU A CA 1
ATOM 1974 C C . LEU A 1 267 ? 18.026 18.523 31.945 1.00 41.91 267 LEU A C 1
ATOM 1976 O O . LEU A 1 267 ? 18.358 18.776 30.789 1.00 41.91 267 LEU A O 1
ATOM 1980 N N . LYS A 1 268 ? 18.526 17.460 32.595 1.00 52.56 268 LYS A N 1
ATOM 1981 C CA . LYS A 1 268 ? 19.532 16.554 31.998 1.00 52.56 268 LYS A CA 1
ATOM 1982 C C . LYS A 1 268 ? 19.015 15.806 30.766 1.00 52.56 268 LYS A C 1
ATOM 1984 O O . LYS A 1 268 ? 19.801 15.376 29.929 1.00 52.56 268 LYS A O 1
ATOM 1989 N N . THR A 1 269 ? 17.697 15.642 30.641 1.00 53.00 269 THR A N 1
ATOM 1990 C CA . THR A 1 269 ? 17.089 14.939 29.501 1.00 53.00 269 THR A CA 1
ATOM 1991 C C . THR A 1 269 ? 16.972 15.848 28.270 1.00 53.00 269 THR A C 1
ATOM 1993 O O . THR A 1 269 ? 16.943 15.348 27.147 1.00 53.00 269 THR A O 1
ATOM 1996 N N . SER A 1 270 ? 16.934 17.171 28.471 1.00 48.69 270 SER A N 1
ATOM 1997 C CA . SER A 1 270 ? 16.883 18.180 27.406 1.00 48.69 270 SER A CA 1
ATOM 1998 C C . SER A 1 270 ? 18.234 18.347 26.711 1.00 48.69 270 SER A C 1
ATOM 2000 O O . SER A 1 270 ? 18.299 18.262 25.487 1.00 48.69 270 SER A O 1
ATOM 2002 N N . GLU A 1 271 ? 19.320 18.486 27.475 1.00 60.56 271 GLU A N 1
ATOM 2003 C CA . GLU A 1 271 ? 20.682 18.561 26.916 1.00 60.56 271 GLU A CA 1
ATOM 2004 C C . GLU A 1 271 ? 21.037 17.272 26.163 1.00 60.56 271 GLU A C 1
ATOM 2006 O O . GLU A 1 271 ? 21.445 17.312 25.006 1.00 60.56 271 GLU A O 1
ATOM 2011 N N . GLN A 1 272 ? 20.710 16.107 26.737 1.00 62.00 272 GLN A N 1
ATOM 2012 C CA . GLN A 1 272 ? 20.868 14.819 26.049 1.00 62.00 272 GLN A CA 1
ATOM 2013 C C . GLN A 1 272 ? 19.991 14.670 24.796 1.00 62.00 272 GLN A C 1
ATOM 2015 O O . GLN A 1 272 ? 20.277 13.824 23.945 1.00 62.00 272 GLN A O 1
ATOM 2020 N N . ALA A 1 273 ? 18.891 15.418 24.689 1.00 56.09 273 ALA A N 1
ATOM 2021 C CA . ALA A 1 273 ? 18.072 15.440 23.484 1.00 56.09 273 ALA A CA 1
ATOM 2022 C C . ALA A 1 273 ? 18.688 16.350 22.414 1.00 56.09 273 ALA A C 1
ATOM 2024 O O . ALA A 1 273 ? 18.677 15.966 21.248 1.00 56.09 273 ALA A O 1
ATOM 2025 N N . GLN A 1 274 ? 19.267 17.492 22.795 1.00 60.25 274 GLN A N 1
ATOM 2026 C CA . GLN A 1 274 ? 19.991 18.381 21.880 1.00 60.25 274 GLN A CA 1
ATOM 2027 C C . GLN A 1 274 ? 21.260 17.730 21.323 1.00 60.25 274 GLN A C 1
ATOM 2029 O O . GLN A 1 274 ? 21.435 17.736 20.107 1.00 60.25 274 GLN A O 1
ATOM 2034 N N . ASP A 1 275 ? 22.053 17.059 22.162 1.00 71.69 275 ASP A N 1
ATOM 2035 C CA . ASP A 1 275 ? 23.256 16.333 21.724 1.00 71.69 275 ASP A CA 1
ATOM 2036 C C . ASP A 1 275 ? 22.929 15.197 20.739 1.00 71.69 275 ASP A C 1
ATOM 2038 O O . ASP A 1 275 ? 23.681 14.895 19.815 1.00 71.69 275 ASP A O 1
ATOM 2042 N N . LYS A 1 276 ? 21.758 14.567 20.890 1.00 69.62 276 LYS A N 1
ATOM 2043 C CA . LYS A 1 276 ? 21.287 13.543 19.944 1.00 69.62 276 LYS A CA 1
ATOM 2044 C C . LYS A 1 276 ? 20.768 14.131 18.639 1.00 69.62 276 LYS A C 1
ATOM 2046 O O . LYS A 1 276 ? 20.802 13.445 17.619 1.00 69.62 276 LYS A O 1
ATOM 2051 N N . VAL A 1 277 ? 20.245 15.356 18.661 1.00 66.75 277 VAL A N 1
ATOM 2052 C CA . VAL A 1 277 ? 19.797 16.050 17.447 1.00 66.75 277 VAL A CA 1
ATOM 2053 C C . VAL A 1 277 ? 21.005 16.459 16.611 1.00 66.75 277 VAL A C 1
ATOM 2055 O O . VAL A 1 277 ? 21.008 16.177 15.416 1.00 66.75 277 VAL A O 1
ATOM 2058 N N . THR A 1 278 ? 22.054 17.004 17.229 1.00 80.56 278 THR A N 1
ATOM 2059 C CA . THR A 1 278 ? 23.305 17.338 16.529 1.00 80.56 278 THR A CA 1
ATOM 2060 C C . THR A 1 278 ? 24.005 16.088 15.986 1.00 80.56 278 THR A C 1
ATOM 2062 O O . THR A 1 278 ? 24.394 16.068 14.820 1.00 80.56 278 THR A O 1
ATOM 2065 N N . GLU A 1 279 ? 24.053 14.986 16.748 1.00 84.69 279 GLU A N 1
ATOM 2066 C CA . GLU A 1 279 ? 24.575 13.697 16.255 1.00 84.69 279 GLU A CA 1
ATOM 2067 C C . GLU A 1 279 ? 23.770 13.161 15.047 1.00 84.69 279 GLU A C 1
ATOM 2069 O O . GLU A 1 279 ? 24.323 12.573 14.110 1.00 84.69 279 GLU A O 1
ATOM 2074 N N . LEU A 1 280 ? 22.445 13.348 15.044 1.00 70.19 280 LEU A N 1
ATOM 2075 C CA . LEU A 1 280 ? 21.589 12.950 13.924 1.00 70.19 280 LEU A CA 1
ATOM 2076 C C . LEU A 1 280 ? 21.782 13.842 12.694 1.00 70.19 280 LEU A C 1
ATOM 2078 O O . LEU A 1 280 ? 21.771 13.315 11.580 1.00 70.19 280 LEU A O 1
ATOM 2082 N N . GLU A 1 281 ? 21.982 15.148 12.877 1.00 79.31 281 GLU A N 1
ATOM 2083 C CA . GLU A 1 281 ? 22.297 16.082 11.792 1.00 79.31 281 GLU A CA 1
ATOM 2084 C C . GLU A 1 281 ? 23.641 15.749 11.135 1.00 79.31 281 GLU A C 1
ATOM 2086 O O . GLU A 1 281 ? 23.717 15.667 9.906 1.00 79.31 281 GLU A O 1
ATOM 2091 N N . GLU A 1 282 ? 24.678 15.444 11.920 1.00 87.25 282 GLU A N 1
ATOM 2092 C CA . GLU A 1 282 ? 25.977 15.017 11.384 1.00 87.25 282 GLU A CA 1
ATOM 2093 C C . GLU A 1 282 ? 25.870 13.703 10.598 1.00 87.25 282 GLU A C 1
ATOM 2095 O O . GLU A 1 282 ? 26.397 13.585 9.488 1.00 87.25 282 GLU A O 1
ATOM 2100 N N . LYS A 1 283 ? 25.118 12.722 11.116 1.00 81.19 283 LYS A N 1
ATOM 2101 C CA . LYS A 1 283 ? 24.865 11.458 10.403 1.00 81.19 283 LYS A CA 1
ATOM 2102 C C . LYS A 1 283 ? 24.043 11.649 9.133 1.00 81.19 283 LYS A C 1
ATOM 2104 O O . LYS A 1 283 ? 24.215 10.880 8.185 1.00 81.19 283 LYS A O 1
ATOM 2109 N N . HIS A 1 284 ? 23.133 12.622 9.109 1.00 74.19 284 HIS A N 1
ATOM 2110 C CA . HIS A 1 284 ? 22.365 12.962 7.915 1.00 74.19 284 HIS A CA 1
ATOM 2111 C C . HIS A 1 284 ? 23.275 13.562 6.844 1.00 74.19 284 HIS A C 1
ATOM 2113 O O . HIS A 1 284 ? 23.306 13.057 5.723 1.00 74.19 284 HIS A O 1
ATOM 2119 N N . LYS A 1 285 ? 24.086 14.554 7.220 1.00 86.00 285 LYS A N 1
ATOM 2120 C CA . LYS A 1 285 ? 25.058 15.194 6.330 1.00 86.00 285 LYS A CA 1
ATOM 2121 C C . LYS A 1 285 ? 26.052 14.181 5.752 1.00 86.00 285 LYS A C 1
ATOM 2123 O O . LYS A 1 285 ? 26.255 14.134 4.544 1.00 86.00 285 LYS A O 1
ATOM 2128 N N . HIS A 1 286 ? 26.575 13.277 6.584 1.00 85.06 286 HIS A N 1
ATOM 2129 C CA . HIS A 1 286 ? 27.455 12.202 6.121 1.00 85.06 286 HIS A CA 1
ATOM 2130 C C . HIS A 1 286 ? 26.765 11.255 5.122 1.00 85.06 286 HIS A C 1
ATOM 2132 O O . HIS A 1 286 ? 27.367 10.838 4.134 1.00 85.06 286 HIS A O 1
ATOM 2138 N N . ALA A 1 287 ? 25.492 10.916 5.349 1.00 70.31 287 ALA A N 1
ATOM 2139 C CA . ALA A 1 287 ? 24.738 10.069 4.429 1.00 70.31 287 ALA A CA 1
ATOM 2140 C C . ALA A 1 287 ? 24.477 10.757 3.076 1.00 70.31 287 ALA A C 1
ATOM 2142 O O . ALA A 1 287 ? 24.549 10.093 2.039 1.00 70.31 287 ALA A O 1
ATOM 2143 N N . GLU A 1 288 ? 24.211 12.066 3.072 1.00 74.62 288 GLU A N 1
ATOM 2144 C CA . GLU A 1 288 ? 24.087 12.864 1.846 1.00 74.62 288 GLU A CA 1
ATOM 2145 C C . GLU A 1 288 ? 25.403 12.910 1.063 1.00 74.62 288 GLU A C 1
ATOM 2147 O O . GLU A 1 288 ? 25.403 12.687 -0.150 1.00 74.62 288 GLU A O 1
ATOM 2152 N N . ASP A 1 289 ? 26.533 13.100 1.746 1.00 89.44 289 ASP A N 1
ATOM 2153 C CA . ASP A 1 289 ? 27.856 13.104 1.115 1.00 89.44 289 ASP A CA 1
ATOM 2154 C C . ASP A 1 289 ? 28.174 11.752 0.453 1.00 89.44 289 ASP A C 1
ATOM 2156 O O . ASP A 1 289 ? 28.618 11.702 -0.699 1.00 89.44 289 ASP A O 1
ATOM 2160 N N . VAL A 1 290 ? 27.865 10.637 1.127 1.00 83.00 290 VAL A N 1
ATOM 2161 C CA . VAL A 1 290 ? 28.035 9.280 0.574 1.00 83.00 290 VAL A CA 1
ATOM 2162 C C . VAL A 1 290 ? 27.130 9.046 -0.641 1.00 83.00 290 VAL A C 1
ATOM 2164 O O . VAL A 1 290 ? 27.554 8.429 -1.626 1.00 83.00 290 VAL A O 1
ATOM 2167 N N . LEU A 1 291 ? 25.886 9.533 -0.608 1.00 78.06 291 LEU A N 1
ATOM 2168 C CA . LEU A 1 291 ? 24.958 9.420 -1.735 1.00 78.06 291 LEU A CA 1
ATOM 2169 C C . LEU A 1 291 ? 25.465 10.206 -2.950 1.00 78.06 291 LEU A C 1
ATOM 2171 O O . LEU A 1 291 ? 25.515 9.664 -4.057 1.00 78.06 291 LEU A O 1
ATOM 2175 N N . ASN A 1 292 ? 25.900 11.447 -2.734 1.00 85.25 292 ASN A N 1
ATOM 2176 C CA . ASN A 1 292 ? 26.463 12.304 -3.774 1.00 85.25 292 ASN A CA 1
ATOM 2177 C C . ASN A 1 292 ? 27.738 11.694 -4.374 1.00 85.25 292 ASN A C 1
ATOM 2179 O O . ASN A 1 292 ? 27.919 11.704 -5.594 1.00 85.25 292 ASN A O 1
ATOM 2183 N N . GLN A 1 293 ? 28.583 11.068 -3.548 1.00 89.75 293 GLN A N 1
ATOM 2184 C CA . GLN A 1 293 ? 29.765 10.346 -4.015 1.00 89.75 293 GLN A CA 1
ATOM 2185 C C . GLN A 1 293 ? 29.396 9.153 -4.912 1.00 89.75 293 GLN A C 1
ATOM 2187 O O . GLN A 1 293 ? 30.007 8.964 -5.966 1.00 89.75 293 GLN A O 1
ATOM 2192 N N . LYS A 1 294 ? 28.378 8.361 -4.548 1.00 80.94 294 LYS A N 1
ATOM 2193 C CA . LYS A 1 294 ? 27.910 7.235 -5.377 1.00 80.94 294 LYS A CA 1
ATOM 2194 C C . LYS A 1 294 ? 27.262 7.697 -6.681 1.00 80.94 294 LYS A C 1
ATOM 2196 O O . LYS A 1 294 ? 27.516 7.093 -7.722 1.00 80.94 294 LYS A O 1
ATOM 2201 N N . LEU A 1 295 ? 26.471 8.769 -6.650 1.00 78.75 295 LEU A N 1
ATOM 2202 C CA . LEU A 1 295 ? 25.898 9.381 -7.853 1.00 78.75 295 LEU A CA 1
ATOM 2203 C C . LEU A 1 295 ? 26.996 9.832 -8.819 1.00 78.75 295 LEU A C 1
ATOM 2205 O O . LEU A 1 295 ? 26.923 9.532 -10.012 1.00 78.75 295 LEU A O 1
ATOM 2209 N N . LYS A 1 296 ? 28.055 10.457 -8.293 1.00 89.25 296 LYS A N 1
ATOM 2210 C CA . LYS A 1 296 ? 29.233 10.831 -9.080 1.00 89.25 296 LYS A CA 1
ATOM 2211 C C . LYS A 1 296 ? 29.913 9.605 -9.698 1.00 89.25 296 LYS A C 1
ATOM 2213 O O . LYS A 1 296 ? 30.120 9.582 -10.904 1.00 89.25 296 LYS A O 1
ATOM 2218 N N . GLN A 1 297 ? 30.134 8.533 -8.930 1.00 84.00 297 GLN A N 1
ATOM 2219 C CA . GLN A 1 297 ? 30.714 7.286 -9.456 1.00 84.00 297 GLN A CA 1
ATOM 2220 C C . GLN A 1 297 ? 29.872 6.638 -10.568 1.00 84.00 297 GLN A C 1
ATOM 2222 O O . GLN A 1 297 ? 30.426 6.106 -11.531 1.00 84.00 297 GLN A O 1
ATOM 2227 N N . VAL A 1 298 ? 28.540 6.647 -10.450 1.00 81.69 298 VAL A N 1
ATOM 2228 C CA . VAL A 1 298 ? 27.645 6.110 -11.491 1.00 81.69 298 VAL A CA 1
ATOM 2229 C C . VAL A 1 298 ? 27.697 6.977 -12.748 1.00 81.69 298 VAL A C 1
ATOM 2231 O O . VAL A 1 298 ? 27.777 6.439 -13.853 1.00 81.69 298 VAL A O 1
ATOM 2234 N N . SER A 1 299 ? 27.701 8.302 -12.583 1.00 86.56 299 SER A N 1
ATOM 2235 C CA . SER A 1 299 ? 27.876 9.252 -13.684 1.00 86.56 299 SER A CA 1
ATOM 2236 C C . SER A 1 299 ? 29.206 9.026 -14.410 1.00 86.56 299 SER A C 1
ATOM 2238 O O . SER A 1 299 ? 29.217 8.879 -15.631 1.00 86.56 299 SER A O 1
ATOM 2240 N N . ASP A 1 300 ? 30.306 8.891 -13.667 1.00 89.00 300 ASP A N 1
ATOM 2241 C CA . ASP A 1 300 ? 31.645 8.669 -14.221 1.00 89.00 300 ASP A CA 1
ATOM 2242 C C . ASP A 1 300 ? 31.733 7.330 -14.967 1.00 89.00 300 ASP A C 1
ATOM 2244 O O . ASP A 1 300 ? 32.263 7.274 -16.076 1.00 89.00 300 ASP A O 1
ATOM 2248 N N . ARG A 1 301 ? 31.138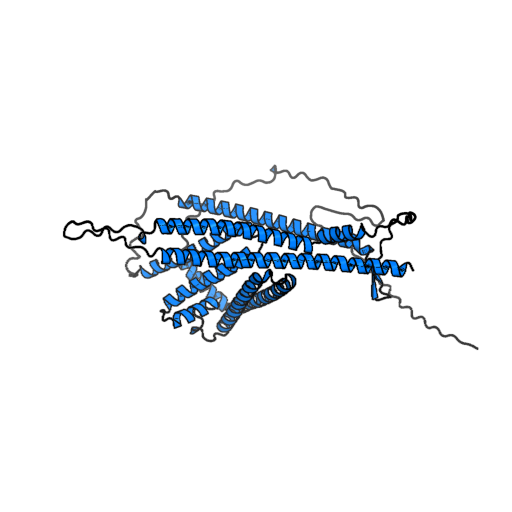 6.250 -14.434 1.00 83.25 301 ARG A N 1
ATOM 2249 C CA . ARG A 1 301 ? 31.052 4.962 -15.153 1.00 83.25 301 ARG A CA 1
ATOM 2250 C C . ARG A 1 301 ? 30.248 5.072 -16.440 1.00 83.25 301 ARG A C 1
ATOM 2252 O O . ARG A 1 301 ? 30.614 4.451 -17.434 1.00 83.25 301 ARG A O 1
ATOM 2259 N N . ARG A 1 302 ? 29.151 5.832 -16.435 1.00 78.38 302 ARG A N 1
ATOM 2260 C CA . ARG A 1 302 ? 28.330 6.044 -17.633 1.00 78.38 302 ARG A CA 1
ATOM 2261 C C . ARG A 1 302 ? 29.092 6.851 -18.681 1.00 78.38 302 ARG A C 1
ATOM 2263 O O . ARG A 1 302 ? 29.014 6.519 -19.861 1.00 78.38 302 ARG A O 1
ATOM 2270 N N . LEU A 1 303 ? 29.859 7.851 -18.252 1.00 84.31 303 LEU A N 1
ATOM 2271 C CA . LEU A 1 303 ? 30.729 8.630 -19.127 1.00 84.31 303 LEU A CA 1
ATOM 2272 C C . LEU A 1 303 ? 31.853 7.765 -19.710 1.00 84.31 303 LEU A C 1
ATOM 2274 O O . LEU A 1 303 ? 32.040 7.774 -20.920 1.00 84.31 303 LEU A O 1
ATOM 2278 N N . GLN A 1 304 ? 32.529 6.952 -18.893 1.00 81.94 304 GLN A N 1
ATOM 2279 C CA . GLN A 1 304 ? 33.551 6.006 -19.359 1.00 81.94 304 GLN A CA 1
ATOM 2280 C C . GLN A 1 304 ? 32.979 4.960 -20.316 1.00 81.94 304 GLN A C 1
ATOM 2282 O O . GLN A 1 304 ? 33.592 4.649 -21.334 1.00 81.94 304 GLN A O 1
ATOM 2287 N N . TRP A 1 305 ? 31.796 4.418 -20.016 1.00 81.44 305 TRP A N 1
ATOM 2288 C CA . TRP A 1 305 ? 31.116 3.485 -20.910 1.00 81.44 305 TRP A CA 1
ATOM 2289 C C . TRP A 1 305 ? 30.787 4.159 -22.243 1.00 81.44 305 TRP A C 1
ATOM 2291 O O . TRP A 1 305 ? 31.090 3.592 -23.289 1.00 81.44 305 TRP A O 1
ATOM 2301 N N . SER A 1 306 ?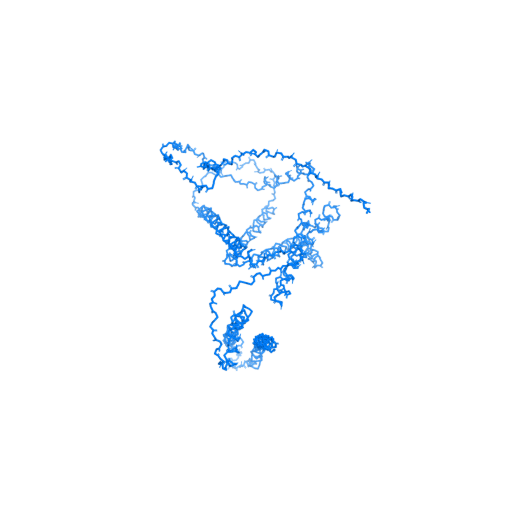 30.257 5.385 -22.207 1.00 77.94 306 SER A N 1
ATOM 2302 C CA . SER A 1 306 ? 29.989 6.189 -23.400 1.00 77.94 306 SER A CA 1
ATOM 2303 C C . SER A 1 306 ? 31.265 6.440 -24.205 1.00 77.94 306 SER A C 1
ATOM 2305 O O . SER A 1 306 ? 31.294 6.143 -25.388 1.00 77.94 306 SER A O 1
ATOM 2307 N N . GLN A 1 307 ? 32.357 6.876 -23.572 1.00 80.44 307 GLN A N 1
ATOM 2308 C CA . GLN A 1 307 ? 33.645 7.108 -24.238 1.00 80.44 307 GLN A CA 1
ATOM 2309 C C . GLN A 1 307 ? 34.244 5.829 -24.839 1.00 80.44 307 GLN A C 1
ATOM 2311 O O . GLN A 1 307 ? 34.809 5.867 -25.927 1.00 80.44 307 GLN A O 1
ATOM 2316 N N . LYS A 1 308 ? 34.107 4.687 -24.154 1.00 79.25 308 LYS A N 1
ATOM 2317 C CA . LYS A 1 308 ? 34.619 3.397 -24.633 1.00 79.25 308 LYS A CA 1
ATOM 2318 C C . LYS A 1 308 ? 33.817 2.849 -25.818 1.00 79.25 308 LYS A C 1
ATOM 2320 O O . LYS A 1 308 ? 34.384 2.164 -26.661 1.00 79.25 308 LYS A O 1
ATOM 2325 N N . HIS A 1 309 ? 32.515 3.129 -25.881 1.00 74.75 309 HIS A N 1
ATOM 2326 C CA . HIS A 1 309 ? 31.618 2.559 -26.894 1.00 74.75 309 HIS A CA 1
ATOM 2327 C C . HIS A 1 309 ? 31.170 3.569 -27.960 1.00 74.75 309 HIS A C 1
ATOM 2329 O O . HIS A 1 309 ? 30.597 3.159 -28.965 1.00 74.75 309 HIS A O 1
ATOM 2335 N N . SER A 1 310 ? 31.472 4.862 -27.815 1.00 72.94 310 SER A N 1
ATOM 2336 C CA . SER A 1 310 ? 31.169 5.891 -28.821 1.00 72.94 310 SER A CA 1
ATOM 2337 C C . SER A 1 310 ? 31.931 5.679 -30.129 1.00 72.94 310 SER A C 1
ATOM 2339 O O . SER A 1 310 ? 31.465 6.099 -31.179 1.00 72.94 310 SER A O 1
ATOM 2341 N N . GLN A 1 311 ? 33.066 4.976 -30.093 1.00 66.81 311 GLN A N 1
ATOM 2342 C CA . GLN A 1 311 ? 33.790 4.567 -31.301 1.00 66.81 311 GLN A CA 1
ATOM 2343 C C . GLN A 1 311 ? 33.178 3.332 -31.985 1.00 66.81 311 GLN A C 1
ATOM 2345 O O . GLN A 1 311 ? 33.436 3.099 -33.164 1.00 66.81 311 GLN A O 1
ATOM 2350 N N . ALA A 1 312 ? 32.376 2.540 -31.264 1.00 68.12 312 ALA A N 1
ATOM 2351 C CA . ALA A 1 312 ? 31.735 1.335 -31.792 1.00 68.12 312 ALA A CA 1
ATOM 2352 C C . ALA A 1 312 ? 30.395 1.632 -32.482 1.00 68.12 312 ALA A C 1
ATOM 2354 O O . ALA A 1 312 ? 29.909 0.804 -33.249 1.00 68.12 312 ALA A O 1
ATOM 2355 N N . VAL A 1 313 ? 29.807 2.802 -32.220 1.00 65.88 313 VAL A N 1
ATOM 2356 C CA . VAL A 1 313 ? 28.511 3.220 -32.756 1.00 65.88 313 VAL A CA 1
ATOM 2357 C C . VAL A 1 313 ? 28.715 4.492 -33.570 1.00 65.88 313 VAL A C 1
ATOM 2359 O O . VAL A 1 313 ? 28.784 5.585 -33.012 1.00 65.88 313 VAL A O 1
ATOM 2362 N N . GLN A 1 314 ? 28.825 4.357 -34.892 1.00 73.44 314 GLN A N 1
ATOM 2363 C CA . GLN A 1 314 ? 28.850 5.503 -35.798 1.00 73.44 314 GLN A CA 1
ATOM 2364 C C . GLN A 1 314 ? 27.481 5.659 -36.456 1.00 73.44 314 GLN A C 1
ATOM 2366 O O . GLN A 1 314 ? 26.918 4.721 -37.023 1.00 73.44 314 GLN A O 1
ATOM 2371 N N . PHE A 1 315 ? 26.930 6.865 -36.355 1.00 71.00 315 PHE A N 1
ATOM 2372 C CA . PHE A 1 315 ? 25.787 7.255 -37.163 1.00 71.00 315 PHE A CA 1
ATOM 2373 C C . PHE A 1 315 ? 26.315 7.684 -38.529 1.00 71.00 315 PHE A C 1
ATOM 2375 O O . PHE A 1 315 ? 27.102 8.627 -38.603 1.00 71.00 315 PHE A O 1
ATOM 2382 N N . ASP A 1 316 ? 25.916 6.974 -39.583 1.00 79.25 316 ASP A N 1
ATOM 2383 C CA . ASP A 1 316 ? 26.218 7.368 -40.955 1.00 79.25 316 ASP A CA 1
ATOM 2384 C C . ASP A 1 316 ? 25.073 8.260 -41.468 1.00 79.25 316 ASP A C 1
ATOM 2386 O O . ASP A 1 316 ? 23.999 7.747 -41.806 1.00 79.25 316 ASP A O 1
ATOM 2390 N N . PRO A 1 317 ? 25.262 9.594 -41.530 1.00 76.12 317 PRO A N 1
ATOM 2391 C CA . PRO A 1 317 ? 24.206 10.516 -41.931 1.00 76.12 317 PRO A CA 1
ATOM 2392 C C . PRO A 1 317 ? 23.803 10.350 -43.399 1.00 76.12 317 PRO A C 1
ATOM 2394 O O . PRO A 1 317 ? 22.721 10.784 -43.775 1.00 76.12 317 PRO A O 1
ATOM 2397 N N . SER A 1 318 ? 24.632 9.708 -44.229 1.00 72.56 318 SER A N 1
ATOM 2398 C CA . SER A 1 318 ? 24.296 9.455 -45.633 1.00 72.56 318 SER A CA 1
ATOM 2399 C C . SER A 1 318 ? 23.301 8.306 -45.814 1.00 72.56 318 SER A C 1
ATOM 2401 O O . SER A 1 318 ? 22.656 8.209 -46.858 1.00 72.56 318 SER A O 1
ATOM 2403 N N . ARG A 1 319 ? 23.161 7.443 -44.799 1.00 77.69 319 ARG A N 1
ATOM 2404 C CA . ARG A 1 319 ? 22.297 6.254 -44.829 1.00 77.69 319 ARG A CA 1
ATOM 2405 C C . ARG A 1 319 ? 21.182 6.274 -43.789 1.00 77.69 319 ARG A C 1
ATOM 2407 O O . ARG A 1 319 ? 20.378 5.350 -43.781 1.00 77.69 319 ARG A O 1
ATOM 2414 N N . GLU A 1 320 ? 21.164 7.270 -42.900 1.00 83.50 320 GLU A N 1
ATOM 2415 C CA . GLU A 1 320 ? 20.282 7.334 -41.721 1.00 83.50 320 GLU A CA 1
ATOM 2416 C C . GLU A 1 320 ? 20.304 6.045 -40.873 1.00 83.50 320 GLU A C 1
ATOM 2418 O O . GLU A 1 320 ? 19.332 5.692 -40.207 1.00 83.50 320 GLU A O 1
ATOM 2423 N N . GLN A 1 321 ? 21.425 5.320 -40.883 1.00 76.81 321 GLN A N 1
ATOM 2424 C CA . GLN A 1 321 ? 21.565 4.037 -40.200 1.00 76.81 321 GLN A CA 1
ATOM 2425 C C . GLN A 1 321 ? 22.673 4.090 -39.148 1.00 76.81 321 GLN A C 1
ATOM 2427 O O . GLN A 1 321 ? 23.754 4.649 -39.348 1.00 76.81 321 GLN A O 1
ATOM 2432 N N . LEU A 1 322 ? 22.386 3.474 -38.002 1.00 65.06 322 LEU A N 1
ATOM 2433 C CA . LEU A 1 322 ? 23.358 3.189 -36.953 1.00 65.06 322 LEU A CA 1
ATOM 2434 C C . LEU A 1 322 ? 24.193 1.986 -37.389 1.00 65.06 322 LEU A C 1
ATOM 2436 O O . LEU A 1 322 ? 23.682 0.869 -37.455 1.00 65.06 322 LEU A O 1
ATOM 2440 N N . THR A 1 323 ? 25.472 2.209 -37.682 1.00 69.75 323 THR A N 1
ATOM 2441 C CA . THR A 1 323 ? 26.405 1.120 -37.979 1.00 69.75 323 THR A CA 1
ATOM 2442 C C . THR A 1 323 ? 27.209 0.784 -36.731 1.00 69.75 323 THR A C 1
ATOM 2444 O O . THR A 1 323 ? 27.870 1.632 -36.126 1.00 69.75 323 THR A O 1
ATOM 2447 N N . PHE A 1 324 ? 27.125 -0.481 -36.323 1.00 70.50 324 PHE A N 1
ATOM 2448 C CA . PHE A 1 324 ? 27.946 -1.029 -35.254 1.00 70.50 324 PHE A CA 1
ATOM 2449 C C . PHE A 1 324 ? 29.237 -1.537 -35.885 1.00 70.50 324 PHE A C 1
ATOM 2451 O O . PHE A 1 324 ? 29.225 -2.517 -36.630 1.00 70.50 324 PHE A O 1
ATOM 2458 N N . ARG A 1 325 ? 30.355 -0.855 -35.629 1.00 62.97 325 ARG A N 1
ATOM 2459 C CA . ARG A 1 325 ? 31.656 -1.293 -36.136 1.00 62.97 325 ARG A CA 1
ATOM 2460 C C . ARG A 1 325 ? 32.061 -2.529 -35.335 1.00 62.97 325 ARG A C 1
ATOM 2462 O O . ARG A 1 325 ? 32.498 -2.418 -34.192 1.00 62.97 325 ARG A O 1
ATOM 2469 N N . GLN A 1 326 ? 31.844 -3.709 -35.911 1.00 58.84 326 GLN A N 1
ATOM 2470 C CA . GLN A 1 326 ? 32.253 -4.979 -35.321 1.00 58.84 326 GLN A CA 1
ATOM 2471 C C . GLN A 1 326 ? 33.775 -4.924 -35.155 1.00 58.84 326 GLN A C 1
ATOM 2473 O O . GLN A 1 326 ? 34.509 -4.803 -36.135 1.00 58.84 326 GLN A O 1
ATOM 2478 N N . SER A 1 327 ? 34.251 -4.900 -33.911 1.00 50.62 327 SER A N 1
ATOM 2479 C CA . SER A 1 327 ? 35.680 -4.913 -33.614 1.00 50.62 327 SER A CA 1
ATOM 2480 C C . SER A 1 327 ? 36.264 -6.197 -34.194 1.00 50.62 327 SER A C 1
ATOM 2482 O O . SER A 1 327 ? 36.025 -7.270 -33.639 1.00 50.62 327 SER A O 1
ATOM 2484 N N . GLN A 1 328 ? 36.970 -6.102 -35.324 1.00 49.12 328 GLN A N 1
ATOM 2485 C CA . GLN A 1 328 ? 37.708 -7.235 -35.866 1.00 49.12 328 GLN A CA 1
ATOM 2486 C C . GLN A 1 328 ? 38.698 -7.704 -34.793 1.00 49.12 328 GLN A C 1
ATOM 2488 O O . GLN A 1 328 ? 39.492 -6.887 -34.317 1.00 49.12 328 GLN A O 1
ATOM 2493 N N . PRO A 1 329 ? 38.647 -8.978 -34.370 1.00 48.22 329 PRO A N 1
ATOM 2494 C CA . PRO A 1 329 ? 39.677 -9.530 -33.514 1.00 48.22 329 PRO A CA 1
ATOM 2495 C C . PRO A 1 329 ? 40.984 -9.518 -34.310 1.00 48.22 329 PRO A C 1
ATOM 2497 O O . PRO A 1 329 ? 41.130 -10.217 -35.308 1.00 48.22 329 PRO A O 1
ATOM 2500 N N . THR A 1 330 ? 41.927 -8.679 -33.899 1.00 46.31 330 THR A N 1
ATOM 2501 C CA . THR A 1 330 ? 43.314 -8.723 -34.359 1.00 46.31 330 THR A CA 1
ATOM 2502 C C . THR A 1 330 ? 43.966 -9.980 -33.783 1.00 46.31 330 THR A C 1
ATOM 2504 O O . THR A 1 330 ? 44.576 -9.947 -32.719 1.00 46.31 330 THR A O 1
ATOM 2507 N N . GLY A 1 331 ? 43.782 -11.111 -34.460 1.00 46.94 331 GLY A N 1
ATOM 2508 C CA . GLY A 1 331 ? 44.418 -12.386 -34.141 1.00 46.94 331 GLY A CA 1
ATOM 2509 C C . GLY A 1 331 ? 44.372 -13.309 -35.353 1.00 46.94 331 GLY A C 1
ATOM 2510 O O . GLY A 1 331 ? 43.323 -13.442 -35.977 1.00 46.94 331 GLY A O 1
ATOM 2511 N N . GLU A 1 332 ? 45.528 -13.868 -35.712 1.00 43.72 332 GLU A N 1
ATOM 2512 C CA . GLU A 1 332 ? 45.757 -14.713 -36.889 1.00 43.72 332 GLU A CA 1
ATOM 2513 C C . GLU A 1 332 ? 44.755 -15.878 -37.016 1.00 43.72 332 GLU A C 1
ATOM 2515 O O . GLU A 1 332 ? 44.369 -16.476 -36.010 1.00 43.72 332 GLU A O 1
ATOM 2520 N N . PRO A 1 333 ? 44.353 -16.241 -38.249 1.00 45.69 333 PRO A N 1
ATOM 2521 C CA . PRO A 1 333 ? 43.454 -17.360 -38.490 1.00 45.69 333 PRO A CA 1
ATOM 2522 C C . PRO A 1 333 ? 44.186 -18.697 -38.295 1.00 45.69 333 PRO A C 1
ATOM 2524 O O . PRO A 1 333 ? 44.926 -19.153 -39.169 1.00 45.69 333 PRO A O 1
ATOM 2527 N N . GLU A 1 334 ? 43.962 -19.352 -37.155 1.00 43.34 334 GLU A N 1
ATOM 2528 C CA . GLU A 1 334 ? 44.300 -20.767 -36.983 1.00 43.34 334 GLU A CA 1
ATOM 2529 C C . GLU A 1 334 ? 43.350 -21.653 -37.803 1.00 43.34 334 GLU A C 1
ATOM 2531 O O . GLU A 1 334 ? 42.135 -21.453 -37.846 1.00 43.34 334 GLU A O 1
ATOM 2536 N N . LYS A 1 335 ? 43.945 -22.638 -38.485 1.00 43.81 335 LYS A N 1
ATOM 2537 C CA . LYS A 1 335 ? 43.276 -23.609 -39.358 1.00 43.81 335 LYS A CA 1
ATOM 2538 C C . LYS A 1 335 ? 42.121 -24.330 -38.645 1.00 43.81 335 LYS A C 1
ATOM 2540 O O . LYS A 1 335 ? 42.313 -24.805 -37.524 1.00 43.81 335 LYS A O 1
ATOM 2545 N N . PRO A 1 336 ? 40.977 -24.533 -39.324 1.00 43.75 336 PRO A N 1
ATOM 2546 C CA . PRO A 1 336 ?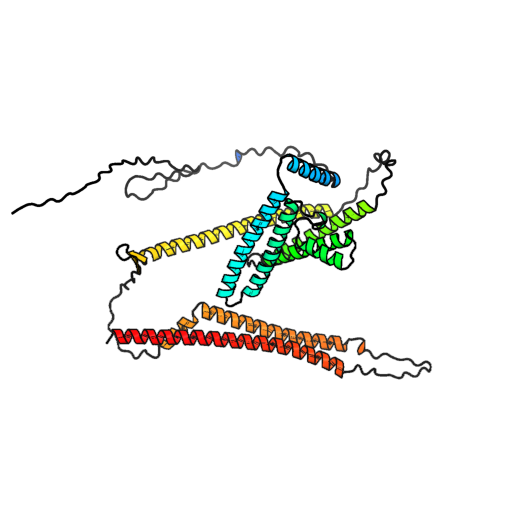 39.859 -25.268 -38.757 1.00 43.75 336 PRO A CA 1
ATOM 2547 C C . PRO A 1 336 ? 40.241 -26.744 -38.625 1.00 43.75 336 PRO A C 1
ATOM 2549 O O . PRO A 1 336 ? 40.475 -27.440 -39.612 1.00 43.75 336 PRO A O 1
ATOM 2552 N N . THR A 1 337 ? 40.338 -27.204 -37.381 1.00 45.72 337 THR A N 1
ATOM 2553 C CA . THR A 1 337 ? 40.358 -28.630 -37.062 1.00 45.72 337 THR A CA 1
ATOM 2554 C C . THR A 1 337 ? 38.906 -29.034 -36.876 1.00 45.72 337 THR A C 1
ATOM 2556 O O . THR A 1 337 ? 38.249 -28.573 -35.945 1.00 45.72 337 THR A O 1
ATOM 2559 N N . GLU A 1 338 ? 38.398 -29.836 -37.803 1.00 46.31 338 GLU A N 1
ATOM 2560 C CA . GLU A 1 338 ? 37.042 -30.378 -37.798 1.00 46.31 338 GLU A CA 1
ATOM 2561 C C . GLU A 1 338 ? 36.933 -31.392 -36.646 1.00 46.31 338 GLU A C 1
ATOM 2563 O O . GLU A 1 338 ? 37.234 -32.577 -36.773 1.00 46.31 338 GLU A O 1
ATOM 2568 N N . VAL A 1 339 ? 36.623 -30.880 -35.456 1.00 47.72 339 VAL A N 1
ATOM 2569 C CA . VAL A 1 339 ? 36.314 -31.669 -34.265 1.00 47.72 339 VAL A CA 1
ATOM 2570 C C . VAL A 1 339 ? 34.802 -31.655 -34.118 1.00 47.72 339 VAL A C 1
ATOM 2572 O O . VAL A 1 339 ? 34.184 -30.597 -34.153 1.00 47.72 339 VAL A O 1
ATOM 2575 N N . ASP A 1 340 ? 34.213 -32.833 -33.953 1.00 54.50 340 ASP A N 1
ATOM 2576 C CA . ASP A 1 340 ? 32.786 -33.055 -33.724 1.00 54.50 340 ASP A CA 1
ATOM 2577 C C . ASP A 1 340 ? 32.356 -32.418 -32.376 1.00 54.50 340 ASP A C 1
ATOM 2579 O O . ASP A 1 340 ? 32.317 -33.065 -31.328 1.00 54.50 340 ASP 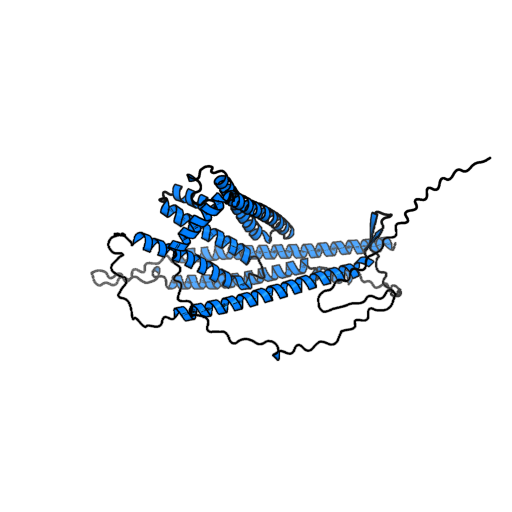A O 1
ATOM 2583 N N . THR A 1 341 ? 32.134 -31.094 -32.359 1.00 53.97 341 THR A N 1
ATOM 2584 C CA . THR A 1 341 ? 31.878 -30.282 -31.149 1.00 53.97 341 THR A CA 1
ATOM 2585 C C . THR A 1 341 ? 30.407 -30.169 -30.765 1.00 53.97 341 THR A C 1
ATOM 2587 O O . THR A 1 341 ? 30.100 -29.582 -29.726 1.00 53.97 341 THR A O 1
ATOM 2590 N N . ARG A 1 342 ? 29.486 -30.798 -31.508 1.00 54.81 342 ARG A N 1
ATOM 2591 C CA . ARG A 1 342 ? 28.027 -30.661 -31.310 1.00 54.81 342 ARG A CA 1
ATOM 2592 C C . ARG A 1 342 ? 27.541 -30.936 -29.877 1.00 54.81 342 ARG A C 1
ATOM 2594 O O . ARG A 1 342 ? 26.508 -30.412 -29.460 1.00 54.81 342 ARG A O 1
ATOM 2601 N N . GLY A 1 343 ? 28.267 -31.743 -29.098 1.00 57.41 343 GLY A N 1
ATOM 2602 C CA . GLY A 1 343 ? 27.961 -31.999 -27.684 1.00 57.41 343 GLY A CA 1
ATOM 2603 C C . GLY A 1 343 ? 28.384 -30.883 -26.715 1.00 57.41 343 GLY A C 1
ATOM 2604 O O . GLY A 1 343 ? 27.720 -30.669 -25.696 1.00 57.41 343 GLY A O 1
ATOM 2605 N N . ASN A 1 344 ? 29.457 -30.147 -27.018 1.00 64.19 344 ASN A N 1
ATOM 2606 C CA . ASN A 1 344 ? 30.000 -29.116 -26.130 1.00 64.19 344 ASN A CA 1
ATOM 2607 C C . ASN A 1 344 ? 29.183 -27.817 -26.178 1.00 64.19 344 ASN A C 1
ATOM 2609 O O . ASN A 1 344 ? 28.994 -27.183 -25.133 1.00 64.19 344 ASN A O 1
ATOM 2613 N N . ASP A 1 345 ? 28.599 -27.479 -27.326 1.00 70.19 345 ASP A N 1
ATOM 2614 C CA . ASP A 1 345 ? 27.927 -26.190 -27.530 1.00 70.19 345 ASP A CA 1
ATOM 2615 C C . ASP A 1 345 ? 26.609 -26.074 -26.748 1.00 70.19 345 ASP A C 1
ATOM 2617 O O . ASP A 1 345 ? 26.334 -25.051 -26.113 1.00 70.19 345 ASP A O 1
ATOM 2621 N N . LYS A 1 346 ? 25.854 -27.174 -26.616 1.00 75.56 346 LYS A N 1
ATOM 2622 C CA . LYS A 1 346 ? 24.641 -27.224 -25.773 1.00 75.56 346 LYS A CA 1
ATOM 2623 C C . LYS A 1 346 ? 24.943 -27.035 -24.286 1.00 75.56 346 LYS A C 1
ATOM 2625 O O . LYS A 1 346 ? 24.182 -26.386 -23.560 1.00 75.56 346 LYS A O 1
ATOM 2630 N N . SER A 1 347 ? 26.066 -27.572 -23.812 1.00 77.75 347 SER A N 1
ATOM 2631 C CA . SER A 1 347 ? 26.493 -27.396 -22.420 1.00 77.75 347 SER A CA 1
ATOM 2632 C C . SER A 1 347 ? 26.911 -25.945 -22.137 1.00 77.75 347 SER A C 1
ATOM 2634 O O . SER A 1 347 ? 26.543 -25.383 -21.098 1.00 77.75 347 SER A O 1
ATOM 2636 N N . ALA A 1 348 ? 27.584 -25.302 -23.096 1.00 80.50 348 ALA A N 1
ATOM 2637 C CA . ALA A 1 348 ? 27.994 -23.905 -23.021 1.00 80.50 348 ALA A CA 1
ATOM 2638 C C . ALA A 1 348 ? 26.790 -22.949 -23.078 1.00 80.50 348 ALA A C 1
ATOM 2640 O O . ALA A 1 348 ? 26.697 -22.024 -22.262 1.00 80.50 348 ALA A O 1
ATOM 2641 N N . ALA A 1 349 ? 25.823 -23.217 -23.960 1.00 78.06 349 ALA A N 1
ATOM 2642 C CA . ALA A 1 349 ? 24.554 -22.497 -24.047 1.00 78.06 349 ALA A CA 1
ATOM 2643 C C . ALA A 1 349 ? 23.793 -22.533 -22.715 1.00 78.06 349 ALA A C 1
ATOM 2645 O O . ALA A 1 349 ? 23.402 -21.489 -22.179 1.00 78.06 349 ALA A O 1
ATOM 2646 N N . ARG A 1 350 ? 23.672 -23.722 -22.109 1.00 81.62 350 ARG A N 1
ATOM 2647 C CA . ARG A 1 350 ? 23.039 -23.892 -20.796 1.00 81.62 350 ARG A CA 1
ATOM 2648 C C . ARG A 1 350 ? 23.790 -23.139 -19.700 1.00 81.62 350 ARG A C 1
ATOM 2650 O O . ARG A 1 350 ? 23.160 -22.462 -18.889 1.00 81.62 350 ARG A O 1
ATOM 2657 N N . ALA A 1 351 ? 25.122 -23.196 -19.686 1.00 84.88 351 ALA A N 1
ATOM 2658 C CA . ALA A 1 351 ? 25.938 -22.457 -18.723 1.00 84.88 351 ALA A CA 1
ATOM 2659 C C . ALA A 1 351 ? 25.780 -20.932 -18.875 1.00 84.88 351 ALA A C 1
ATOM 2661 O O . ALA A 1 351 ? 25.755 -20.204 -17.880 1.00 84.88 351 ALA A O 1
ATOM 2662 N N . LYS A 1 352 ? 25.633 -20.429 -20.106 1.00 85.06 352 LYS A N 1
ATOM 2663 C CA . LYS A 1 352 ? 25.404 -19.006 -20.387 1.00 85.06 352 LYS A CA 1
ATOM 2664 C C . LYS A 1 352 ? 23.990 -18.567 -19.995 1.00 85.06 352 LYS A C 1
ATOM 2666 O O . LYS A 1 352 ? 23.852 -17.543 -19.328 1.00 85.06 352 LYS A O 1
ATOM 2671 N N . ALA A 1 353 ? 22.968 -19.374 -20.279 1.00 81.38 353 ALA A N 1
ATOM 2672 C CA . ALA A 1 353 ? 21.598 -19.139 -19.816 1.00 81.38 353 ALA A CA 1
ATOM 2673 C C . ALA A 1 353 ? 21.510 -19.124 -18.279 1.00 81.38 353 ALA A C 1
ATOM 2675 O O . ALA A 1 353 ? 20.892 -18.233 -17.699 1.00 81.38 353 ALA A O 1
ATOM 2676 N N . GLN A 1 354 ? 22.216 -20.034 -17.599 1.00 88.94 354 GLN A N 1
ATOM 2677 C CA . GLN A 1 354 ? 22.310 -20.055 -16.134 1.00 88.94 354 GLN A CA 1
ATOM 2678 C C . GLN A 1 354 ? 23.031 -18.832 -15.544 1.00 88.94 354 GLN A C 1
ATOM 2680 O O . GLN A 1 354 ? 22.809 -18.466 -14.388 1.00 88.94 354 GLN A O 1
ATOM 2685 N N . LYS A 1 355 ? 23.901 -18.180 -16.322 1.00 89.12 355 LYS A N 1
ATOM 2686 C CA . LYS A 1 355 ? 24.563 -16.929 -15.929 1.00 89.12 355 LYS A CA 1
ATOM 2687 C C . LYS A 1 355 ? 23.706 -15.688 -16.190 1.00 89.12 355 LYS A C 1
ATOM 2689 O O . LYS A 1 355 ? 24.087 -14.624 -15.704 1.00 89.12 355 LYS A O 1
ATOM 2694 N N . SER A 1 356 ? 22.584 -15.808 -16.905 1.00 86.56 356 SER A N 1
ATOM 2695 C CA . SER A 1 356 ? 21.693 -14.678 -17.184 1.00 86.56 356 SER A CA 1
ATOM 2696 C C . SER A 1 356 ? 21.118 -14.072 -15.899 1.00 86.56 356 SER A C 1
ATOM 2698 O O . SER A 1 356 ? 20.916 -14.755 -14.889 1.00 86.56 356 SER A O 1
ATOM 2700 N N . VAL A 1 357 ? 20.864 -12.762 -15.939 1.00 85.19 357 VAL A N 1
ATOM 2701 C CA . VAL A 1 357 ? 20.310 -12.009 -14.804 1.00 85.19 357 VAL A CA 1
ATOM 2702 C C . VAL A 1 357 ? 18.925 -12.541 -14.429 1.00 85.19 357 VAL A C 1
ATOM 2704 O O . VAL A 1 357 ? 18.653 -12.750 -13.250 1.00 85.19 357 VAL A O 1
ATOM 2707 N N . GLU A 1 358 ? 18.090 -12.846 -15.424 1.00 77.00 358 GLU A N 1
ATOM 2708 C CA . GLU A 1 358 ? 16.736 -13.380 -15.238 1.00 77.00 358 GLU A CA 1
ATOM 2709 C C . GLU A 1 358 ? 16.743 -14.754 -14.560 1.00 77.00 358 GLU A C 1
ATOM 2711 O O . GLU A 1 358 ? 16.035 -14.970 -13.575 1.00 77.00 358 GLU A O 1
ATOM 2716 N N . TYR A 1 359 ? 17.607 -15.672 -15.010 1.00 85.44 359 TYR A N 1
ATOM 2717 C CA . TYR A 1 359 ? 17.736 -16.988 -14.385 1.00 85.44 359 TYR A CA 1
ATOM 2718 C C . TYR A 1 359 ? 18.183 -16.883 -12.922 1.00 85.44 359 TYR A C 1
ATOM 2720 O O . TYR A 1 359 ? 17.641 -17.567 -12.051 1.00 85.44 359 TYR A O 1
ATOM 2728 N N . ARG A 1 360 ? 19.156 -16.008 -12.628 1.00 88.81 360 ARG A N 1
ATOM 2729 C CA . ARG A 1 360 ? 19.617 -15.767 -11.251 1.00 88.81 360 ARG A CA 1
ATOM 2730 C C . ARG A 1 360 ? 18.526 -15.153 -10.379 1.00 88.81 360 ARG A C 1
ATOM 2732 O O . ARG A 1 360 ? 18.391 -15.566 -9.230 1.00 88.81 360 ARG A O 1
ATOM 2739 N N . ALA A 1 361 ? 17.738 -14.221 -10.917 1.00 81.44 361 ALA A N 1
ATOM 2740 C CA . ALA A 1 361 ? 16.615 -13.621 -10.205 1.00 81.44 361 ALA A CA 1
ATOM 2741 C C . ALA A 1 361 ? 15.571 -14.681 -9.813 1.00 81.44 361 ALA A C 1
ATOM 2743 O O . ALA A 1 361 ? 15.199 -14.768 -8.644 1.00 81.44 361 ALA A O 1
ATOM 2744 N N . ILE A 1 362 ? 15.189 -15.561 -10.746 1.00 79.69 362 ILE A N 1
ATOM 2745 C CA . ILE A 1 362 ? 14.243 -16.657 -10.473 1.00 79.69 362 ILE A CA 1
ATOM 2746 C C . ILE A 1 362 ? 14.824 -17.662 -9.470 1.00 79.69 362 ILE A C 1
ATOM 2748 O O . ILE A 1 362 ? 14.114 -18.133 -8.584 1.00 79.69 362 ILE A O 1
ATOM 2752 N N . GLN A 1 363 ? 16.117 -17.988 -9.557 1.00 87.50 363 GLN A N 1
ATOM 2753 C CA . GLN A 1 363 ? 16.774 -18.863 -8.577 1.00 87.50 363 GLN A CA 1
ATOM 2754 C C . GLN A 1 363 ? 16.770 -18.261 -7.169 1.00 87.50 363 GLN A C 1
ATOM 2756 O O . GLN A 1 363 ? 16.487 -18.967 -6.201 1.00 87.50 363 GLN A O 1
ATOM 2761 N N . HIS A 1 364 ? 17.036 -16.961 -7.055 1.00 87.44 364 HIS A N 1
ATOM 2762 C CA . HIS A 1 364 ? 16.973 -16.251 -5.783 1.00 87.44 364 HIS A CA 1
ATOM 2763 C C . HIS A 1 364 ? 15.545 -16.229 -5.220 1.00 87.44 364 HIS A C 1
ATOM 2765 O O . HIS A 1 364 ? 15.340 -16.481 -4.034 1.00 87.44 364 HIS A O 1
ATOM 2771 N N . GLU A 1 365 ? 14.540 -16.013 -6.071 1.00 83.19 365 GLU A N 1
ATOM 2772 C CA . GLU A 1 365 ? 13.129 -16.056 -5.680 1.00 83.19 365 GLU A CA 1
ATOM 2773 C C . GLU A 1 365 ? 12.704 -17.454 -5.200 1.00 83.19 365 GLU A C 1
ATOM 2775 O O . GLU A 1 365 ? 12.107 -17.582 -4.131 1.00 83.19 365 GLU A O 1
ATOM 2780 N N . ILE A 1 366 ? 13.093 -18.520 -5.913 1.00 83.25 366 ILE A N 1
ATOM 2781 C CA . ILE A 1 366 ? 12.877 -19.909 -5.475 1.00 83.25 366 ILE A CA 1
ATOM 2782 C C . ILE A 1 366 ? 13.560 -20.165 -4.123 1.00 83.25 366 ILE A C 1
ATOM 2784 O O . ILE A 1 366 ? 12.979 -20.832 -3.264 1.00 83.25 366 ILE A O 1
ATOM 2788 N N . GLY A 1 367 ? 14.776 -19.648 -3.925 1.00 88.81 367 GLY A N 1
ATOM 2789 C CA . GLY A 1 367 ? 15.495 -19.725 -2.653 1.00 88.81 367 GLY A CA 1
ATOM 2790 C C . GLY A 1 367 ? 14.723 -19.059 -1.513 1.00 88.81 367 GLY A C 1
ATOM 2791 O O . GLY A 1 367 ? 14.473 -19.688 -0.488 1.00 88.81 367 GLY A O 1
ATOM 2792 N N . ASN A 1 368 ? 14.257 -17.828 -1.722 1.00 86.81 368 ASN A N 1
ATOM 2793 C CA . ASN A 1 368 ? 13.468 -17.087 -0.738 1.00 86.81 368 ASN A CA 1
ATOM 2794 C C . ASN A 1 368 ? 12.151 -17.789 -0.391 1.00 86.81 368 ASN A C 1
ATOM 2796 O O . ASN A 1 368 ? 11.805 -17.893 0.786 1.00 86.81 368 ASN A O 1
ATOM 2800 N N . LEU A 1 369 ? 11.430 -18.303 -1.393 1.00 79.94 369 LEU A N 1
ATOM 2801 C CA . LEU A 1 369 ? 10.178 -19.032 -1.178 1.00 79.94 369 LEU A CA 1
ATOM 2802 C C . LEU A 1 369 ? 10.397 -20.330 -0.387 1.00 79.94 369 LEU A C 1
ATOM 2804 O O . LEU A 1 369 ? 9.574 -20.663 0.464 1.00 79.94 369 LEU A O 1
ATOM 2808 N N . ARG A 1 370 ? 11.516 -21.040 -0.605 1.00 87.50 370 ARG A N 1
ATOM 2809 C CA . ARG A 1 370 ? 11.892 -22.211 0.210 1.00 87.50 370 ARG A CA 1
ATOM 2810 C C . ARG A 1 370 ? 12.141 -21.827 1.664 1.00 87.50 370 ARG A C 1
ATOM 2812 O O . ARG A 1 370 ? 11.545 -22.427 2.548 1.00 87.50 370 ARG A O 1
ATOM 2819 N N . THR A 1 371 ? 12.925 -20.778 1.908 1.00 88.12 371 THR A N 1
ATOM 2820 C CA . THR A 1 371 ? 13.174 -20.282 3.270 1.00 88.12 371 THR A CA 1
ATOM 2821 C C . THR A 1 371 ? 11.875 -19.870 3.969 1.00 88.12 371 THR A C 1
ATOM 2823 O O . THR A 1 371 ? 11.689 -20.142 5.154 1.00 88.12 371 THR A O 1
ATOM 2826 N N . GLN A 1 372 ? 10.940 -19.242 3.246 1.00 83.06 372 GLN A N 1
ATOM 2827 C CA . GLN A 1 372 ? 9.621 -18.906 3.789 1.00 83.06 372 GLN A CA 1
ATOM 2828 C C . GLN A 1 372 ? 8.776 -20.144 4.104 1.00 83.06 372 GLN A C 1
ATOM 2830 O O . GLN A 1 372 ? 8.066 -20.145 5.112 1.00 83.06 372 GLN A O 1
ATOM 2835 N N . LEU A 1 373 ? 8.835 -21.176 3.261 1.00 85.38 373 LEU A N 1
ATOM 2836 C CA . LEU A 1 373 ? 8.140 -22.439 3.487 1.00 85.38 373 LEU A CA 1
ATOM 2837 C C . LEU A 1 373 ? 8.673 -23.133 4.747 1.00 85.38 373 LEU A C 1
ATOM 2839 O O . LEU A 1 373 ? 7.881 -23.407 5.647 1.00 85.38 373 LEU A O 1
ATOM 2843 N N . ASP A 1 374 ? 9.993 -23.280 4.876 1.00 88.88 374 ASP A N 1
ATOM 2844 C CA . ASP A 1 374 ? 10.634 -23.876 6.057 1.00 88.88 374 ASP A CA 1
ATOM 2845 C C . ASP A 1 374 ? 10.285 -23.097 7.338 1.00 88.88 374 ASP A C 1
ATOM 2847 O O . ASP A 1 374 ? 9.936 -23.669 8.376 1.00 88.88 374 ASP A O 1
ATOM 2851 N N . TYR A 1 375 ? 10.312 -21.762 7.266 1.00 87.50 375 TYR A N 1
ATOM 2852 C CA . TYR A 1 375 ? 9.941 -20.901 8.387 1.00 87.50 375 TYR A CA 1
ATOM 2853 C C . TYR A 1 375 ? 8.472 -21.078 8.799 1.00 87.50 375 TYR A C 1
ATOM 2855 O O . TYR A 1 375 ? 8.161 -21.145 9.990 1.00 87.50 375 TYR A O 1
ATOM 2863 N N . ARG A 1 376 ? 7.554 -21.191 7.833 1.00 82.69 376 ARG A N 1
ATOM 2864 C CA . ARG A 1 376 ? 6.127 -21.403 8.112 1.00 82.69 376 ARG A CA 1
ATOM 2865 C C . ARG A 1 376 ? 5.830 -22.791 8.652 1.00 82.69 376 ARG A C 1
ATOM 2867 O O . ARG A 1 376 ? 4.996 -22.900 9.545 1.00 82.69 376 ARG A O 1
ATOM 2874 N N . GLU A 1 377 ? 6.502 -23.827 8.164 1.00 85.75 377 GLU A N 1
ATOM 2875 C CA . GLU A 1 377 ? 6.374 -25.179 8.717 1.00 85.75 377 GLU A CA 1
ATOM 2876 C C . GLU A 1 377 ? 6.835 -25.214 10.180 1.00 85.75 377 GLU A C 1
ATOM 2878 O O . GLU A 1 377 ? 6.136 -25.760 11.041 1.00 85.75 377 GLU A O 1
ATOM 2883 N N . LYS A 1 378 ? 7.932 -24.515 10.499 1.00 91.75 378 LYS A N 1
ATOM 2884 C CA . LYS A 1 378 ? 8.399 -24.344 11.879 1.00 91.75 378 LYS A CA 1
ATOM 2885 C C . LYS A 1 378 ? 7.393 -23.582 12.749 1.00 91.75 378 LYS A C 1
ATOM 2887 O O . LYS A 1 378 ? 7.082 -24.039 13.850 1.00 91.75 378 LYS A O 1
ATOM 2892 N N . ILE A 1 379 ? 6.844 -22.461 12.266 1.00 85.00 379 ILE A N 1
ATOM 2893 C CA . ILE A 1 379 ? 5.800 -21.712 12.991 1.00 85.00 379 ILE A CA 1
ATOM 2894 C C . ILE A 1 379 ? 4.552 -22.569 13.189 1.00 85.00 379 ILE A C 1
ATOM 2896 O O . ILE A 1 379 ? 3.978 -22.545 14.273 1.00 85.00 379 ILE A O 1
ATOM 2900 N N . LYS A 1 380 ? 4.124 -23.332 12.177 1.00 86.94 380 LYS A N 1
ATOM 2901 C CA . LYS A 1 380 ? 2.959 -24.220 12.271 1.00 86.94 380 LYS A CA 1
ATOM 2902 C C . LYS A 1 380 ? 3.137 -25.215 13.414 1.00 86.94 380 LYS A C 1
ATOM 2904 O O . LYS A 1 380 ? 2.234 -25.347 14.237 1.00 86.94 380 LYS A O 1
ATOM 2909 N N . ALA A 1 381 ? 4.296 -25.871 13.491 1.00 86.75 381 ALA A N 1
ATOM 2910 C CA . ALA A 1 381 ? 4.600 -26.808 14.568 1.00 86.75 381 ALA A CA 1
ATOM 2911 C C . ALA A 1 381 ? 4.560 -26.124 15.946 1.00 86.75 381 ALA A C 1
ATOM 2913 O O . ALA A 1 381 ? 3.874 -26.600 16.849 1.00 86.75 381 ALA A O 1
ATOM 2914 N N . GLN A 1 382 ? 5.212 -24.964 16.082 1.00 91.56 382 GLN A N 1
ATOM 2915 C CA . GLN A 1 382 ? 5.234 -24.197 17.333 1.00 91.56 382 GLN A CA 1
ATOM 2916 C C . GLN A 1 382 ? 3.844 -23.699 17.748 1.00 91.56 382 GLN A C 1
ATOM 2918 O O . GLN A 1 382 ? 3.481 -23.779 18.918 1.00 91.56 382 GLN A O 1
ATOM 2923 N N . HIS A 1 383 ? 3.047 -23.209 16.799 1.00 85.25 383 HIS A N 1
ATOM 2924 C CA . HIS A 1 383 ? 1.706 -22.698 17.058 1.00 85.25 383 HIS A CA 1
ATOM 2925 C C . HIS A 1 383 ? 0.754 -23.815 17.489 1.00 85.25 383 HIS A C 1
ATOM 2927 O O . HIS A 1 383 ? 0.012 -23.645 18.454 1.00 85.25 383 HIS A O 1
ATOM 2933 N N . LEU A 1 384 ? 0.796 -24.970 16.816 1.00 84.38 384 LEU A N 1
ATOM 2934 C CA . LEU A 1 384 ? -0.006 -26.132 17.199 1.00 84.38 384 LEU A CA 1
ATOM 2935 C C . LEU A 1 384 ? 0.400 -26.666 18.576 1.00 84.38 384 LEU A C 1
ATOM 2937 O O . LEU A 1 384 ? -0.480 -26.987 19.371 1.00 84.38 384 LEU A O 1
ATOM 2941 N N . GLN A 1 385 ? 1.700 -26.699 18.883 1.00 89.44 385 GLN A N 1
ATOM 2942 C CA . GLN A 1 385 ? 2.196 -27.083 20.204 1.00 89.44 385 GLN A CA 1
ATOM 2943 C C . GLN A 1 385 ? 1.713 -26.111 21.288 1.00 89.44 385 GLN A C 1
ATOM 2945 O O . GLN A 1 385 ? 1.103 -26.534 22.265 1.00 89.44 385 GLN A O 1
ATOM 2950 N N . HIS A 1 386 ? 1.886 -24.804 21.077 1.00 90.00 386 HIS A N 1
ATOM 2951 C CA . HIS A 1 386 ? 1.431 -23.780 22.014 1.00 90.00 386 HIS A CA 1
ATOM 2952 C C . HIS A 1 386 ? -0.088 -23.813 22.217 1.00 90.00 386 HIS A C 1
ATOM 2954 O O . HIS A 1 386 ? -0.559 -23.729 23.347 1.00 90.00 386 HIS A O 1
ATOM 2960 N N . LYS A 1 387 ? -0.875 -23.981 21.145 1.00 83.81 387 LYS A N 1
ATOM 2961 C CA . LYS A 1 387 ? -2.337 -24.102 21.234 1.00 83.81 387 LYS A CA 1
ATOM 2962 C C . LYS A 1 387 ? -2.733 -25.368 21.999 1.00 83.81 387 LYS A C 1
ATOM 2964 O O . LYS A 1 387 ? -3.627 -25.307 22.836 1.00 83.81 387 LYS A O 1
ATOM 2969 N N . ALA A 1 388 ? -2.047 -26.491 21.775 1.00 82.00 388 ALA A N 1
ATOM 2970 C CA . ALA A 1 388 ? -2.263 -27.719 22.538 1.00 82.00 388 ALA A CA 1
ATOM 2971 C C . ALA A 1 388 ? -1.950 -27.534 24.033 1.00 82.00 388 ALA A C 1
ATOM 2973 O O . ALA A 1 388 ? -2.726 -27.983 24.875 1.00 82.00 388 ALA A O 1
ATOM 2974 N N . ASP A 1 389 ? -0.868 -26.834 24.376 1.00 87.44 389 ASP A N 1
ATOM 2975 C CA . ASP A 1 389 ? -0.507 -26.566 25.771 1.00 87.44 389 ASP A CA 1
ATOM 2976 C C . ASP A 1 389 ? -1.467 -25.563 26.434 1.00 87.44 389 ASP A C 1
ATOM 2978 O O . ASP A 1 389 ? -1.929 -25.799 27.550 1.00 87.44 389 ASP A O 1
ATOM 2982 N N . GLN A 1 390 ? -1.887 -24.508 25.727 1.00 85.38 390 GLN A N 1
ATOM 2983 C CA . GLN A 1 390 ? -2.951 -23.606 26.190 1.00 85.38 390 GLN A CA 1
ATOM 2984 C C . GLN A 1 390 ? -4.256 -24.354 26.466 1.00 85.38 390 GLN A C 1
ATOM 2986 O O . GLN A 1 390 ? -4.933 -24.080 27.455 1.00 85.38 390 GLN A O 1
ATOM 2991 N N . LEU A 1 391 ? -4.607 -25.317 25.612 1.00 78.94 391 LEU A N 1
ATOM 2992 C CA . LEU A 1 391 ? -5.804 -26.130 25.788 1.00 78.94 391 LEU A CA 1
ATOM 2993 C C . LEU A 1 391 ? -5.684 -27.077 26.987 1.00 78.94 391 LEU A C 1
ATOM 2995 O O . LEU A 1 391 ? -6.667 -27.224 27.706 1.00 78.94 391 LEU A O 1
ATOM 2999 N N . LYS A 1 392 ? -4.502 -27.647 27.270 1.00 79.69 392 LYS A N 1
ATOM 3000 C CA . LYS A 1 392 ? -4.256 -28.442 28.494 1.00 79.69 392 LYS A CA 1
ATOM 3001 C C . LYS A 1 392 ? -4.416 -27.619 29.773 1.00 79.69 392 LYS A C 1
ATOM 3003 O O . LYS A 1 392 ? -4.898 -28.143 30.773 1.00 79.69 392 LYS A O 1
ATOM 3008 N N . HIS A 1 393 ? -4.007 -26.352 29.745 1.00 79.81 393 HIS A N 1
ATOM 3009 C CA . HIS A 1 393 ? -4.056 -25.452 30.902 1.00 79.81 393 HIS A CA 1
ATOM 3010 C C . HIS A 1 393 ? -5.329 -24.600 30.975 1.00 79.81 393 HIS A C 1
ATOM 3012 O O . HIS A 1 393 ? -5.497 -23.826 31.917 1.00 79.81 393 HIS A O 1
ATOM 3018 N N . SER A 1 394 ? -6.234 -24.733 30.004 1.00 77.06 394 SER A N 1
ATOM 3019 C CA . SER A 1 394 ? -7.486 -23.987 29.993 1.00 77.06 394 SER A CA 1
ATOM 3020 C C . SER A 1 394 ? -8.345 -24.371 31.206 1.00 77.06 394 SER A C 1
ATOM 3022 O O . SER A 1 394 ? -8.502 -25.563 31.484 1.00 77.06 394 SER A O 1
ATOM 3024 N N . PRO A 1 395 ? -8.963 -23.405 31.911 1.00 67.56 395 PRO A N 1
ATOM 3025 C CA . PRO A 1 395 ? -9.844 -23.672 33.051 1.00 67.56 395 PRO A CA 1
ATOM 3026 C C . PRO A 1 395 ? -11.050 -24.548 32.689 1.00 67.56 395 PRO A C 1
ATOM 3028 O O . PRO A 1 395 ? -11.655 -25.148 33.570 1.00 67.56 395 PRO A O 1
ATOM 3031 N N . LEU A 1 396 ? -11.362 -24.698 31.395 1.00 62.28 396 LEU A N 1
ATOM 3032 C CA . LEU A 1 396 ? -12.338 -25.678 30.920 1.00 62.28 396 LEU A CA 1
ATOM 3033 C C . LEU A 1 396 ? -11.925 -27.120 31.268 1.00 62.28 396 LEU A C 1
ATOM 3035 O O . LEU A 1 396 ? -12.790 -27.922 31.594 1.00 62.28 396 LEU A O 1
ATOM 3039 N N . MET A 1 397 ? -10.626 -27.440 31.260 1.00 56.91 397 MET A N 1
ATOM 3040 C CA . MET A 1 397 ? -10.074 -28.755 31.624 1.00 56.91 397 MET A CA 1
ATOM 3041 C C . MET A 1 397 ? -9.881 -28.945 33.137 1.00 56.91 397 MET A C 1
ATOM 3043 O O . MET A 1 397 ? -9.637 -30.069 33.585 1.00 56.91 397 MET A O 1
ATOM 3047 N N . GLN A 1 398 ? -9.976 -27.882 33.945 1.00 60.62 398 GLN A N 1
ATOM 3048 C CA . GLN A 1 398 ? -9.875 -28.013 35.396 1.00 60.62 398 GLN A CA 1
ATOM 3049 C C . GLN A 1 398 ? -11.143 -28.692 35.923 1.00 60.62 398 GLN A C 1
ATOM 3051 O O . GLN A 1 398 ? -12.255 -28.196 35.756 1.00 60.62 398 GLN A O 1
ATOM 3056 N N . ARG A 1 399 ? -10.974 -29.863 36.554 1.00 57.44 399 ARG A N 1
ATOM 3057 C CA . ARG A 1 399 ? -12.052 -30.572 37.255 1.00 57.44 399 ARG A CA 1
ATOM 3058 C C . ARG A 1 399 ? -12.694 -29.615 38.260 1.00 57.44 399 ARG A C 1
ATOM 3060 O O . ARG A 1 399 ? -12.101 -29.336 39.298 1.00 57.44 399 ARG A O 1
ATOM 3067 N N . SER A 1 400 ? -13.906 -29.149 37.987 1.00 54.66 400 SER A N 1
ATOM 3068 C CA . SER A 1 400 ? -14.697 -28.462 38.998 1.00 54.66 400 SER A CA 1
ATOM 3069 C C . SER A 1 400 ? -15.161 -29.490 40.034 1.00 54.66 400 SER A C 1
ATOM 3071 O O . SER A 1 400 ? -15.914 -30.417 39.731 1.00 54.66 400 SER A O 1
ATOM 3073 N N . GLN A 1 401 ? -14.676 -29.358 41.271 1.00 54.75 401 GLN A N 1
ATOM 3074 C CA . GLN A 1 401 ? -15.249 -30.071 42.410 1.00 54.75 401 GLN A CA 1
ATOM 3075 C C . GLN A 1 401 ? -16.644 -29.501 42.666 1.00 54.75 401 GLN A C 1
ATOM 3077 O O . GLN A 1 401 ? -16.798 -28.346 43.057 1.00 54.75 401 GLN A O 1
ATOM 3082 N N . VAL A 1 402 ? -17.674 -30.310 42.433 1.00 57.50 402 VAL A N 1
ATOM 3083 C CA . VAL A 1 402 ? -19.039 -29.973 42.835 1.00 57.50 402 VAL A CA 1
ATOM 3084 C C . VAL A 1 402 ? -19.278 -30.624 44.190 1.00 57.50 402 VAL A C 1
ATOM 3086 O O . VAL A 1 402 ? -19.555 -31.820 44.275 1.00 57.50 402 VAL A O 1
ATOM 3089 N N . VAL A 1 403 ? -19.137 -29.841 45.259 1.00 52.91 403 VAL A N 1
ATOM 3090 C CA . VAL A 1 403 ? -19.472 -30.286 46.616 1.00 52.91 403 VAL A CA 1
ATOM 3091 C C . VAL A 1 403 ? -20.993 -30.260 46.758 1.00 52.91 403 VAL A C 1
ATOM 3093 O O . VAL A 1 403 ? -21.620 -29.202 46.727 1.00 52.91 403 VAL A O 1
ATOM 3096 N N . ASN A 1 404 ? -21.615 -31.432 46.880 1.00 62.22 404 ASN A N 1
ATOM 3097 C CA . ASN A 1 404 ? -23.038 -31.525 47.197 1.00 62.22 404 ASN A CA 1
ATOM 3098 C C . ASN A 1 404 ? -23.256 -31.207 48.691 1.00 62.22 404 ASN A C 1
ATOM 3100 O O . ASN A 1 404 ? -22.436 -31.577 49.529 1.00 62.22 404 ASN A O 1
ATOM 3104 N N . LYS A 1 405 ? -24.398 -30.600 49.048 1.00 68.06 405 LYS A N 1
ATOM 3105 C CA . LYS A 1 405 ? -24.815 -30.243 50.424 1.00 68.06 405 LYS A CA 1
ATOM 3106 C C . LYS A 1 405 ? -24.792 -31.406 51.435 1.00 68.06 405 LYS A C 1
ATOM 3108 O O . LYS A 1 405 ? -24.925 -31.163 52.627 1.00 68.06 405 LYS A O 1
ATOM 3113 N N . LYS A 1 406 ? -24.638 -32.655 50.981 1.00 73.31 406 LYS A N 1
ATOM 3114 C CA . LYS A 1 406 ? -24.508 -33.861 51.819 1.00 73.31 406 LYS A CA 1
ATOM 3115 C C . LYS A 1 406 ? -23.059 -34.314 52.070 1.00 73.31 406 LYS A C 1
ATOM 3117 O O . LYS A 1 406 ? -22.867 -35.394 52.610 1.00 73.31 406 LYS A O 1
ATOM 3122 N N . GLY A 1 407 ? -22.049 -33.555 51.639 1.00 62.19 407 GLY A N 1
ATOM 3123 C CA . GLY A 1 407 ? -20.636 -33.931 51.805 1.00 62.19 407 GLY A CA 1
ATOM 3124 C C . GLY A 1 407 ? -20.167 -35.083 50.905 1.00 62.19 407 GLY A C 1
ATOM 3125 O O . GLY A 1 407 ? -19.054 -35.566 51.061 1.00 62.19 407 GLY A O 1
ATOM 3126 N N . VAL A 1 408 ? -20.992 -35.525 49.949 1.00 55.75 408 VAL A N 1
ATOM 3127 C CA . VAL A 1 408 ? -20.601 -36.542 48.964 1.00 55.75 408 VAL A CA 1
ATOM 3128 C C . VAL A 1 408 ? -19.925 -35.842 47.789 1.00 55.75 408 VAL A C 1
ATOM 3130 O O . VAL A 1 408 ? -20.579 -35.132 47.018 1.00 55.75 408 VAL A O 1
ATOM 3133 N N . GLU A 1 409 ? -18.615 -36.036 47.662 1.00 55.06 409 GLU A N 1
ATOM 3134 C CA . GLU A 1 409 ? -17.821 -35.578 46.524 1.00 55.06 409 GLU A CA 1
ATOM 3135 C C . GLU A 1 409 ? -18.157 -36.413 45.281 1.00 55.06 409 GLU A C 1
ATOM 3137 O O . GLU A 1 409 ? -17.552 -37.446 45.004 1.00 55.06 409 GLU A O 1
ATOM 3142 N N . SER A 1 410 ? -19.152 -35.990 44.501 1.00 56.59 410 SER A N 1
ATOM 3143 C CA . SER A 1 410 ? -19.366 -36.565 43.174 1.00 56.59 410 SER A CA 1
ATOM 3144 C C . SER A 1 410 ? -18.531 -35.795 42.154 1.00 56.59 410 SER A C 1
ATOM 3146 O O . SER A 1 410 ? -18.881 -34.676 41.772 1.00 56.59 410 SER A O 1
ATOM 3148 N N . PHE A 1 411 ? -17.439 -36.397 41.679 1.00 53.31 411 PHE A N 1
ATOM 3149 C CA . PHE A 1 411 ? -16.672 -35.882 40.546 1.00 53.31 411 PHE A CA 1
ATOM 3150 C C . PHE A 1 411 ? -17.496 -36.023 39.261 1.00 53.31 411 PHE A C 1
ATOM 3152 O O . PHE A 1 411 ? -17.366 -37.003 38.527 1.00 53.31 411 PHE A O 1
ATOM 3159 N N . LYS A 1 412 ? -18.337 -35.035 38.939 1.00 56.28 412 LYS A N 1
ATOM 3160 C CA . LYS A 1 412 ? -18.797 -34.881 37.557 1.00 56.28 412 LYS A CA 1
ATOM 3161 C C . LYS A 1 412 ? -17.610 -34.367 36.758 1.00 56.28 412 LYS A C 1
ATOM 3163 O O . LYS A 1 412 ? -17.329 -33.174 36.737 1.00 56.28 412 LYS A O 1
ATOM 3168 N N . LYS A 1 413 ? -16.888 -35.287 36.111 1.00 55.50 413 LYS A N 1
ATOM 3169 C CA . LYS A 1 413 ? -16.011 -34.935 34.996 1.00 55.50 413 LYS A CA 1
ATOM 3170 C C . LYS A 1 413 ? -16.943 -34.281 33.977 1.00 55.50 413 LYS A C 1
ATOM 3172 O O . LYS A 1 413 ? -17.671 -34.983 33.281 1.00 55.50 413 LYS A O 1
ATOM 3177 N N . ASN A 1 414 ? -16.989 -32.948 33.950 1.00 54.34 414 ASN A N 1
ATOM 3178 C CA . ASN A 1 414 ? -17.435 -32.249 32.760 1.00 54.34 414 ASN A CA 1
ATOM 3179 C C . ASN A 1 414 ? -16.476 -32.759 31.696 1.00 54.34 414 ASN A C 1
ATOM 3181 O O . ASN A 1 414 ? -15.302 -32.389 31.691 1.00 54.34 414 ASN A O 1
ATOM 3185 N N . ALA A 1 415 ? -16.927 -33.734 30.909 1.00 58.09 415 ALA A N 1
ATOM 3186 C CA . ALA A 1 415 ? -16.250 -34.098 29.693 1.00 58.09 415 ALA A CA 1
ATOM 3187 C C . ALA A 1 415 ? -16.330 -32.825 28.859 1.00 58.09 415 ALA A C 1
ATOM 3189 O O . ALA A 1 415 ? -17.322 -32.573 28.182 1.00 58.09 415 ALA A O 1
ATOM 3190 N N . VAL A 1 416 ? -15.324 -31.957 29.020 1.00 56.62 416 VAL A N 1
ATOM 3191 C CA . VAL A 1 416 ? -14.958 -31.010 27.982 1.00 56.62 416 VAL A CA 1
ATOM 3192 C C . VAL A 1 416 ? -14.988 -31.848 26.738 1.00 56.62 416 VAL A C 1
ATOM 3194 O O . VAL A 1 416 ? -14.360 -32.906 26.708 1.00 56.62 416 VAL A O 1
ATOM 3197 N N . ASP A 1 417 ? -15.827 -31.436 25.804 1.00 72.69 417 ASP A N 1
ATOM 3198 C CA . ASP A 1 417 ? -16.072 -32.187 24.598 1.00 72.69 417 ASP A CA 1
ATOM 3199 C C . ASP A 1 417 ? -14.731 -32.223 23.853 1.00 72.69 417 ASP A C 1
ATOM 3201 O O . ASP A 1 417 ? -14.376 -31.291 23.132 1.00 72.69 417 ASP A O 1
ATOM 3205 N N . GLU A 1 418 ? -13.907 -33.243 24.126 1.00 75.12 418 GLU A N 1
ATOM 3206 C CA . GLU A 1 418 ? -12.578 -33.428 23.533 1.00 75.12 418 GLU A CA 1
ATOM 3207 C C . GLU A 1 418 ? -12.711 -33.386 22.009 1.00 75.12 418 GLU A C 1
ATOM 3209 O O . GLU A 1 418 ? -11.808 -32.949 21.298 1.00 75.12 418 GLU A O 1
ATOM 3214 N N . THR A 1 419 ? -13.894 -33.754 21.512 1.00 79.62 419 THR A N 1
ATOM 3215 C CA . THR A 1 419 ? -14.326 -33.608 20.129 1.00 79.62 419 THR A CA 1
ATOM 3216 C C . THR A 1 419 ? -14.266 -32.157 19.635 1.00 79.62 419 THR A C 1
ATOM 3218 O O . THR A 1 419 ? -13.725 -31.929 18.555 1.00 79.62 419 THR A O 1
ATOM 3221 N N . LYS A 1 420 ? -14.725 -31.166 20.411 1.00 81.44 420 LYS A N 1
ATOM 3222 C CA . LYS A 1 420 ? -14.725 -29.741 20.047 1.00 81.44 420 LYS A CA 1
ATOM 3223 C C . LYS A 1 420 ? -13.314 -29.164 20.033 1.00 81.44 420 LYS A C 1
ATOM 3225 O O . LYS A 1 420 ? -12.937 -28.492 19.075 1.00 81.44 420 LYS A O 1
ATOM 3230 N N . VAL A 1 421 ? -12.507 -29.491 21.042 1.00 79.56 421 VAL A N 1
ATOM 3231 C CA . VAL A 1 421 ? -11.096 -29.073 21.106 1.00 79.56 421 VAL A CA 1
ATOM 3232 C C . VAL A 1 421 ? -10.301 -29.659 19.934 1.00 79.56 421 VAL A C 1
ATOM 3234 O O . VAL A 1 421 ? -9.579 -28.945 19.234 1.00 79.56 421 VAL A O 1
ATOM 3237 N N . ASN A 1 422 ? -10.492 -30.950 19.651 1.00 83.69 422 ASN A N 1
ATOM 3238 C CA . ASN A 1 422 ? -9.874 -31.605 18.503 1.00 83.69 422 ASN A CA 1
ATOM 3239 C C . ASN A 1 422 ? -10.398 -31.059 17.168 1.00 83.69 422 ASN A C 1
ATOM 3241 O O . ASN A 1 422 ? -9.638 -30.983 16.202 1.00 83.69 422 ASN A O 1
ATOM 3245 N N . ALA A 1 423 ? -11.669 -30.657 17.088 1.00 86.75 423 ALA A N 1
ATOM 3246 C CA . ALA A 1 423 ? -12.234 -30.039 15.893 1.00 86.75 423 ALA A CA 1
ATOM 3247 C C . ALA A 1 423 ? -11.585 -28.677 15.598 1.00 86.75 423 ALA A C 1
ATOM 3249 O O . ALA A 1 423 ? -11.184 -28.444 14.457 1.00 86.75 423 ALA A O 1
ATOM 3250 N N . GLU A 1 424 ? -11.400 -27.824 16.610 1.00 83.19 424 GLU A N 1
ATOM 3251 C CA . GLU A 1 424 ? -10.732 -26.523 16.459 1.00 83.19 424 GLU A CA 1
ATOM 3252 C C . GLU A 1 424 ? -9.248 -26.668 16.084 1.00 83.19 424 GLU A C 1
ATOM 3254 O O . GLU A 1 424 ? -8.765 -25.973 15.186 1.00 83.19 424 GLU A O 1
ATOM 3259 N N . LEU A 1 425 ? -8.522 -27.609 16.703 1.00 85.44 425 LEU A N 1
ATOM 3260 C CA . LEU A 1 425 ? -7.140 -27.931 16.318 1.00 85.44 425 LEU A CA 1
ATOM 3261 C C . LEU A 1 425 ? -7.057 -28.433 14.869 1.00 85.44 425 LEU A C 1
ATOM 3263 O O . LEU A 1 425 ? -6.196 -27.988 14.109 1.00 85.44 425 LEU A O 1
ATOM 3267 N N . ARG A 1 426 ? -7.981 -29.309 14.449 1.00 89.12 426 ARG A N 1
ATOM 3268 C CA . ARG A 1 426 ? -8.063 -29.800 13.061 1.00 89.12 426 ARG A CA 1
ATOM 3269 C C . ARG A 1 426 ? -8.429 -28.699 12.068 1.00 89.12 426 ARG A C 1
ATOM 3271 O O . ARG A 1 426 ? -7.996 -28.762 10.918 1.00 89.12 426 ARG A O 1
ATOM 3278 N N . GLN A 1 427 ? -9.246 -27.726 12.461 1.00 91.12 427 GLN A N 1
ATOM 3279 C CA . GLN A 1 427 ? -9.598 -26.594 11.605 1.00 91.12 427 GLN A CA 1
ATOM 3280 C C . GLN A 1 427 ? -8.396 -25.663 11.404 1.00 91.12 427 GLN A C 1
ATOM 3282 O O . GLN A 1 427 ? -8.102 -25.288 10.269 1.00 91.12 427 GLN A O 1
ATOM 3287 N N . GLU A 1 428 ? -7.662 -25.351 12.476 1.00 82.62 428 GLU A N 1
ATOM 3288 C CA . GLU A 1 428 ? -6.445 -24.535 12.397 1.00 82.62 428 GLU A CA 1
ATOM 3289 C C . GLU A 1 428 ? -5.356 -25.227 11.570 1.00 82.62 428 GLU A C 1
ATOM 3291 O O . GLU A 1 428 ? -4.760 -24.614 10.684 1.00 82.62 428 GLU A O 1
ATOM 3296 N N . ALA A 1 429 ? -5.145 -26.530 11.794 1.00 85.94 429 ALA A N 1
ATOM 3297 C CA . ALA A 1 429 ? -4.198 -27.326 11.019 1.00 85.94 429 ALA A CA 1
ATOM 3298 C C . ALA A 1 429 ? -4.521 -27.274 9.517 1.00 85.94 429 ALA A C 1
ATOM 3300 O O . ALA A 1 429 ? -3.635 -26.962 8.725 1.00 85.94 429 ALA A O 1
ATOM 3301 N N . ARG A 1 430 ? -5.798 -27.455 9.140 1.00 92.38 430 ARG A N 1
ATOM 3302 C CA . ARG A 1 430 ? -6.260 -27.344 7.745 1.00 92.38 430 ARG A CA 1
ATOM 3303 C C . ARG A 1 430 ? -6.029 -25.958 7.148 1.00 92.38 430 ARG A C 1
ATOM 3305 O O . ARG A 1 430 ? -5.629 -25.850 5.992 1.00 92.38 430 ARG A O 1
ATOM 3312 N N . ARG A 1 431 ? -6.256 -24.890 7.917 1.00 89.19 431 ARG A N 1
ATOM 3313 C CA . ARG A 1 431 ? -5.989 -23.518 7.459 1.00 89.19 431 ARG A CA 1
ATOM 3314 C C . ARG A 1 431 ? -4.505 -23.316 7.146 1.00 89.19 431 ARG A C 1
ATOM 3316 O O . ARG A 1 431 ? -4.186 -22.725 6.117 1.00 89.19 431 ARG A O 1
ATOM 3323 N N . LEU A 1 432 ? -3.622 -23.808 8.013 1.00 82.62 432 LEU A N 1
ATOM 3324 C CA . LEU A 1 432 ? -2.174 -23.725 7.817 1.00 82.62 432 LEU A CA 1
ATOM 3325 C C . LEU A 1 432 ? -1.711 -24.609 6.649 1.00 82.62 432 LEU A C 1
ATOM 3327 O O . LEU A 1 432 ? -0.911 -24.153 5.839 1.00 82.62 432 LEU A O 1
ATOM 3331 N N . ASP A 1 433 ? -2.270 -25.813 6.492 1.00 89.06 433 ASP A N 1
ATOM 3332 C CA . ASP A 1 433 ? -1.993 -26.687 5.341 1.00 89.06 433 ASP A CA 1
ATOM 3333 C C . ASP A 1 433 ? -2.356 -26.028 4.010 1.00 89.06 433 ASP A C 1
ATOM 3335 O O . ASP A 1 433 ? -1.539 -26.007 3.093 1.00 89.06 433 ASP A O 1
ATOM 3339 N N . ASN A 1 434 ? -3.520 -25.381 3.926 1.00 91.56 434 ASN A N 1
ATOM 3340 C CA . ASN A 1 434 ? -3.918 -24.647 2.724 1.00 91.56 434 ASN A CA 1
ATOM 3341 C C . ASN A 1 434 ? -2.933 -23.516 2.372 1.00 91.56 434 ASN A C 1
ATOM 3343 O O . ASN A 1 434 ? -2.690 -23.241 1.197 1.00 91.56 434 ASN A O 1
ATOM 3347 N N . GLN A 1 435 ? -2.351 -22.848 3.374 1.00 83.56 435 GLN A N 1
ATOM 3348 C CA . GLN A 1 435 ? -1.338 -21.814 3.141 1.00 83.56 435 GLN A CA 1
ATOM 3349 C C . GLN A 1 435 ? -0.008 -22.402 2.659 1.00 83.56 435 GLN A C 1
ATOM 3351 O O . GLN A 1 435 ? 0.625 -21.813 1.781 1.00 83.56 435 GLN A O 1
ATOM 3356 N N . THR A 1 436 ? 0.411 -23.541 3.213 1.00 85.25 436 THR A N 1
ATOM 3357 C CA . THR A 1 436 ? 1.625 -24.247 2.787 1.00 85.25 436 THR A CA 1
ATOM 3358 C C . THR A 1 436 ? 1.482 -24.786 1.365 1.00 85.25 436 THR A C 1
ATOM 3360 O O . THR A 1 436 ? 2.384 -24.603 0.551 1.00 85.25 436 THR A O 1
ATOM 3363 N N . GLU A 1 437 ? 0.334 -25.372 1.018 1.00 90.62 437 GLU A N 1
ATOM 3364 C CA . GLU A 1 437 ? 0.065 -25.855 -0.343 1.00 90.62 437 GLU A CA 1
ATOM 3365 C C . GLU A 1 437 ? 0.064 -24.719 -1.373 1.00 90.62 437 GLU A C 1
ATOM 3367 O O . GLU A 1 437 ? 0.619 -24.873 -2.462 1.00 90.62 437 GLU A O 1
ATOM 3372 N N . LYS A 1 438 ? -0.446 -23.531 -1.015 1.00 90.00 438 LYS A N 1
ATOM 3373 C CA . LYS A 1 438 ? -0.356 -22.347 -1.884 1.00 90.00 438 LYS A CA 1
ATOM 3374 C C . LYS A 1 438 ? 1.100 -21.957 -2.184 1.00 90.00 438 LYS A C 1
ATOM 3376 O O . LYS A 1 438 ? 1.433 -21.704 -3.338 1.00 90.00 438 LYS A O 1
ATOM 3381 N N . LEU A 1 439 ? 1.969 -21.956 -1.172 1.00 81.00 439 LEU A N 1
ATOM 3382 C CA . LEU A 1 439 ? 3.405 -21.687 -1.340 1.00 81.00 439 LEU A CA 1
ATOM 3383 C C . LEU A 1 439 ? 4.103 -22.756 -2.188 1.00 81.00 439 LEU A C 1
ATOM 3385 O O . LEU A 1 439 ? 4.917 -22.427 -3.049 1.00 81.00 439 LEU A O 1
ATOM 3389 N N . LYS A 1 440 ? 3.771 -24.038 -1.995 1.00 89.12 440 LYS A N 1
ATOM 3390 C CA . LYS A 1 440 ? 4.303 -25.123 -2.834 1.00 89.12 440 LYS A CA 1
ATOM 3391 C C . LYS A 1 440 ? 3.897 -24.958 -4.298 1.00 89.12 440 LYS A C 1
ATOM 3393 O O . LYS A 1 440 ? 4.730 -25.169 -5.182 1.00 89.12 440 LYS A O 1
ATOM 3398 N N . ALA A 1 441 ? 2.649 -24.565 -4.557 1.00 91.19 441 ALA A N 1
ATOM 3399 C CA . ALA A 1 441 ? 2.163 -24.292 -5.906 1.00 91.19 441 ALA A CA 1
ATOM 3400 C C . ALA A 1 441 ? 2.925 -23.125 -6.559 1.00 91.19 441 ALA A C 1
ATOM 3402 O O . ALA A 1 441 ? 3.348 -23.242 -7.706 1.00 91.19 441 ALA A O 1
ATOM 3403 N N . GLU A 1 442 ? 3.189 -22.052 -5.812 1.00 88.06 442 GLU A N 1
ATOM 3404 C CA . GLU A 1 442 ? 3.977 -20.905 -6.282 1.00 88.06 442 GLU A CA 1
ATOM 3405 C C . GLU A 1 442 ? 5.434 -21.287 -6.598 1.00 88.06 442 GLU A C 1
ATOM 3407 O O . GLU A 1 442 ? 5.952 -20.965 -7.667 1.00 88.06 442 GLU A O 1
ATOM 3412 N N . ILE A 1 443 ? 6.078 -22.084 -5.735 1.00 85.56 443 ILE A N 1
ATOM 3413 C CA . ILE A 1 443 ? 7.417 -22.639 -6.003 1.00 85.56 443 ILE A CA 1
ATOM 3414 C C . ILE A 1 443 ? 7.413 -23.493 -7.279 1.00 85.56 443 ILE A C 1
ATOM 3416 O O . ILE A 1 443 ? 8.373 -23.453 -8.054 1.00 85.56 443 ILE A O 1
ATOM 3420 N N . LYS A 1 444 ? 6.362 -24.294 -7.499 1.00 94.25 444 LYS A N 1
ATOM 3421 C CA . LYS A 1 444 ? 6.225 -25.124 -8.702 1.00 94.25 444 LYS A CA 1
ATOM 3422 C C . LYS A 1 444 ? 6.097 -24.259 -9.955 1.00 94.25 444 LYS A C 1
ATOM 3424 O O . LYS A 1 444 ? 6.782 -24.546 -10.934 1.00 94.25 444 LYS A O 1
ATOM 3429 N N . ASP A 1 445 ? 5.295 -23.199 -9.912 1.00 92.62 445 ASP A N 1
ATOM 3430 C CA . ASP A 1 445 ? 5.145 -22.264 -11.029 1.00 92.62 445 ASP A CA 1
ATOM 3431 C C . ASP A 1 445 ? 6.471 -21.586 -11.397 1.00 92.62 445 ASP A C 1
ATOM 3433 O O . ASP A 1 445 ? 6.910 -21.653 -12.546 1.00 92.62 445 ASP A O 1
ATOM 3437 N N . LYS A 1 446 ? 7.205 -21.068 -10.406 1.00 85.31 446 LYS A N 1
ATOM 3438 C CA . LYS A 1 446 ? 8.525 -20.453 -10.629 1.00 85.31 446 LYS A CA 1
ATOM 3439 C C . LYS A 1 446 ? 9.551 -21.427 -11.209 1.00 85.31 446 LYS A C 1
ATOM 3441 O O . LYS A 1 446 ? 10.367 -21.046 -12.048 1.00 85.31 446 LYS A O 1
ATOM 3446 N N . ARG A 1 447 ? 9.499 -22.711 -10.829 1.00 88.19 447 ARG A N 1
ATOM 3447 C CA . ARG A 1 447 ? 10.320 -23.752 -11.474 1.00 88.19 447 ARG A CA 1
ATOM 3448 C C . ARG A 1 447 ? 9.933 -23.961 -12.936 1.00 88.19 447 ARG A C 1
ATOM 3450 O O . ARG A 1 447 ? 10.829 -24.099 -13.757 1.00 88.19 447 ARG A O 1
ATOM 3457 N N . MET A 1 448 ? 8.643 -23.957 -13.271 1.00 91.88 448 MET A N 1
ATOM 3458 C CA . MET A 1 448 ? 8.207 -24.062 -14.668 1.00 91.88 448 MET A CA 1
ATOM 3459 C C . MET A 1 448 ? 8.667 -22.856 -15.493 1.00 91.88 448 MET A C 1
ATOM 3461 O O . MET A 1 448 ? 9.148 -23.038 -16.606 1.00 91.88 448 MET A O 1
ATOM 3465 N N . GLN A 1 449 ? 8.594 -21.639 -14.943 1.00 84.44 449 GLN A N 1
ATOM 3466 C CA . GLN A 1 449 ? 9.122 -20.434 -15.599 1.00 84.44 449 GLN A CA 1
ATOM 3467 C C . GLN A 1 449 ? 10.629 -20.550 -15.867 1.00 84.44 449 GLN A C 1
ATOM 3469 O O . GLN A 1 449 ? 11.086 -20.264 -16.972 1.00 84.44 449 GLN A O 1
ATOM 3474 N N . ARG A 1 450 ? 11.396 -21.055 -14.893 1.00 90.38 450 ARG A N 1
ATOM 3475 C CA . ARG A 1 450 ? 12.825 -21.343 -15.069 1.00 90.38 450 ARG A CA 1
ATOM 3476 C C . ARG A 1 450 ? 13.086 -22.313 -16.225 1.00 90.38 450 ARG A C 1
ATOM 3478 O O . ARG A 1 450 ? 13.981 -22.060 -17.026 1.00 90.38 450 ARG A O 1
ATOM 3485 N N . GLU A 1 451 ? 12.344 -23.420 -16.298 1.00 91.31 451 GLU A N 1
ATOM 3486 C CA . GLU A 1 451 ? 12.510 -24.401 -17.381 1.00 91.31 451 GLU A CA 1
ATOM 3487 C C . GLU A 1 451 ? 12.154 -23.804 -18.748 1.00 91.31 451 GLU A C 1
ATOM 3489 O O . GLU A 1 451 ? 12.875 -24.051 -19.707 1.00 91.31 451 GLU A O 1
ATOM 3494 N N . LYS A 1 452 ? 11.123 -22.950 -18.830 1.00 90.88 452 LYS A N 1
ATOM 3495 C CA . LYS A 1 452 ? 10.767 -22.239 -20.072 1.00 90.88 452 LYS A CA 1
ATOM 3496 C C . LYS A 1 452 ? 11.875 -21.308 -20.566 1.00 90.88 452 LYS A C 1
ATOM 3498 O O . LYS A 1 452 ? 12.130 -21.243 -21.761 1.00 90.88 452 LYS A O 1
ATOM 3503 N N . ILE A 1 453 ? 12.550 -20.594 -19.665 1.00 81.62 453 ILE A N 1
ATOM 3504 C CA . ILE A 1 453 ? 13.683 -19.731 -20.045 1.00 81.62 453 ILE A CA 1
ATOM 3505 C C . ILE A 1 453 ? 14.859 -20.578 -20.533 1.00 81.62 453 ILE A C 1
ATOM 3507 O O . ILE A 1 453 ? 15.512 -20.224 -21.512 1.00 81.62 453 ILE A O 1
ATOM 3511 N N . LEU A 1 454 ? 15.121 -21.714 -19.878 1.00 83.38 454 LEU A N 1
ATOM 3512 C CA . LEU A 1 454 ? 16.156 -22.641 -20.332 1.00 83.38 454 LEU A CA 1
ATOM 3513 C C . LEU A 1 454 ? 15.823 -23.231 -21.707 1.00 83.38 454 LEU A C 1
ATOM 3515 O O . LEU A 1 454 ? 16.717 -23.289 -22.544 1.00 83.38 454 LEU A O 1
ATOM 3519 N N . SER A 1 455 ? 14.575 -23.634 -21.962 1.00 88.19 455 SER A N 1
ATOM 3520 C CA . SER A 1 455 ? 14.179 -24.176 -23.266 1.00 88.19 455 SER A CA 1
ATOM 3521 C C . SER A 1 455 ? 14.246 -23.117 -24.366 1.00 88.19 455 SER A C 1
ATOM 3523 O O . SER A 1 455 ? 14.846 -23.376 -25.401 1.00 88.19 455 SER A O 1
ATOM 3525 N N . ALA A 1 456 ? 13.744 -21.904 -24.116 1.00 83.12 456 ALA A N 1
ATOM 3526 C CA . ALA A 1 456 ? 13.811 -20.799 -25.074 1.00 83.12 456 ALA A CA 1
ATOM 3527 C C . ALA A 1 456 ? 15.260 -20.411 -25.411 1.00 83.12 456 ALA A C 1
ATOM 3529 O O . ALA A 1 456 ? 15.587 -20.141 -26.565 1.00 83.12 456 ALA A O 1
ATOM 3530 N N . ALA A 1 457 ? 16.155 -20.426 -24.416 1.00 79.75 457 ALA A N 1
ATOM 3531 C CA . ALA A 1 457 ? 17.573 -20.199 -24.661 1.00 79.75 457 ALA A CA 1
ATOM 3532 C C . ALA A 1 457 ? 18.172 -21.291 -25.559 1.00 79.75 457 ALA A C 1
ATOM 3534 O O . ALA A 1 457 ? 18.937 -20.967 -26.457 1.00 79.75 457 ALA A O 1
ATOM 3535 N N . MET A 1 458 ? 17.818 -22.562 -25.344 1.00 82.75 458 MET A N 1
ATOM 3536 C CA . MET A 1 458 ? 18.299 -23.680 -26.166 1.00 82.75 458 MET A CA 1
ATOM 3537 C C . MET A 1 458 ? 17.793 -23.596 -27.612 1.00 82.75 458 MET A C 1
ATOM 3539 O O . MET A 1 458 ? 18.588 -23.762 -28.530 1.00 82.75 458 MET A O 1
ATOM 3543 N N . GLU A 1 459 ? 16.512 -23.270 -27.812 1.00 88.00 459 GLU A N 1
ATOM 3544 C CA . GLU A 1 459 ? 15.925 -23.077 -29.147 1.00 88.00 459 GLU A CA 1
ATOM 3545 C C . GLU A 1 459 ? 16.619 -21.947 -29.919 1.00 88.00 459 GLU A C 1
ATOM 3547 O O . GLU A 1 459 ? 16.909 -22.090 -31.104 1.00 88.00 459 GLU A O 1
ATOM 3552 N N . TYR A 1 460 ? 16.955 -20.842 -29.247 1.00 82.19 460 TYR A N 1
ATOM 3553 C CA . TYR A 1 460 ? 17.675 -19.732 -29.874 1.00 82.19 460 TYR A CA 1
ATOM 3554 C C . TYR A 1 460 ? 19.080 -20.127 -30.362 1.00 82.19 460 TYR A C 1
ATOM 3556 O O . TYR A 1 460 ? 19.512 -19.660 -31.414 1.00 82.19 460 TYR A O 1
ATOM 3564 N N . TYR A 1 461 ? 19.786 -21.002 -29.635 1.00 79.38 461 TYR A N 1
ATOM 3565 C CA . TYR A 1 461 ? 21.084 -21.518 -30.089 1.00 79.38 461 TYR A CA 1
ATOM 3566 C C . TYR A 1 461 ? 20.948 -22.460 -31.284 1.00 79.38 461 TYR A C 1
ATOM 3568 O O . TYR A 1 461 ? 21.705 -22.310 -32.237 1.00 79.38 461 TYR A O 1
ATOM 3576 N N . ASP A 1 462 ? 19.956 -23.357 -31.279 1.00 79.56 462 ASP A N 1
ATOM 3577 C CA . ASP A 1 462 ? 19.720 -24.259 -32.415 1.00 79.56 462 ASP A CA 1
ATOM 3578 C C . ASP A 1 462 ? 19.426 -23.458 -33.716 1.00 79.56 462 ASP A C 1
ATOM 3580 O O . ASP A 1 462 ? 19.817 -23.881 -34.803 1.00 79.56 462 ASP A O 1
ATOM 3584 N N . ILE A 1 463 ? 18.808 -22.267 -33.619 1.00 83.81 463 ILE A N 1
ATOM 3585 C CA . ILE A 1 463 ? 18.586 -21.355 -34.763 1.00 83.81 463 ILE A CA 1
ATOM 3586 C C . ILE A 1 463 ? 19.890 -20.700 -35.248 1.00 83.81 463 ILE A C 1
ATOM 3588 O O . ILE A 1 463 ? 20.108 -20.600 -36.456 1.00 83.81 463 ILE A O 1
ATOM 3592 N N . ILE A 1 464 ? 20.751 -20.238 -34.335 1.00 75.62 464 ILE A N 1
ATOM 3593 C CA . ILE A 1 464 ? 22.027 -19.596 -34.700 1.00 75.62 464 ILE A CA 1
ATOM 3594 C C . ILE A 1 464 ? 22.959 -20.595 -35.386 1.00 75.62 464 ILE A C 1
ATOM 3596 O O . ILE A 1 464 ? 23.528 -20.269 -36.428 1.00 75.62 464 ILE A O 1
ATOM 3600 N N . ASP A 1 465 ? 23.072 -21.807 -34.844 1.00 74.50 465 ASP A N 1
ATOM 3601 C CA . ASP A 1 465 ? 23.911 -22.854 -35.432 1.00 74.50 465 ASP A CA 1
ATOM 3602 C C . ASP A 1 465 ? 23.396 -23.251 -36.826 1.00 74.50 465 ASP A C 1
ATOM 3604 O O . ASP A 1 465 ? 24.182 -23.455 -37.751 1.00 74.50 465 ASP A O 1
ATOM 3608 N N . GLY A 1 466 ? 22.069 -23.291 -37.011 1.00 75.81 466 GLY A N 1
ATOM 3609 C CA . GLY A 1 466 ? 21.452 -23.525 -38.319 1.00 75.81 466 GLY A CA 1
ATOM 3610 C C . GLY A 1 466 ? 21.770 -22.436 -39.349 1.00 75.81 466 GLY A C 1
ATOM 3611 O O . GLY A 1 466 ? 22.010 -22.750 -40.513 1.00 75.81 466 GLY A O 1
ATOM 3612 N N . HIS A 1 467 ? 21.822 -21.167 -38.932 1.00 75.50 467 HIS A N 1
ATOM 3613 C CA . HIS A 1 467 ? 22.188 -20.055 -39.813 1.00 75.50 467 HIS A CA 1
ATOM 3614 C C . HIS A 1 467 ? 23.667 -20.072 -40.218 1.00 75.50 467 HIS A C 1
ATOM 3616 O O . HIS A 1 467 ? 23.969 -19.777 -41.370 1.00 75.50 467 HIS A O 1
ATOM 3622 N N . GLN A 1 468 ? 24.579 -20.448 -39.315 1.00 71.69 468 GLN A N 1
ATOM 3623 C CA . GLN A 1 468 ? 26.007 -20.536 -39.646 1.00 71.69 468 GLN A CA 1
ATOM 3624 C C . GLN A 1 468 ? 26.313 -21.660 -40.640 1.00 71.69 468 GLN A C 1
ATOM 3626 O O . GLN A 1 468 ? 27.160 -21.483 -41.510 1.00 71.69 468 GLN A O 1
ATOM 3631 N N . LEU A 1 469 ? 25.595 -22.785 -40.554 1.00 69.12 469 LEU A N 1
ATOM 3632 C CA . LEU A 1 469 ? 25.708 -23.877 -41.526 1.00 69.12 469 LEU A CA 1
ATOM 3633 C C . LEU A 1 469 ? 25.191 -23.476 -42.915 1.00 69.12 469 LEU A C 1
ATOM 3635 O O . LEU A 1 469 ? 25.790 -23.853 -43.915 1.00 69.12 469 LEU A O 1
ATOM 3639 N N . ALA A 1 470 ? 24.119 -22.678 -42.979 1.00 72.38 470 ALA A N 1
ATOM 3640 C CA . ALA A 1 470 ? 23.546 -22.209 -44.242 1.00 72.38 470 ALA A CA 1
ATOM 3641 C C . ALA A 1 470 ? 24.388 -21.124 -44.942 1.00 72.38 470 ALA A C 1
ATOM 3643 O O . ALA A 1 470 ? 24.211 -20.907 -46.134 1.00 72.38 470 ALA A O 1
ATOM 3644 N N . GLU A 1 471 ? 25.269 -20.423 -44.220 1.00 72.25 471 GLU A N 1
ATOM 3645 C CA . GLU A 1 471 ? 26.217 -19.459 -44.803 1.00 72.25 471 GLU A CA 1
ATOM 3646 C C . GLU A 1 471 ? 27.553 -20.100 -45.219 1.00 72.25 471 GLU A C 1
ATOM 3648 O O . GLU A 1 471 ? 28.325 -19.464 -45.939 1.00 72.25 471 GLU A O 1
ATOM 3653 N N . SER A 1 472 ? 27.855 -21.324 -44.765 1.00 66.75 472 SER A N 1
ATOM 3654 C CA . SER A 1 472 ? 29.077 -22.045 -45.151 1.00 66.75 472 SER A CA 1
ATOM 3655 C C . SER A 1 472 ? 28.898 -23.018 -46.323 1.00 66.75 472 SER A C 1
ATOM 3657 O O . SER A 1 472 ? 29.903 -23.507 -46.842 1.00 66.75 472 SER A O 1
ATOM 3659 N N . GLU A 1 473 ? 27.654 -23.319 -46.706 1.00 61.41 473 GLU A N 1
ATOM 3660 C CA . GLU A 1 473 ? 27.293 -23.968 -47.981 1.00 61.41 473 GLU A CA 1
ATOM 3661 C C . GLU A 1 473 ? 27.135 -22.926 -49.096 1.00 61.41 473 GLU A C 1
ATOM 3663 O O . GLU A 1 473 ? 27.594 -23.212 -50.229 1.00 61.41 473 GLU A O 1
#

pLDDT: mean 71.36, std 19.59, range [31.94, 97.31]

Secondary structure (DSSP, 8-state):
--------------------------TT------SSS-------PPP----GGG------------------HHHHHHHHHHHHHHHHHTT--HHHHHHHHHHHHHHHHHHHHHHHHHHHHHTTTTTHHHHHHHHHHHHHHHHHHHHHHHHHTT--GGG-TTTT-HHHHHHHHHHHHTT--HHHHHHHHHHHHHHHHHHHHHHHHHTSHHHHTTHHHHHHHHHHHHHHHHHHHHHHHHHHHS----TTSTTS-SS---------THHHHHHHHHHHHHHHHHHHHHHHHHHHHHHHHHHHHHHHHHHHHTTTEEEETTTTEEEE------S----------HHHHHHHHHHHHHHSHHHHHHHHHHHHHHHHHHHHHHHHHHHHHHHHHHHHHSGGGS----B-TTS-B--------HHHHHHHHHHHHHHHHHHHHHHHHHHHHHHHHHHHHHHHHHHHHHHHHHHHHHHH-

InterPro domains:
  IPR060700 Type III secretion systems effector SseF/SseG [PF28311] (77-206)

Radius of gyration: 38.9 Å; chains: 1; bounding box: 79×78×133 Å

Organism: NCBI:txid2338552

Foldseek 3Di:
DDDDDDDDDDDDDDDDDDDDDDDDDDPQADFDDDPDPDDGDGDRDDDPPDDPVPPPPDDDDDDPPDDPPPPPVVVVVVVVVVVVVVCVVVVNLPLVVQLVVLVVQLVVLVVVLVVLVVVCVVVVRPSVVVNVLSVVSSVQSVQLNVLSVCVSVVPCCVQCVVRSGRQLSVQLVVVVVVVDDNVVSNVVSVVRSLVVVLVSVLVVQCPDPVSVVVSVVVNVVSVVVVVVVVVVVVVVVCVVVVDPDPVPPVPPPPPDDDDDDDDDCVVVVVVVVVVVVVVVVVVVVVVVVVVVVVVVVVVVVVVVVCVVCVVQWDQDPVVNDTHGNDPPPPDDDDDDDPDPCVVVVLVVLLVVLCVDPVVVVLVVVLVVLVVVLVVLVVVLVVVLVVLVVCVCVPCLQVFDFDQDPVRDGDRPRPPPVVVVSVVVSVVSNVVSVVVSVVSVVVSVVSVVVSVVSSVVSSVVVVVVVVVVVVVVD